Protein AF-0000000072276702 (afdb_homodimer)

Foldseek 3Di:
DWFWWQAAADALVSTFIDDDDDDDADQQKWKFQFFKAWDDLQQRCQSNVNHPDHDHPGFGAGFKTWGFTCDGHNNHDPDDGGFTKMFTHPGDRLGRMDMDGPLGIGTADPPDDRHLSNLCQPLLLQLLCCCCPVQVPAAAFEEEFEPCQEANNVSNLLNNVLRNYAYEYEDADPVSQVSSVVNHHPHYDHVVPDQPLVVQCVVVVNQAGQEYHDQADDPVVVSNLNRHHACHEYEHAHHLPPDHDDDDVVSCVVRVYYYHDDDSVVCCVVPVPSSSVSSVVVSVCVVVVSGDADAFEEEESRCSSVVSVCVSVVNGGHIYMYGYD/DWFWWQAAADALVSTAIDDDDDDDADQQKWKFQFFKAWDDLQQRCQSNVNHPDHDHPGFGAGFKTWGFTCDGHNNHDPDDGGFTKMFTHPGDRLGRMDMDGPLGIGTADPPDDRHLSNLPQPLLLQLLCCCCVVQVPAAAFEEEFEPCQEANNVSNLLNNVLRNYAYEYEDADPVSQVSSVVNHHPHYDHVVPDQPLVVQCVVVVNQAGQEYHDQADDPVVVSNLNRHHACHEYEHAHHLVPDHDDDDVVSCVVRVYYYHDDDSVVCCVVPVPSSSVSSVVVSVCVVVVSGDADAFEEEESRCSSVVSVCVSVVNGGHIYMYGYD

Structure (mmCIF, N/CA/C/O backbone):
data_AF-0000000072276702-model_v1
#
loop_
_entity.id
_entity.type
_entity.pdbx_description
1 polymer 'Zinc-containing alcohol dehydrogenase superfamily'
#
loop_
_atom_site.group_PDB
_atom_site.id
_atom_site.type_symbol
_atom_site.label_atom_id
_atom_site.label_alt_id
_atom_site.label_comp_id
_atom_site.label_asym_id
_atom_site.label_entity_id
_atom_site.label_seq_id
_atom_site.pdbx_PDB_ins_code
_atom_site.Cartn_x
_atom_site.Cartn_y
_atom_site.Cartn_z
_atom_site.occupancy
_atom_site.B_iso_or_equiv
_atom_site.auth_seq_id
_atom_site.auth_comp_id
_atom_site.auth_asym_id
_atom_site.auth_atom_id
_atom_site.pdbx_PDB_model_num
ATOM 1 N N . MET A 1 1 ? 17.766 -36.312 -20.656 1 94.81 1 MET A N 1
ATOM 2 C CA . MET A 1 1 ? 16.516 -35.781 -20.109 1 94.81 1 MET A CA 1
ATOM 3 C C . MET A 1 1 ? 15.656 -35.188 -21.219 1 94.81 1 MET A C 1
ATOM 5 O O . MET A 1 1 ? 16.172 -34.531 -22.141 1 94.81 1 MET A O 1
ATOM 9 N N . ARG A 1 2 ? 14.391 -35.531 -21.219 1 97.38 2 ARG A N 1
ATOM 10 C CA . ARG A 1 2 ? 13.438 -34.969 -22.156 1 97.38 2 ARG A CA 1
ATOM 11 C C . ARG A 1 2 ? 12.891 -33.625 -21.625 1 97.38 2 ARG A C 1
ATOM 13 O O . ARG A 1 2 ? 12.523 -33.531 -20.453 1 97.38 2 ARG A O 1
ATOM 20 N N . ALA A 1 3 ? 12.844 -32.594 -22.547 1 98.44 3 ALA A N 1
ATOM 21 C CA . ALA A 1 3 ? 12.398 -31.297 -22.094 1 98.44 3 ALA A CA 1
ATOM 22 C C . ALA A 1 3 ? 11.789 -30.484 -23.234 1 98.44 3 ALA A C 1
ATOM 24 O O . ALA A 1 3 ? 11.945 -30.844 -24.406 1 98.44 3 ALA A O 1
ATOM 25 N N . MET A 1 4 ? 10.977 -29.531 -22.906 1 98.62 4 MET A N 1
ATOM 26 C CA . MET A 1 4 ? 10.531 -28.5 -23.828 1 98.62 4 MET A CA 1
ATOM 27 C C . MET A 1 4 ? 11.516 -27.328 -23.844 1 98.62 4 MET A C 1
ATOM 29 O O . MET A 1 4 ? 11.711 -26.672 -22.828 1 98.62 4 MET A O 1
ATOM 33 N N . VAL A 1 5 ? 12.055 -27.047 -25.016 1 98.5 5 VAL A N 1
ATOM 34 C CA . VAL A 1 5 ? 13.133 -26.078 -25.109 1 98.5 5 VAL A CA 1
ATOM 35 C C . VAL A 1 5 ? 12.656 -24.844 -25.891 1 98.5 5 VAL A C 1
ATOM 37 O O . VAL A 1 5 ? 11.961 -24.984 -26.891 1 98.5 5 VAL A O 1
ATOM 40 N N . CYS A 1 6 ? 12.891 -23.703 -25.344 1 98.19 6 CYS A N 1
ATOM 41 C CA . CYS A 1 6 ? 12.68 -22.422 -26.016 1 98.19 6 CYS A CA 1
ATOM 42 C C . CYS A 1 6 ? 13.969 -21.938 -26.672 1 98.19 6 CYS A C 1
ATOM 44 O O . CYS A 1 6 ? 14.883 -21.469 -26 1 98.19 6 CYS A O 1
ATOM 46 N N . ASP A 1 7 ? 14.047 -21.938 -27.969 1 96.94 7 ASP A N 1
ATOM 47 C CA . ASP A 1 7 ? 15.266 -21.609 -28.688 1 96.94 7 ASP A CA 1
ATOM 48 C C . ASP A 1 7 ? 15.32 -20.109 -29.016 1 96.94 7 ASP A C 1
ATOM 50 O O . ASP A 1 7 ? 16.391 -19.562 -29.266 1 96.94 7 ASP A O 1
ATOM 54 N N . ALA A 1 8 ? 14.203 -19.531 -29.078 1 97.25 8 ALA A N 1
ATOM 55 C CA . ALA A 1 8 ? 14.055 -18.094 -29.297 1 97.25 8 ALA A CA 1
ATOM 56 C C . ALA A 1 8 ? 12.758 -17.578 -28.688 1 97.25 8 ALA A C 1
ATOM 58 O O . ALA A 1 8 ? 11.758 -18.297 -28.641 1 97.25 8 ALA A O 1
ATOM 59 N N . PHE A 1 9 ? 12.875 -16.375 -28.281 1 97.88 9 PHE A N 1
ATOM 60 C CA . PHE A 1 9 ? 11.672 -15.789 -27.703 1 97.88 9 PHE A CA 1
ATOM 61 C C . PHE A 1 9 ? 10.539 -15.758 -28.719 1 97.88 9 PHE A C 1
ATOM 63 O O . PHE A 1 9 ? 10.773 -15.508 -29.906 1 97.88 9 PHE A O 1
ATOM 70 N N . GLY A 1 10 ? 9.344 -15.969 -28.281 1 97.06 10 GLY A N 1
ATOM 71 C CA . GLY A 1 10 ? 8.188 -15.945 -29.172 1 97.06 10 GLY A CA 1
ATOM 72 C C . GLY A 1 10 ? 6.941 -16.531 -28.531 1 97.06 10 GLY A C 1
ATOM 73 O O . GLY A 1 10 ? 6.902 -16.766 -27.328 1 97.06 10 GLY A O 1
ATOM 74 N N . PRO A 1 11 ? 5.887 -16.672 -29.344 1 96.81 11 PRO A N 1
ATOM 75 C CA . PRO A 1 11 ? 4.672 -17.344 -28.875 1 96.81 11 PRO A CA 1
ATOM 76 C C . PRO A 1 11 ? 4.895 -18.812 -28.547 1 96.81 11 PRO A C 1
ATOM 78 O O . PRO A 1 11 ? 5.984 -19.344 -28.781 1 96.81 11 PRO A O 1
ATOM 81 N N . PRO A 1 12 ? 3.979 -19.469 -27.938 1 96.62 12 PRO A N 1
ATOM 82 C CA . PRO A 1 12 ? 4.168 -20.828 -27.406 1 96.62 12 PRO A CA 1
ATOM 83 C C . PRO A 1 12 ? 4.695 -21.797 -28.469 1 96.62 12 PRO A C 1
ATOM 85 O O . PRO A 1 12 ? 5.395 -22.766 -28.125 1 96.62 12 PRO A O 1
ATOM 88 N N . ASP A 1 13 ? 4.453 -21.562 -29.672 1 94.75 13 ASP A N 1
ATOM 89 C CA . ASP A 1 13 ? 4.828 -22.5 -30.719 1 94.75 13 ASP A CA 1
ATOM 90 C C . ASP A 1 13 ? 6.344 -22.562 -30.891 1 94.75 13 ASP A C 1
ATOM 92 O O . ASP A 1 13 ? 6.863 -23.438 -31.578 1 94.75 13 ASP A O 1
ATOM 96 N N . VAL A 1 14 ? 7.082 -21.719 -30.234 1 95.94 14 VAL A N 1
ATOM 97 C CA . VAL A 1 14 ? 8.539 -21.734 -30.297 1 95.94 14 VAL A CA 1
ATOM 98 C C . VAL A 1 14 ? 9.086 -22.922 -29.516 1 95.94 14 VAL A C 1
ATOM 100 O O . VAL A 1 14 ? 10.258 -23.281 -29.656 1 95.94 14 VAL A O 1
ATOM 103 N N . LEU A 1 15 ? 8.258 -23.516 -28.641 1 97.94 15 LEU A N 1
ATOM 104 C CA . LEU A 1 15 ? 8.703 -24.625 -27.812 1 97.94 15 LEU A CA 1
ATOM 105 C C . LEU A 1 15 ? 8.844 -25.906 -28.641 1 97.94 15 LEU A C 1
ATOM 107 O O . LEU A 1 15 ? 7.961 -26.219 -29.438 1 97.94 15 LEU A O 1
ATOM 111 N N . ARG A 1 16 ? 9.898 -26.562 -28.391 1 96.88 16 ARG A N 1
ATOM 112 C CA . ARG A 1 16 ? 10.117 -27.844 -29.062 1 96.88 16 ARG A CA 1
ATOM 113 C C . ARG A 1 16 ? 10.609 -28.906 -28.094 1 96.88 16 ARG A C 1
ATOM 115 O O . ARG A 1 16 ? 11.391 -28.609 -27.172 1 96.88 16 ARG A O 1
ATOM 122 N N . VAL A 1 17 ? 10.328 -30.141 -28.359 1 96.88 17 VAL A N 1
ATOM 123 C CA . VAL A 1 17 ? 10.82 -31.266 -27.562 1 96.88 17 VAL A CA 1
ATOM 124 C C . VAL A 1 17 ? 12.289 -31.531 -27.906 1 96.88 17 VAL A C 1
ATOM 126 O O . VAL A 1 17 ? 12.672 -31.484 -29.078 1 96.88 17 VAL A O 1
ATOM 129 N N . ALA A 1 18 ? 13.039 -31.766 -26.922 1 97.19 18 ALA A N 1
ATOM 130 C CA . ALA A 1 18 ? 14.438 -32.156 -27.141 1 97.19 18 ALA A CA 1
ATOM 131 C C . ALA A 1 18 ? 14.922 -33.094 -26.047 1 97.19 18 ALA A C 1
ATOM 133 O O . ALA A 1 18 ? 14.367 -33.125 -24.953 1 97.19 18 ALA A O 1
ATOM 134 N N . ASP A 1 19 ? 15.844 -33.906 -26.438 1 97 19 ASP A N 1
ATOM 135 C CA . ASP A 1 19 ? 16.594 -34.719 -25.484 1 97 19 ASP A CA 1
ATOM 136 C C . ASP A 1 19 ? 17.906 -34.031 -25.109 1 97 19 ASP A C 1
ATOM 138 O O . ASP A 1 19 ? 18.734 -33.75 -25.984 1 97 19 ASP A O 1
ATOM 142 N N . LEU A 1 20 ? 18.016 -33.688 -23.844 1 96.94 20 LEU A N 1
ATOM 143 C CA . LEU A 1 20 ? 19.172 -32.969 -23.344 1 96.94 20 LEU A CA 1
ATOM 144 C C . LEU A 1 20 ? 19.906 -33.75 -22.281 1 96.94 20 LEU A C 1
ATOM 146 O O . LEU A 1 20 ? 19.344 -34.688 -21.703 1 96.94 20 LEU A O 1
ATOM 150 N N . PRO A 1 21 ? 21.219 -33.438 -22.094 1 95.75 21 PRO A N 1
ATOM 151 C CA . PRO A 1 21 ? 21.891 -34.031 -20.938 1 95.75 21 PRO A CA 1
ATOM 152 C C . PRO A 1 21 ? 21.203 -33.656 -19.609 1 95.75 21 PRO A C 1
ATOM 154 O O . PRO A 1 21 ? 20.609 -32.594 -19.484 1 95.75 21 PRO A O 1
ATOM 157 N N . ASP A 1 22 ? 21.297 -34.562 -18.672 1 94.88 22 ASP A N 1
ATOM 158 C CA . ASP A 1 22 ? 20.797 -34.25 -17.328 1 94.88 22 ASP A CA 1
ATOM 159 C C . ASP A 1 22 ? 21.5 -33.031 -16.734 1 94.88 22 ASP A C 1
ATOM 161 O O . ASP A 1 22 ? 22.719 -32.875 -16.891 1 94.88 22 ASP A O 1
ATOM 165 N N . PRO A 1 23 ? 20.812 -32.156 -16.078 1 94.81 23 PRO A N 1
ATOM 166 C CA . PRO A 1 23 ? 21.469 -31.047 -15.414 1 94.81 23 PRO A CA 1
ATOM 167 C C . PRO A 1 23 ? 22.422 -31.484 -14.305 1 94.81 23 PRO A C 1
ATOM 169 O O . PRO A 1 23 ? 22.141 -32.438 -13.594 1 94.81 23 PRO A O 1
ATOM 172 N N . PRO A 1 24 ? 23.516 -30.719 -14.188 1 96.25 24 PRO A N 1
ATOM 173 C CA . PRO A 1 24 ? 24.406 -31.047 -13.078 1 96.25 24 PRO A CA 1
ATOM 174 C C . PRO A 1 24 ? 23.75 -30.859 -11.711 1 96.25 24 PRO A C 1
ATOM 176 O O . PRO A 1 24 ? 22.875 -30.016 -11.562 1 96.25 24 PRO A O 1
ATOM 179 N N . LEU A 1 25 ? 24.188 -31.625 -10.805 1 98.12 25 LEU A N 1
ATOM 180 C CA . LEU A 1 25 ? 23.672 -31.578 -9.438 1 98.12 25 LEU A CA 1
ATOM 181 C C . LEU A 1 25 ? 24.641 -30.828 -8.523 1 98.12 25 LEU A C 1
ATOM 183 O O . LEU A 1 25 ? 25.672 -31.375 -8.125 1 98.12 25 LEU A O 1
ATOM 187 N N . PRO A 1 26 ? 24.359 -29.594 -8.156 1 98.12 26 PRO A N 1
ATOM 188 C CA . PRO A 1 26 ? 25.203 -28.875 -7.203 1 98.12 26 PRO A CA 1
ATOM 189 C C . PRO A 1 26 ? 25.125 -29.453 -5.793 1 98.12 26 PRO A C 1
ATOM 191 O O . PRO A 1 26 ? 24.234 -30.266 -5.496 1 98.12 26 PRO A O 1
ATOM 194 N N . PRO A 1 27 ? 26.062 -29.062 -4.883 1 98.25 27 PRO A N 1
ATOM 195 C CA . PRO A 1 27 ? 26.109 -29.625 -3.531 1 98.25 27 PRO A CA 1
ATOM 196 C C . PRO A 1 27 ? 24.797 -29.422 -2.762 1 98.25 27 PRO A C 1
ATOM 198 O O . PRO A 1 27 ? 24.438 -30.25 -1.923 1 98.25 27 PRO A O 1
ATOM 201 N N . ASP A 1 28 ? 24.109 -28.359 -3.053 1 98 28 ASP A N 1
ATOM 202 C CA . ASP A 1 28 ? 22.859 -28.094 -2.344 1 98 28 ASP A CA 1
ATOM 203 C C . ASP A 1 28 ? 21.656 -28.438 -3.207 1 98 28 ASP A C 1
ATOM 205 O O . ASP A 1 28 ? 20.531 -28.031 -2.906 1 98 28 ASP A O 1
ATOM 209 N N . GLY A 1 29 ? 21.875 -29.203 -4.227 1 98.44 29 GLY A N 1
ATOM 210 C CA . GLY A 1 29 ? 20.844 -29.5 -5.211 1 98.44 29 GLY A CA 1
ATOM 211 C C . GLY A 1 29 ? 20.078 -30.766 -4.906 1 98.44 29 GLY A C 1
ATOM 212 O O . GLY A 1 29 ? 20.578 -31.672 -4.238 1 98.44 29 GLY A O 1
ATOM 213 N N . VAL A 1 30 ? 18.859 -30.844 -5.395 1 98.81 30 VAL A N 1
ATOM 214 C CA . VAL A 1 30 ? 17.984 -32 -5.348 1 98.81 30 VAL A CA 1
ATOM 215 C C . VAL A 1 30 ? 17.5 -32.344 -6.758 1 98.81 30 VAL A C 1
ATOM 217 O O . VAL A 1 30 ? 16.859 -31.516 -7.418 1 98.81 30 VAL A O 1
ATOM 220 N N . ARG A 1 31 ? 17.797 -33.5 -7.242 1 98.81 31 ARG A N 1
ATOM 221 C CA . ARG A 1 31 ? 17.297 -33.969 -8.523 1 98.81 31 ARG A CA 1
ATOM 222 C C . ARG A 1 31 ? 15.93 -34.656 -8.367 1 98.81 31 ARG A C 1
ATOM 224 O O . 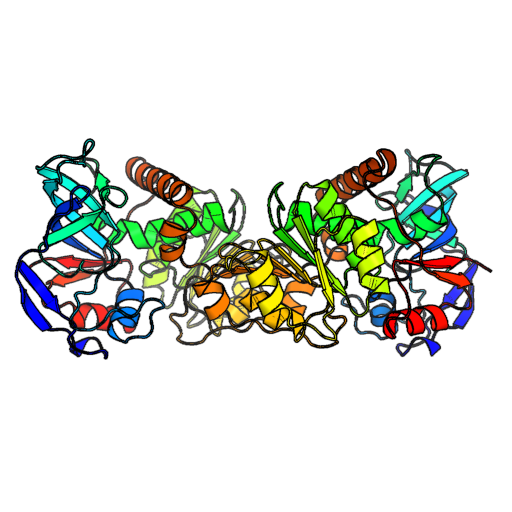ARG A 1 31 ? 15.773 -35.531 -7.539 1 98.81 31 ARG A O 1
ATOM 231 N N . ILE A 1 32 ? 15.016 -34.219 -9.094 1 98.81 32 ILE A N 1
ATOM 232 C CA . ILE A 1 32 ? 13.641 -34.656 -8.953 1 98.81 32 ILE A CA 1
ATOM 233 C C . ILE A 1 32 ? 13.156 -35.25 -10.281 1 98.81 32 ILE A C 1
ATOM 235 O O . ILE A 1 32 ? 13.312 -34.656 -11.336 1 98.81 32 ILE A O 1
ATOM 239 N N . ARG A 1 33 ? 12.672 -36.469 -10.25 1 98.69 33 ARG A N 1
ATOM 240 C CA . ARG A 1 33 ? 11.867 -36.969 -11.359 1 98.69 33 ARG A CA 1
ATOM 241 C C . ARG A 1 33 ? 10.508 -36.312 -11.406 1 98.69 33 ARG A C 1
ATOM 243 O O . ARG A 1 33 ? 9.688 -36.5 -10.508 1 98.69 33 ARG A O 1
ATOM 250 N N . VAL A 1 34 ? 10.273 -35.562 -12.43 1 98.81 34 VAL A N 1
ATOM 251 C CA . VAL A 1 34 ? 9.055 -34.75 -12.516 1 98.81 34 VAL A CA 1
ATOM 252 C C . VAL A 1 34 ? 7.863 -35.656 -12.82 1 98.81 34 VAL A C 1
ATOM 254 O O . VAL A 1 34 ? 7.902 -36.438 -13.766 1 98.81 34 VAL A O 1
ATOM 257 N N . ARG A 1 35 ? 6.875 -35.562 -11.969 1 98.38 35 ARG A N 1
ATOM 258 C CA . ARG A 1 35 ? 5.613 -36.25 -12.211 1 98.38 35 ARG A CA 1
ATOM 259 C C . ARG A 1 35 ? 4.562 -35.281 -12.773 1 98.38 35 ARG A C 1
ATOM 261 O O . ARG A 1 35 ? 3.688 -35.688 -13.531 1 98.38 35 ARG A O 1
ATOM 268 N N . ALA A 1 36 ? 4.633 -34.094 -12.406 1 98.75 36 ALA A N 1
ATOM 269 C CA . ALA A 1 36 ? 3.758 -33.031 -12.891 1 98.75 36 ALA A CA 1
ATOM 270 C C . ALA A 1 36 ? 4.434 -31.672 -12.781 1 98.75 36 ALA A C 1
ATOM 272 O O . ALA A 1 36 ? 5.172 -31.406 -11.828 1 98.75 36 ALA A O 1
ATOM 273 N N . ALA A 1 37 ? 4.25 -30.812 -13.773 1 98.81 37 ALA A N 1
ATOM 274 C CA . ALA A 1 37 ? 4.723 -29.422 -13.773 1 98.81 37 ALA A CA 1
ATOM 275 C C . ALA A 1 37 ? 3.562 -28.453 -13.938 1 98.81 37 ALA A C 1
ATOM 277 O O . ALA A 1 37 ? 2.748 -28.594 -14.852 1 98.81 37 ALA A O 1
ATOM 278 N N . GLY A 1 38 ? 3.471 -27.516 -13.047 1 98.56 38 GLY A N 1
ATOM 279 C CA . GLY A 1 38 ? 2.406 -26.531 -13.156 1 98.56 38 GLY A CA 1
ATOM 280 C C . GLY A 1 38 ? 2.613 -25.547 -14.289 1 98.56 38 GLY A C 1
ATOM 281 O O . GLY A 1 38 ? 3.752 -25.234 -14.641 1 98.56 38 GLY A O 1
ATOM 282 N N . ILE A 1 39 ? 1.544 -25.109 -14.875 1 98.12 39 ILE A N 1
ATOM 283 C CA . ILE A 1 39 ? 1.563 -24.094 -15.93 1 98.12 39 ILE A CA 1
ATOM 284 C C . ILE A 1 39 ? 1.051 -22.766 -15.375 1 98.12 39 ILE A C 1
ATOM 286 O O . ILE A 1 39 ? 0.025 -22.719 -14.688 1 98.12 39 ILE A O 1
ATOM 290 N N . ASN A 1 40 ? 1.741 -21.734 -15.578 1 97.44 40 ASN A N 1
ATOM 291 C CA . ASN A 1 40 ? 1.374 -20.391 -15.125 1 97.44 40 ASN A CA 1
ATOM 292 C C . ASN A 1 40 ? 1.319 -19.406 -16.297 1 97.44 40 ASN A C 1
ATOM 294 O O . ASN A 1 40 ? 2.004 -19.594 -17.297 1 97.44 40 ASN A O 1
ATOM 298 N N . PHE A 1 41 ? 0.526 -18.391 -16.109 1 96 41 PHE A N 1
ATOM 299 C CA . PHE A 1 41 ? 0.521 -17.297 -17.078 1 96 41 PHE A CA 1
ATOM 300 C C . PHE A 1 41 ? 1.929 -16.75 -17.281 1 96 41 PHE A C 1
ATOM 302 O O . PHE A 1 41 ? 2.318 -16.438 -18.406 1 96 41 PHE A O 1
ATOM 309 N N . ALA A 1 42 ? 2.723 -16.703 -16.297 1 96.12 42 ALA A N 1
ATOM 310 C CA . ALA A 1 42 ? 4.09 -16.188 -16.297 1 96.12 42 ALA A CA 1
ATOM 311 C C . ALA A 1 42 ? 4.977 -17.016 -17.234 1 96.12 42 ALA A C 1
ATOM 313 O O . ALA A 1 42 ? 5.922 -16.484 -17.828 1 96.12 42 ALA A O 1
ATOM 314 N N . ASP A 1 43 ? 4.672 -18.266 -17.438 1 97.88 43 ASP A N 1
ATOM 315 C CA . ASP A 1 43 ? 5.438 -19.094 -18.359 1 97.88 43 ASP A CA 1
ATOM 316 C C . ASP A 1 43 ? 5.367 -18.547 -19.781 1 97.88 43 ASP A C 1
ATOM 318 O O . ASP A 1 43 ? 6.371 -18.531 -20.5 1 97.88 43 ASP A O 1
ATOM 322 N N . GLY A 1 44 ? 4.152 -18.172 -20.141 1 97.06 44 GLY A N 1
ATOM 323 C CA . GLY A 1 44 ? 3.988 -17.578 -21.453 1 97.06 44 GLY A CA 1
ATOM 324 C C . GLY A 1 44 ? 4.777 -16.297 -21.641 1 97.06 44 GLY A C 1
ATOM 325 O O . GLY A 1 44 ? 5.402 -16.094 -22.688 1 97.06 44 GLY A O 1
ATOM 326 N N . LEU A 1 45 ? 4.75 -15.445 -20.609 1 96.25 45 LEU A N 1
ATOM 327 C CA . LEU A 1 45 ? 5.527 -14.211 -20.656 1 96.25 45 LEU A CA 1
ATOM 328 C C . LEU A 1 45 ? 7.02 -14.516 -20.719 1 96.25 45 LEU A C 1
ATOM 330 O O . LEU A 1 45 ? 7.77 -13.828 -21.406 1 96.25 45 LEU A O 1
ATOM 334 N N . PHE A 1 46 ? 7.383 -15.555 -20.031 1 97.25 46 PHE A N 1
ATOM 335 C CA . PHE A 1 46 ? 8.773 -15.977 -19.938 1 97.25 46 PHE A CA 1
ATOM 336 C C . PHE A 1 46 ? 9.312 -16.359 -21.297 1 97.25 46 PHE A C 1
ATOM 338 O O . PHE A 1 46 ? 10.359 -15.875 -21.734 1 97.25 46 PHE A O 1
ATOM 345 N N . ILE A 1 47 ? 8.602 -17.109 -22.078 1 97.81 47 ILE A N 1
ATOM 346 C CA . ILE A 1 47 ? 9.086 -17.594 -23.375 1 97.81 47 ILE A CA 1
ATOM 347 C C . ILE A 1 47 ? 8.945 -16.484 -24.422 1 97.81 47 ILE A C 1
ATOM 349 O O . ILE A 1 47 ? 9.586 -16.531 -25.469 1 97.81 47 ILE A O 1
ATOM 353 N N . ALA A 1 48 ? 8.086 -15.5 -24.109 1 97.25 48 ALA A N 1
ATOM 354 C CA . ALA A 1 48 ? 7.902 -14.383 -25.031 1 97.25 48 ALA A CA 1
ATOM 355 C C . ALA A 1 48 ? 8.945 -13.297 -24.781 1 97.25 48 ALA A C 1
ATOM 357 O O . ALA A 1 48 ? 9 -12.305 -25.516 1 97.25 48 ALA A O 1
ATOM 358 N N . GLY A 1 49 ? 9.742 -13.414 -23.719 1 96.75 49 GLY A N 1
ATOM 359 C CA . GLY A 1 49 ? 10.703 -12.383 -23.359 1 96.75 49 GLY A CA 1
ATOM 360 C C . GLY A 1 49 ? 10.07 -11.172 -22.703 1 96.75 49 GLY A C 1
ATOM 361 O O . GLY A 1 49 ? 10.602 -10.062 -22.797 1 96.75 49 GLY A O 1
ATOM 362 N N . GLN A 1 50 ? 8.938 -11.375 -22.109 1 94.44 50 GLN A N 1
ATOM 363 C CA . GLN A 1 50 ? 8.172 -10.281 -21.531 1 94.44 50 GLN A CA 1
ATOM 364 C C . GLN A 1 50 ? 8.047 -10.445 -20.016 1 94.44 50 GLN A C 1
ATOM 366 O O . GLN A 1 50 ? 7.121 -9.906 -19.406 1 94.44 50 GLN A O 1
ATOM 371 N N . TYR A 1 51 ? 8.938 -11.227 -19.453 1 93.31 51 TYR A N 1
ATOM 372 C CA . TYR A 1 51 ? 9.023 -11.438 -18.016 1 93.31 51 TYR A CA 1
ATOM 373 C C . TYR A 1 51 ? 10.172 -10.633 -17.406 1 93.31 51 TYR A C 1
ATOM 375 O O . TYR A 1 51 ? 11.039 -10.141 -18.141 1 93.31 51 TYR A O 1
ATOM 383 N N . GLN A 1 52 ? 10.211 -10.359 -16.156 1 89.31 52 GLN A N 1
ATOM 384 C CA . GLN A 1 52 ? 11.203 -9.508 -15.508 1 89.31 52 GLN A CA 1
ATOM 385 C C . GLN A 1 52 ? 12.602 -10.117 -15.609 1 89.31 52 GLN A C 1
ATOM 387 O O . GLN A 1 52 ? 13.594 -9.398 -15.648 1 89.31 52 GLN A O 1
ATOM 392 N N . ILE A 1 53 ? 12.609 -11.43 -15.578 1 88.69 53 ILE A N 1
ATOM 393 C CA . ILE A 1 53 ? 13.859 -12.148 -15.812 1 88.69 53 ILE A CA 1
ATOM 394 C C . ILE A 1 53 ? 13.875 -12.719 -17.234 1 88.69 53 ILE A C 1
ATOM 396 O O . ILE A 1 53 ? 12.914 -13.375 -17.641 1 88.69 53 ILE A O 1
ATOM 400 N N . ARG A 1 54 ? 15 -12.508 -18.109 1 90.81 54 ARG A N 1
ATOM 401 C CA . ARG A 1 54 ? 15.125 -12.961 -19.484 1 90.81 54 ARG A CA 1
ATOM 402 C C . ARG A 1 54 ? 16.375 -13.812 -19.672 1 90.81 54 ARG A C 1
ATOM 404 O O . ARG A 1 54 ? 17.438 -13.297 -20 1 90.81 54 ARG A O 1
ATOM 411 N N . PRO A 1 55 ? 16.047 -15.102 -19.5 1 93.5 55 PRO A N 1
ATOM 412 C CA . PRO A 1 55 ? 17.219 -15.953 -19.75 1 93.5 55 PRO A CA 1
ATOM 413 C C . PRO A 1 55 ? 17.656 -15.945 -21.219 1 93.5 55 PRO A C 1
ATOM 415 O O . PRO A 1 55 ? 16.859 -15.594 -22.094 1 93.5 55 PRO A O 1
ATOM 418 N N . ARG A 1 56 ? 18.969 -16.359 -21.516 1 93.38 56 ARG A N 1
ATOM 419 C CA . ARG A 1 56 ? 19.453 -16.516 -22.891 1 93.38 56 ARG A CA 1
ATOM 420 C C . ARG A 1 56 ? 18.969 -17.828 -23.484 1 93.38 56 ARG A C 1
ATOM 422 O O . ARG A 1 56 ? 19.266 -18.906 -22.938 1 93.38 56 ARG A O 1
ATOM 429 N N . PRO A 1 57 ? 18.359 -17.797 -24.578 1 96.38 57 PRO A N 1
ATOM 430 C CA . PRO A 1 57 ? 18.016 -19.047 -25.234 1 96.38 57 PRO A CA 1
ATOM 431 C C . PRO A 1 57 ? 19.25 -19.828 -25.703 1 96.38 57 PRO A C 1
ATOM 433 O O . PRO A 1 57 ? 20.266 -19.234 -26.031 1 96.38 57 PRO A O 1
ATOM 436 N N . PRO A 1 58 ? 19.172 -21.047 -25.797 1 97.12 58 PRO A N 1
ATOM 437 C CA . PRO A 1 58 ? 18.031 -21.891 -25.469 1 97.12 58 PRO A CA 1
ATOM 438 C C . PRO A 1 58 ? 17.844 -22.094 -23.953 1 97.12 58 PRO A C 1
ATOM 440 O O . PRO A 1 58 ? 18.828 -22.125 -23.219 1 97.12 58 PRO A O 1
ATOM 443 N N . PHE A 1 59 ? 16.641 -22.188 -23.516 1 97.62 59 PHE A N 1
ATOM 444 C CA . PHE A 1 59 ? 16.344 -22.484 -22.125 1 97.62 59 PHE A CA 1
ATOM 445 C C . PHE A 1 59 ? 15.07 -23.328 -22 1 97.62 59 PHE A C 1
ATOM 447 O O . PHE A 1 59 ? 14.367 -23.531 -23 1 97.62 59 PHE A O 1
ATOM 454 N N . ILE A 1 60 ? 14.828 -23.906 -20.797 1 98.25 60 ILE A N 1
ATOM 455 C CA . ILE A 1 60 ? 13.625 -24.672 -20.5 1 98.25 60 ILE A CA 1
ATOM 456 C C . ILE A 1 60 ? 12.734 -23.875 -19.547 1 98.25 60 ILE A C 1
ATOM 458 O O . ILE A 1 60 ? 13.156 -23.5 -18.453 1 98.25 60 ILE A O 1
ATOM 462 N N . PRO A 1 61 ? 11.438 -23.547 -19.969 1 98.38 61 PRO A N 1
ATOM 463 C CA . PRO A 1 61 ? 10.539 -22.844 -19.062 1 98.38 61 PRO A CA 1
ATOM 464 C C . PRO A 1 61 ? 9.961 -23.734 -17.984 1 98.38 61 PRO A C 1
ATOM 466 O O . PRO A 1 61 ? 10.297 -24.922 -17.922 1 98.38 61 PRO A O 1
ATOM 469 N N . GLY A 1 62 ? 9.133 -23.125 -17.172 1 98.5 62 GLY A N 1
ATOM 470 C CA . GLY A 1 62 ? 8.484 -23.844 -16.094 1 98.5 62 GLY A CA 1
ATOM 471 C C . GLY A 1 62 ? 9.008 -23.453 -14.719 1 98.5 62 GLY A C 1
ATOM 472 O O . GLY A 1 62 ? 10.211 -23.547 -14.453 1 98.5 62 GLY A O 1
ATOM 473 N N . PHE A 1 63 ? 8.086 -23.172 -13.789 1 98.44 63 PHE A N 1
ATOM 474 C CA . PHE A 1 63 ? 8.5 -22.547 -12.539 1 98.44 63 PHE A CA 1
ATOM 475 C C . PHE A 1 63 ? 8.219 -23.469 -11.359 1 98.44 63 PHE A C 1
ATOM 477 O O . PHE A 1 63 ? 8.578 -23.156 -10.219 1 98.44 63 PHE A O 1
ATOM 484 N N . GLU A 1 64 ? 7.578 -24.594 -11.594 1 98.69 64 GLU A N 1
ATOM 485 C CA . GLU A 1 64 ? 7.219 -25.453 -10.469 1 98.69 64 GLU A CA 1
ATOM 486 C C . GLU A 1 64 ? 7 -26.891 -10.93 1 98.69 64 GLU A C 1
ATOM 488 O O . GLU A 1 64 ? 6.605 -27.141 -12.078 1 98.69 64 GLU A O 1
ATOM 493 N N . VAL A 1 65 ? 7.258 -27.828 -9.992 1 98.81 65 VAL A N 1
ATOM 494 C CA . VAL A 1 65 ? 7.086 -29.25 -10.289 1 98.81 65 VAL A CA 1
ATOM 495 C C . VAL A 1 65 ? 6.754 -30.016 -9.016 1 98.81 65 VAL A C 1
ATOM 497 O O . VAL A 1 65 ? 6.887 -29.484 -7.91 1 98.81 65 VAL A O 1
ATOM 500 N N . ALA A 1 66 ? 6.262 -31.188 -9.195 1 98.62 66 ALA A N 1
ATOM 501 C CA . ALA A 1 66 ? 6.188 -32.219 -8.148 1 98.62 66 ALA A CA 1
ATOM 502 C C . ALA A 1 66 ? 6.664 -33.562 -8.664 1 98.62 66 ALA A C 1
ATOM 504 O O . ALA A 1 66 ? 6.535 -33.875 -9.852 1 98.62 66 ALA A O 1
ATOM 505 N N . GLY A 1 67 ? 7.195 -34.281 -7.816 1 98.25 67 GLY A N 1
ATOM 506 C CA . GLY A 1 67 ? 7.68 -35.594 -8.203 1 98.25 67 GLY A CA 1
ATOM 507 C C . GLY A 1 67 ? 8.43 -36.312 -7.09 1 98.25 67 GLY A C 1
ATOM 508 O O . GLY A 1 67 ? 8.094 -36.156 -5.914 1 98.25 67 GLY A O 1
ATOM 509 N N . ASP A 1 68 ? 9.391 -37.125 -7.598 1 97.81 68 ASP A N 1
ATOM 510 C CA . ASP A 1 68 ? 10.164 -37.938 -6.672 1 97.81 68 ASP A CA 1
ATOM 511 C C . ASP A 1 68 ? 11.648 -37.562 -6.707 1 97.81 68 ASP A C 1
ATOM 513 O O . ASP A 1 68 ? 12.219 -37.375 -7.781 1 97.81 68 ASP A O 1
ATOM 517 N N . ILE A 1 69 ? 12.188 -37.531 -5.488 1 98.56 69 ILE A N 1
ATOM 518 C CA . ILE A 1 69 ? 13.617 -37.25 -5.441 1 98.56 69 ILE A CA 1
ATOM 519 C C . ILE A 1 69 ? 14.398 -38.438 -6.008 1 98.56 69 ILE A C 1
ATOM 521 O O . ILE A 1 69 ? 14.188 -39.562 -5.59 1 98.56 69 ILE A O 1
ATOM 525 N N . LEU A 1 70 ? 15.234 -38.188 -6.969 1 98.5 70 LEU A N 1
ATOM 526 C CA . LEU A 1 70 ? 16.141 -39.188 -7.523 1 98.5 70 LEU A CA 1
ATOM 527 C C . LEU A 1 70 ? 17.453 -39.188 -6.77 1 98.5 70 LEU A C 1
ATOM 529 O O . LEU A 1 70 ? 18 -40.281 -6.48 1 98.5 70 LEU A O 1
ATOM 533 N N . GLU A 1 71 ? 18 -38 -6.535 1 98.12 71 GLU A N 1
ATOM 534 C CA . GLU A 1 71 ? 19.312 -37.781 -5.949 1 98.12 71 GLU A CA 1
ATOM 535 C C . GLU A 1 71 ? 19.391 -36.469 -5.207 1 98.12 71 GLU A C 1
ATOM 537 O O . GLU A 1 71 ? 18.656 -35.5 -5.543 1 98.12 71 GLU A O 1
ATOM 542 N N . VAL A 1 72 ? 20.25 -36.438 -4.121 1 98.56 72 VAL A N 1
ATOM 543 C CA . VAL A 1 72 ? 20.484 -35.188 -3.404 1 98.56 72 VAL A CA 1
ATOM 544 C C . VAL A 1 72 ? 21.984 -34.906 -3.338 1 98.56 72 VAL A C 1
ATOM 546 O O . VAL A 1 72 ? 22.797 -35.844 -3.291 1 98.56 72 VAL A O 1
ATOM 549 N N . GLY A 1 73 ? 22.297 -33.594 -3.408 1 98.19 73 GLY A N 1
ATOM 550 C CA . GLY A 1 73 ? 23.688 -33.188 -3.219 1 98.19 73 GLY A CA 1
ATOM 551 C C . GLY A 1 73 ? 24.188 -33.438 -1.806 1 98.19 73 GLY A C 1
ATOM 552 O O . GLY A 1 73 ? 23.391 -33.625 -0.885 1 98.19 73 GLY A O 1
ATOM 553 N N . PRO A 1 74 ? 25.516 -33.406 -1.625 1 97.69 74 PRO A N 1
ATOM 554 C CA . PRO A 1 74 ? 26.125 -33.781 -0.343 1 97.69 74 PRO A CA 1
ATOM 555 C C . PRO A 1 74 ? 25.781 -32.812 0.773 1 97.69 74 PRO A C 1
ATOM 557 O O . PRO A 1 74 ? 25.906 -33.125 1.954 1 97.69 74 PRO A O 1
ATOM 560 N N . GLU A 1 75 ? 25.312 -31.609 0.43 1 98.06 75 GLU A N 1
ATOM 561 C CA . GLU A 1 75 ? 25.016 -30.609 1.451 1 98.06 75 GLU A CA 1
ATOM 562 C C . GLU A 1 75 ? 23.547 -30.641 1.847 1 98.06 75 GLU A C 1
ATOM 564 O O . GLU A 1 75 ? 23.125 -29.906 2.744 1 98.06 75 GLU A O 1
ATOM 569 N N . VAL A 1 76 ? 22.797 -31.453 1.164 1 97.88 76 VAL A N 1
ATOM 570 C CA . VAL A 1 76 ? 21.375 -31.594 1.473 1 97.88 76 VAL A CA 1
ATOM 571 C C . VAL A 1 76 ? 21.188 -32.625 2.576 1 97.88 76 VAL A C 1
ATOM 573 O O . VAL A 1 76 ? 21.484 -33.812 2.379 1 97.88 76 VAL A O 1
ATOM 576 N N . LEU A 1 77 ? 20.641 -32.219 3.76 1 94.81 77 LEU A N 1
ATOM 577 C CA . LEU A 1 77 ? 20.625 -33.094 4.918 1 94.81 77 LEU A CA 1
ATOM 578 C C . LEU A 1 77 ? 19.188 -33.5 5.266 1 94.81 77 LEU A C 1
ATOM 580 O O . LEU A 1 77 ? 18.969 -34.531 5.926 1 94.81 77 LEU A O 1
ATOM 584 N N . ASP A 1 78 ? 18.156 -32.812 4.84 1 94.25 78 ASP A N 1
ATOM 585 C CA . ASP A 1 78 ? 16.797 -33 5.348 1 94.25 78 ASP A CA 1
ATOM 586 C C . ASP A 1 78 ? 15.906 -33.625 4.293 1 94.25 78 ASP A C 1
ATOM 588 O O . ASP A 1 78 ? 14.688 -33.719 4.477 1 94.25 78 ASP A O 1
ATOM 592 N N . LEU A 1 79 ? 16.453 -34.031 3.105 1 97.31 79 LEU A N 1
ATOM 593 C CA . LEU A 1 79 ? 15.742 -34.719 2.014 1 97.31 79 LEU A CA 1
ATOM 594 C C . LEU A 1 79 ? 16.469 -35.969 1.578 1 97.31 79 LEU A C 1
ATOM 596 O O . LEU A 1 79 ? 17.703 -36.062 1.706 1 97.31 79 LEU A O 1
ATOM 600 N N . ARG A 1 80 ? 15.734 -36.938 1.007 1 96.94 80 ARG A N 1
ATOM 601 C CA . ARG A 1 80 ? 16.344 -38.219 0.603 1 96.94 80 ARG A CA 1
ATOM 602 C C . ARG A 1 80 ? 15.695 -38.75 -0.665 1 96.94 80 ARG A C 1
ATOM 604 O O . ARG A 1 80 ? 14.516 -38.5 -0.92 1 96.94 80 ARG A O 1
ATOM 611 N N . PRO A 1 81 ? 16.422 -39.594 -1.372 1 97.94 81 PRO A N 1
ATOM 612 C CA . PRO A 1 81 ? 15.844 -40.25 -2.559 1 97.94 81 PRO A CA 1
ATOM 613 C C . PRO A 1 81 ? 14.578 -41.031 -2.25 1 97.94 81 PRO A C 1
ATOM 615 O O . PRO A 1 81 ? 14.484 -41.688 -1.205 1 97.94 81 PRO A O 1
ATOM 618 N N . GLY A 1 82 ? 13.656 -40.906 -3.121 1 96.5 82 GLY A N 1
ATOM 619 C CA . GLY A 1 82 ? 12.406 -41.625 -2.953 1 96.5 82 GLY A CA 1
ATOM 620 C C . GLY A 1 82 ? 11.297 -40.781 -2.357 1 96.5 82 GLY A C 1
ATOM 621 O O . GLY A 1 82 ? 10.117 -41.125 -2.482 1 96.5 82 GLY A O 1
ATOM 622 N N . GLN A 1 83 ? 11.617 -39.688 -1.764 1 96.44 83 GLN A N 1
ATOM 623 C CA . GLN A 1 83 ? 10.625 -38.781 -1.158 1 96.44 83 GLN A CA 1
ATOM 624 C C . GLN A 1 83 ? 9.812 -38.062 -2.227 1 96.44 83 GLN A C 1
ATOM 626 O O . GLN A 1 83 ? 10.352 -37.656 -3.252 1 96.44 83 GLN A O 1
ATOM 631 N N . ARG A 1 84 ? 8.508 -37.938 -1.987 1 96.88 84 ARG A N 1
ATOM 632 C CA . ARG A 1 84 ? 7.641 -37.125 -2.811 1 96.88 84 ARG A CA 1
ATOM 633 C C . ARG A 1 84 ? 7.754 -35.656 -2.408 1 96.88 84 ARG A C 1
ATOM 635 O O . ARG A 1 84 ? 7.688 -35.312 -1.222 1 96.88 84 ARG A O 1
ATOM 642 N N . VAL A 1 85 ? 7.969 -34.781 -3.434 1 97.75 85 VAL A N 1
ATOM 643 C CA . VAL A 1 85 ? 8.219 -33.406 -3.119 1 97.75 85 VAL A CA 1
ATOM 644 C C . VAL A 1 85 ? 7.559 -32.5 -4.168 1 97.75 85 VAL A C 1
ATOM 646 O O . VAL A 1 85 ? 7.16 -32.969 -5.234 1 97.75 85 VAL A O 1
ATOM 649 N N . MET A 1 86 ? 7.332 -31.328 -3.848 1 97.94 86 MET A N 1
ATOM 650 C CA . MET A 1 86 ? 7.121 -30.234 -4.797 1 97.94 86 MET A CA 1
ATOM 651 C C . MET A 1 86 ? 8.25 -29.203 -4.711 1 97.94 86 MET A C 1
ATOM 653 O O . MET A 1 86 ? 8.922 -29.109 -3.686 1 97.94 86 MET A O 1
ATOM 657 N N . ALA A 1 87 ? 8.484 -28.5 -5.781 1 98.19 87 ALA A N 1
ATOM 658 C CA . ALA A 1 87 ? 9.602 -27.547 -5.828 1 98.19 87 ALA A CA 1
ATOM 659 C C . ALA A 1 87 ? 9.234 -26.312 -6.625 1 98.19 87 ALA A C 1
ATOM 661 O O . ALA A 1 87 ? 8.484 -26.391 -7.602 1 98.19 87 ALA A O 1
ATOM 662 N N . ILE A 1 88 ? 9.727 -25.219 -6.164 1 98.12 88 ILE A N 1
ATOM 663 C CA . ILE A 1 88 ? 9.695 -23.953 -6.895 1 98.12 88 ILE A CA 1
ATOM 664 C C . ILE A 1 88 ? 11 -23.781 -7.68 1 98.12 88 ILE A C 1
ATOM 666 O O . ILE A 1 88 ? 12.078 -24.062 -7.16 1 98.12 88 ILE A O 1
ATOM 670 N N . LEU A 1 89 ? 10.875 -23.359 -8.914 1 97.31 89 LEU A N 1
ATOM 671 C CA . LEU A 1 89 ? 12.023 -23.219 -9.805 1 97.31 89 LEU A CA 1
ATOM 672 C C . LEU A 1 89 ? 12.094 -21.812 -10.391 1 97.31 89 LEU A C 1
ATOM 674 O O . LEU A 1 89 ? 11.078 -21.109 -10.453 1 97.31 89 LEU A O 1
ATOM 678 N N . ASP A 1 90 ? 13.297 -21.422 -10.758 1 96.06 90 ASP A N 1
ATOM 679 C CA . ASP A 1 90 ? 13.43 -20.219 -11.562 1 96.06 90 ASP A CA 1
ATOM 680 C C . ASP A 1 90 ? 13.156 -20.516 -13.039 1 96.06 90 ASP A C 1
ATOM 682 O O . ASP A 1 90 ? 12.773 -19.609 -13.789 1 96.06 90 ASP A O 1
ATOM 686 N N . GLN A 1 91 ? 13.375 -21.672 -13.484 1 97.25 91 GLN A N 1
ATOM 687 C CA . GLN A 1 91 ? 13.117 -22.203 -14.812 1 97.25 91 GLN A CA 1
ATOM 688 C C . GLN A 1 91 ? 13.391 -23.703 -14.875 1 97.25 91 GLN A C 1
ATOM 690 O O . GLN A 1 91 ? 13.859 -24.297 -13.891 1 97.25 91 GLN A O 1
ATOM 695 N N . GLY A 1 92 ? 12.992 -24.375 -15.93 1 98 92 GLY A N 1
ATOM 696 C CA . GLY A 1 92 ? 13.414 -25.75 -16.188 1 98 92 GLY A CA 1
ATOM 697 C C . GLY A 1 92 ? 12.344 -26.766 -15.891 1 98 92 GLY A C 1
ATOM 698 O O . GLY A 1 92 ? 12.531 -27.969 -16.125 1 98 92 GLY A O 1
ATOM 699 N N . GLY A 1 93 ? 11.211 -26.359 -15.453 1 98.62 93 GLY A N 1
ATOM 700 C CA . GLY A 1 93 ? 10.18 -27.266 -14.977 1 98.62 93 GLY A CA 1
ATOM 701 C C . GLY A 1 93 ? 9.555 -28.094 -16.094 1 98.62 93 GLY A C 1
ATOM 702 O O . GLY A 1 93 ? 8.961 -29.141 -15.828 1 98.62 93 GLY A O 1
ATOM 703 N N . TYR A 1 94 ? 9.594 -27.609 -17.328 1 98.75 94 TYR A N 1
ATOM 704 C CA . TYR A 1 94 ? 9.031 -28.344 -18.453 1 98.75 94 TYR A CA 1
ATOM 705 C C . TYR A 1 94 ? 9.992 -29.422 -18.938 1 98.75 94 TYR A C 1
ATOM 707 O O . TYR A 1 94 ? 10.43 -29.391 -20.094 1 98.75 94 TYR A O 1
ATOM 715 N N . ALA A 1 95 ? 10.289 -30.375 -18.078 1 98.69 95 ALA A N 1
ATOM 716 C CA . ALA A 1 95 ? 11.203 -31.484 -18.312 1 98.69 95 ALA A CA 1
ATOM 717 C C . ALA A 1 95 ? 10.812 -32.719 -17.484 1 98.69 95 ALA A C 1
ATOM 719 O O . ALA A 1 95 ? 10 -32.594 -16.562 1 98.69 95 ALA A O 1
ATOM 720 N N . ASP A 1 96 ? 11.344 -33.812 -17.828 1 98.38 96 ASP A N 1
ATOM 721 C CA . ASP A 1 96 ? 11.008 -35.031 -17.078 1 98.38 96 ASP A CA 1
ATOM 722 C C . ASP A 1 96 ? 11.891 -35.156 -15.836 1 98.38 96 ASP A C 1
ATOM 724 O O . ASP A 1 96 ? 11.617 -36 -14.969 1 98.38 96 ASP A O 1
ATOM 728 N N . GLN A 1 97 ? 12.898 -34.344 -15.773 1 97.94 97 GLN A N 1
ATOM 729 C CA . GLN A 1 97 ? 13.758 -34.25 -14.602 1 97.94 97 GLN A CA 1
ATOM 730 C C . GLN A 1 97 ? 14.227 -32.812 -14.383 1 97.94 97 GLN A C 1
ATOM 732 O O . GLN A 1 97 ? 14.445 -32.062 -15.336 1 97.94 97 GLN A O 1
ATOM 737 N N . VAL A 1 98 ? 14.43 -32.438 -13.062 1 98.62 98 VAL A N 1
ATOM 738 C CA . VAL A 1 98 ? 14.922 -31.078 -12.742 1 98.62 98 VAL A CA 1
ATOM 739 C C . VAL A 1 98 ? 15.875 -31.156 -11.555 1 98.62 98 VAL A C 1
ATOM 741 O O . VAL A 1 98 ? 15.922 -32.156 -10.844 1 98.62 98 VAL A O 1
ATOM 744 N N . VAL A 1 99 ? 16.672 -30.141 -11.445 1 98.62 99 VAL A N 1
ATOM 745 C CA . VAL A 1 99 ? 17.453 -29.906 -10.234 1 98.62 99 VAL A CA 1
ATOM 746 C C . VAL A 1 99 ? 17.016 -28.594 -9.578 1 98.62 99 VAL A C 1
ATOM 748 O O . VAL A 1 99 ? 16.938 -27.562 -10.242 1 98.62 99 VAL A O 1
ATOM 751 N N . ALA A 1 100 ? 16.656 -28.656 -8.344 1 98.12 100 ALA A N 1
ATOM 752 C CA . ALA A 1 100 ? 16.25 -27.484 -7.566 1 98.12 100 ALA A CA 1
ATOM 753 C C . ALA A 1 100 ? 17.125 -27.328 -6.324 1 98.12 100 ALA A C 1
ATOM 755 O O . ALA A 1 100 ? 17.578 -28.312 -5.746 1 98.12 100 ALA A O 1
ATOM 756 N N . PRO A 1 101 ? 17.438 -26.047 -5.934 1 96.5 101 PRO A N 1
ATOM 757 C CA . PRO A 1 101 ? 18.047 -25.906 -4.613 1 96.5 101 PRO A CA 1
ATOM 758 C C . PRO A 1 101 ? 17.188 -26.469 -3.492 1 96.5 101 PRO A C 1
ATOM 760 O O . PRO A 1 101 ? 15.953 -26.312 -3.52 1 96.5 101 PRO A O 1
ATOM 763 N N . ALA A 1 102 ? 17.812 -27.062 -2.514 1 96.81 102 ALA A N 1
ATOM 764 C CA . ALA A 1 102 ? 17.094 -27.719 -1.416 1 96.81 102 ALA A CA 1
ATOM 765 C C . ALA A 1 102 ? 16.141 -26.734 -0.726 1 96.81 102 ALA A C 1
ATOM 767 O O . ALA A 1 102 ? 15.062 -27.125 -0.289 1 96.81 102 ALA A O 1
ATOM 768 N N . ARG A 1 103 ? 16.422 -25.453 -0.677 1 92.94 103 ARG A N 1
ATOM 769 C CA . ARG A 1 103 ? 15.633 -24.438 0.028 1 92.94 103 ARG A CA 1
ATOM 770 C C . ARG A 1 103 ? 14.281 -24.234 -0.647 1 92.94 103 ARG A C 1
ATOM 772 O O . ARG A 1 103 ? 13.344 -23.734 -0.025 1 92.94 103 ARG A O 1
ATOM 779 N N . ASP A 1 104 ? 14.18 -24.641 -1.9 1 95.25 104 ASP A N 1
ATOM 780 C CA . ASP A 1 104 ? 12.953 -24.422 -2.658 1 95.25 104 ASP A CA 1
ATOM 781 C C . ASP A 1 104 ? 12.18 -25.734 -2.846 1 95.25 104 ASP A C 1
ATOM 783 O O . ASP A 1 104 ? 11.297 -25.812 -3.697 1 95.25 104 ASP A O 1
ATOM 787 N N . VAL A 1 105 ? 12.578 -26.75 -2.113 1 96.56 105 VAL A N 1
ATOM 788 C CA . VAL A 1 105 ? 11.938 -28.062 -2.197 1 96.56 105 VAL A CA 1
ATOM 789 C C . VAL A 1 105 ? 11.133 -28.328 -0.928 1 96.56 105 VAL A C 1
ATOM 791 O O . VAL A 1 105 ? 11.625 -28.125 0.183 1 96.56 105 VAL A O 1
ATOM 794 N N . HIS A 1 106 ? 9.898 -28.766 -1.131 1 94.69 106 HIS A N 1
ATOM 795 C CA . HIS A 1 106 ? 8.984 -29.047 -0.024 1 94.69 106 HIS A CA 1
ATOM 796 C C . HIS A 1 106 ? 8.508 -30.5 -0.054 1 94.69 106 HIS A C 1
ATOM 798 O O . HIS A 1 106 ? 7.961 -30.953 -1.06 1 94.69 106 HIS A O 1
ATOM 804 N N . ALA A 1 107 ? 8.711 -31.141 1.06 1 93.62 107 ALA A N 1
ATOM 805 C CA . ALA A 1 107 ? 8.25 -32.531 1.17 1 93.62 107 ALA A CA 1
ATOM 806 C C . ALA A 1 107 ? 6.727 -32.594 1.177 1 93.62 107 ALA A C 1
ATOM 808 O O . ALA A 1 107 ? 6.062 -31.734 1.755 1 93.62 107 ALA A O 1
ATOM 809 N N . LEU A 1 108 ? 6.219 -33.594 0.538 1 92.12 108 LEU A N 1
ATOM 810 C CA . LEU A 1 108 ? 4.777 -33.812 0.506 1 92.12 108 LEU A CA 1
ATOM 811 C C . LEU A 1 108 ? 4.367 -34.844 1.529 1 92.12 108 LEU A C 1
ATOM 813 O O . LEU A 1 108 ? 5.102 -35.812 1.769 1 92.12 108 LEU A O 1
ATOM 817 N N . THR A 1 109 ? 3.23 -34.562 2.061 1 81.12 109 THR A N 1
ATOM 818 C CA . THR A 1 109 ? 2.629 -35.625 2.861 1 81.12 109 THR A CA 1
ATOM 819 C C . THR A 1 109 ? 2.078 -36.719 1.969 1 81.12 109 THR A C 1
ATOM 821 O O . THR A 1 109 ? 1.948 -36.562 0.756 1 81.12 109 THR A O 1
ATOM 824 N N . ASP A 1 110 ? 1.694 -37.875 2.459 1 77.69 110 ASP A N 1
ATOM 825 C CA . ASP A 1 110 ? 1.201 -39 1.694 1 77.69 110 ASP A CA 1
ATOM 826 C C . ASP A 1 110 ? -0.166 -38.719 1.084 1 77.69 110 ASP A C 1
ATOM 828 O O . ASP A 1 110 ? -0.586 -39.375 0.135 1 77.69 110 ASP A O 1
ATOM 832 N N . ARG A 1 111 ? -0.712 -37.594 1.514 1 81.19 111 ARG A N 1
ATOM 833 C CA . ARG A 1 111 ? -2.092 -37.375 1.107 1 81.19 111 ARG A CA 1
ATOM 834 C C . ARG A 1 111 ? -2.148 -36.469 -0.137 1 81.19 111 ARG A C 1
ATOM 836 O O . ARG A 1 111 ? -3.137 -36.5 -0.872 1 81.19 111 ARG A O 1
ATOM 843 N N . MET A 1 112 ? -1.146 -35.812 -0.415 1 84.69 112 MET A N 1
ATOM 844 C CA . MET A 1 112 ? -1.271 -34.875 -1.532 1 84.69 112 MET A CA 1
ATOM 845 C C . MET A 1 112 ? -0.96 -35.562 -2.855 1 84.69 112 MET A C 1
ATOM 847 O O . MET A 1 112 ? 0.066 -36.25 -2.984 1 84.69 112 MET A O 1
ATOM 851 N N . ASP A 1 113 ? -1.935 -35.469 -3.721 1 91.38 113 ASP A N 1
ATOM 852 C CA . ASP A 1 113 ? -1.715 -36.031 -5.059 1 91.38 113 ASP A CA 1
ATOM 853 C C . ASP A 1 113 ? -0.651 -35.219 -5.809 1 91.38 113 ASP A C 1
ATOM 855 O O . ASP A 1 113 ? -0.591 -34 -5.691 1 91.38 113 ASP A O 1
ATOM 859 N N . LEU A 1 114 ? 0.194 -35.906 -6.574 1 93.5 114 LEU A N 1
ATOM 860 C CA . LEU A 1 114 ? 1.321 -35.281 -7.262 1 93.5 114 LEU A CA 1
ATOM 861 C C . LEU A 1 114 ? 0.837 -34.344 -8.352 1 93.5 114 LEU A C 1
ATOM 863 O O . LEU A 1 114 ? 1.499 -33.344 -8.656 1 93.5 114 LEU A O 1
ATOM 867 N N . LEU A 1 115 ? -0.308 -34.625 -8.938 1 94.88 115 LEU A N 1
ATOM 868 C CA . LEU A 1 115 ? -0.847 -33.75 -9.961 1 94.88 115 LEU A CA 1
ATOM 869 C C . LEU A 1 115 ? -1.194 -32.375 -9.367 1 94.88 115 LEU A C 1
ATOM 871 O O . LEU A 1 115 ? -0.8 -31.344 -9.906 1 94.88 115 LEU A O 1
ATOM 875 N N . ALA A 1 116 ? -1.868 -32.438 -8.242 1 95.06 116 ALA A N 1
ATOM 876 C CA . ALA A 1 116 ? -2.217 -31.219 -7.535 1 95.06 116 ALA A CA 1
ATOM 877 C C . ALA A 1 116 ? -0.969 -30.5 -7.027 1 95.06 116 ALA A C 1
ATOM 879 O O . ALA A 1 116 ? -0.853 -29.281 -7.145 1 95.06 116 ALA A O 1
ATOM 880 N N . ALA A 1 117 ? -0.021 -31.281 -6.578 1 97 117 ALA A N 1
ATOM 881 C CA . ALA A 1 117 ? 1.204 -30.719 -6.012 1 97 117 ALA A CA 1
ATOM 882 C C . ALA A 1 117 ? 2.025 -30 -7.078 1 97 117 ALA A C 1
ATOM 884 O O . ALA A 1 117 ? 2.713 -29.016 -6.785 1 97 117 ALA A O 1
ATOM 885 N N . GLY A 1 118 ? 1.957 -30.5 -8.336 1 97.69 118 GLY A N 1
ATOM 886 C CA . GLY A 1 118 ? 2.725 -29.922 -9.43 1 97.69 118 GLY A CA 1
ATOM 887 C C . GLY A 1 118 ? 2.34 -28.5 -9.742 1 97.69 118 GLY A C 1
ATOM 888 O O . GLY A 1 118 ? 3.154 -27.734 -10.266 1 97.69 118 GLY A O 1
ATOM 889 N N . GLY A 1 119 ? 1.102 -28.156 -9.422 1 97.5 119 GLY A N 1
ATOM 890 C CA . GLY A 1 119 ? 0.611 -26.797 -9.672 1 97.5 119 GLY A CA 1
ATOM 891 C C . GLY A 1 119 ? 0.284 -26.047 -8.398 1 97.5 119 GLY A C 1
ATOM 892 O O . GLY A 1 119 ? -0.503 -25.094 -8.422 1 97.5 119 GLY A O 1
ATOM 893 N N . PHE A 1 120 ? 0.882 -26.406 -7.27 1 97.44 120 PHE A N 1
ATOM 894 C CA . PHE A 1 120 ? 0.481 -25.906 -5.961 1 97.44 120 PHE A CA 1
ATOM 895 C C . PHE A 1 120 ? 1.334 -24.703 -5.559 1 97.44 120 PHE A C 1
ATOM 897 O O . PHE A 1 120 ? 0.804 -23.656 -5.215 1 97.44 120 PHE A O 1
ATOM 904 N N . PRO A 1 121 ? 2.689 -24.734 -5.656 1 97.06 121 PRO A N 1
ATOM 905 C CA . PRO A 1 121 ? 3.535 -23.75 -4.965 1 97.06 121 PRO A CA 1
ATOM 906 C C . PRO A 1 121 ? 3.295 -22.328 -5.438 1 97.06 121 PRO A C 1
ATOM 908 O O . PRO A 1 121 ? 3.113 -21.422 -4.617 1 97.06 121 PRO A O 1
ATOM 911 N N . ILE A 1 122 ? 3.283 -22.125 -6.727 1 97.88 122 ILE A N 1
ATOM 912 C CA . ILE A 1 122 ? 3.25 -20.75 -7.234 1 97.88 122 ILE A CA 1
ATOM 913 C C . ILE A 1 122 ? 1.892 -20.125 -6.934 1 97.88 122 ILE A C 1
ATOM 915 O O . ILE A 1 122 ? 1.816 -19.047 -6.344 1 97.88 122 ILE A O 1
ATOM 919 N N . ALA A 1 123 ? 0.806 -20.781 -7.305 1 98.31 123 ALA A N 1
ATOM 920 C CA . ALA A 1 123 ? -0.529 -20.203 -7.168 1 98.31 123 ALA A CA 1
ATOM 921 C C . ALA A 1 123 ? -0.9 -20.016 -5.703 1 98.31 123 ALA A C 1
ATOM 923 O O . ALA A 1 123 ? -1.288 -18.922 -5.289 1 98.31 123 ALA A O 1
ATOM 924 N N . TYR A 1 124 ? -0.705 -21.047 -4.855 1 98.38 124 TYR A N 1
ATOM 925 C CA . TYR A 1 124 ? -1.047 -20.953 -3.443 1 98.38 124 TYR A CA 1
ATOM 926 C C . TYR A 1 124 ? -0.063 -20.047 -2.707 1 98.38 124 TYR A C 1
ATOM 928 O O . TYR A 1 124 ? -0.447 -19.312 -1.794 1 98.38 124 TYR A O 1
ATOM 936 N N . GLY A 1 125 ? 1.22 -20.141 -3.094 1 98.19 125 GLY A N 1
ATOM 937 C CA . GLY A 1 125 ? 2.176 -19.203 -2.521 1 98.19 125 GLY A CA 1
ATOM 938 C C . GLY A 1 125 ? 1.818 -17.75 -2.777 1 98.19 125 GLY A C 1
ATOM 939 O O . GLY A 1 125 ? 1.849 -16.922 -1.859 1 98.19 125 GLY A O 1
ATOM 940 N N . THR A 1 126 ? 1.443 -17.453 -4.012 1 98.62 126 THR A N 1
ATOM 941 C CA . THR A 1 126 ? 1.036 -16.109 -4.402 1 98.62 126 THR A CA 1
ATOM 942 C C . THR A 1 126 ? -0.17 -15.656 -3.586 1 98.62 126 THR A C 1
ATOM 944 O O . THR A 1 126 ? -0.148 -14.578 -2.984 1 98.62 126 THR A O 1
ATOM 947 N N . SER A 1 127 ? -1.178 -16.469 -3.525 1 98.94 127 SER A N 1
ATOM 948 C CA . SER A 1 127 ? -2.426 -16.078 -2.885 1 98.94 127 SER A CA 1
ATOM 949 C C . SER A 1 127 ? -2.268 -15.992 -1.37 1 98.94 127 SER A C 1
ATOM 951 O O . SER A 1 127 ? -2.715 -15.023 -0.748 1 98.94 127 SER A O 1
ATOM 953 N N . HIS A 1 128 ? -1.627 -17.016 -0.782 1 98.88 128 HIS A N 1
ATOM 954 C CA . HIS A 1 128 ? -1.472 -17.016 0.669 1 98.88 128 HIS A CA 1
ATOM 955 C C . HIS A 1 128 ? -0.619 -15.844 1.132 1 98.88 128 HIS A C 1
ATOM 957 O O . HIS A 1 128 ? -1.032 -15.078 2.004 1 98.88 128 HIS A O 1
ATOM 963 N N . PHE A 1 129 ? 0.578 -15.695 0.544 1 98.81 129 PHE A N 1
ATOM 964 C CA . PHE A 1 129 ? 1.485 -14.625 0.942 1 98.81 129 PHE A CA 1
ATOM 965 C C . PHE A 1 129 ? 0.879 -13.266 0.64 1 98.81 129 PHE A C 1
ATOM 967 O O . PHE A 1 129 ? 0.959 -12.344 1.461 1 98.81 129 PHE A O 1
ATOM 974 N N . GLY A 1 130 ? 0.278 -13.109 -0.523 1 98.88 130 GLY A N 1
ATOM 975 C CA . GLY A 1 130 ? -0.349 -11.852 -0.9 1 98.88 130 GLY A CA 1
ATOM 976 C C . GLY A 1 130 ? -1.436 -11.414 0.064 1 98.88 130 GLY A C 1
ATOM 977 O O . GLY A 1 130 ? -1.483 -10.25 0.468 1 98.88 130 GLY A O 1
ATOM 978 N N . LEU A 1 131 ? -2.297 -12.359 0.458 1 98.94 131 LEU A N 1
ATOM 979 C CA . LEU A 1 131 ? -3.453 -12.008 1.275 1 98.94 131 LEU A CA 1
ATOM 980 C C . LEU A 1 131 ? -3.057 -11.859 2.742 1 98.94 131 LEU A C 1
ATOM 982 O O . LEU A 1 131 ? -3.555 -10.977 3.438 1 98.94 131 LEU A O 1
ATOM 986 N N . THR A 1 132 ? -2.115 -12.719 3.25 1 98.75 132 THR A N 1
ATOM 987 C CA . THR A 1 132 ? -1.802 -12.719 4.676 1 98.75 132 THR A CA 1
ATOM 988 C C . THR A 1 132 ? -0.716 -11.695 4.992 1 98.75 132 THR A C 1
ATOM 990 O O . THR A 1 132 ? -0.854 -10.906 5.93 1 98.75 132 THR A O 1
ATOM 993 N N . ASP A 1 133 ? 0.338 -11.727 4.211 1 98.5 133 ASP A N 1
ATOM 994 C CA . ASP A 1 133 ? 1.511 -10.906 4.52 1 98.5 133 ASP A CA 1
ATOM 995 C C . ASP A 1 133 ? 1.364 -9.5 3.953 1 98.5 133 ASP A C 1
ATOM 997 O O . ASP A 1 133 ? 1.562 -8.516 4.668 1 98.5 133 ASP A O 1
ATOM 1001 N N . ARG A 1 134 ? 0.93 -9.367 2.684 1 98.56 134 ARG A N 1
ATOM 1002 C CA . ARG A 1 134 ? 0.926 -8.07 2.016 1 98.56 134 ARG A CA 1
ATOM 1003 C C . ARG A 1 134 ? -0.348 -7.297 2.33 1 98.56 134 ARG A C 1
ATOM 1005 O O . ARG A 1 134 ? -0.288 -6.16 2.805 1 98.56 134 ARG A O 1
ATOM 1012 N N . CYS A 1 135 ? -1.477 -7.973 2.152 1 98.81 135 CYS A N 1
ATOM 1013 C CA . CYS A 1 135 ? -2.748 -7.297 2.387 1 98.81 135 CYS A CA 1
ATOM 1014 C C . CYS A 1 135 ? -3.115 -7.324 3.865 1 98.81 135 CYS A C 1
ATOM 1016 O O . CYS A 1 135 ? -3.94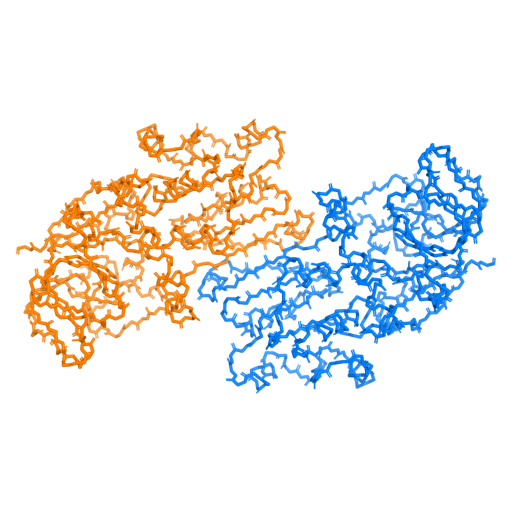7 -6.535 4.316 1 98.81 135 CYS A O 1
ATOM 1018 N N . ARG A 1 136 ? -2.568 -8.297 4.617 1 98.44 136 ARG A N 1
ATOM 1019 C CA . ARG A 1 136 ? -2.916 -8.492 6.02 1 98.44 136 ARG A CA 1
ATOM 1020 C C . ARG A 1 136 ? -4.422 -8.672 6.191 1 98.44 136 ARG A C 1
ATOM 1022 O O . ARG A 1 136 ? -5.039 -8 7.023 1 98.44 136 ARG A O 1
ATOM 1029 N N . LEU A 1 137 ? -4.988 -9.484 5.355 1 98.81 137 LEU A N 1
ATOM 1030 C CA . LEU A 1 137 ? -6.422 -9.766 5.387 1 98.81 137 LEU A CA 1
ATOM 1031 C C . LEU A 1 137 ? -6.844 -10.273 6.762 1 98.81 137 LEU A C 1
ATOM 1033 O O . LEU A 1 137 ? -6.172 -11.125 7.344 1 98.81 137 LEU A O 1
ATOM 1037 N N . ARG A 1 138 ? -7.941 -9.727 7.328 1 98.19 138 ARG A N 1
ATOM 1038 C CA . ARG A 1 138 ? -8.461 -10.094 8.641 1 98.19 138 ARG A CA 1
ATOM 1039 C C . ARG A 1 138 ? -9.82 -10.781 8.523 1 98.19 138 ARG A C 1
ATOM 1041 O O . ARG A 1 138 ? -10.562 -10.531 7.574 1 98.19 138 ARG A O 1
ATOM 1048 N N . PRO A 1 139 ? -10.008 -11.742 9.508 1 98.62 139 PRO A N 1
ATOM 1049 C CA . PRO A 1 139 ? -11.367 -12.297 9.531 1 98.62 139 PRO A CA 1
ATOM 1050 C C . PRO A 1 139 ? -12.445 -11.219 9.539 1 98.62 139 PRO A C 1
ATOM 1052 O O . PRO A 1 139 ? -12.289 -10.195 10.211 1 98.62 139 PRO A O 1
ATOM 1055 N N . GLY A 1 140 ? -13.477 -11.406 8.727 1 98.44 140 GLY A N 1
ATOM 1056 C CA . GLY A 1 140 ? -14.586 -10.469 8.703 1 98.44 140 GLY A CA 1
ATOM 1057 C C . GLY A 1 140 ? -14.484 -9.445 7.586 1 98.44 140 GLY A C 1
ATOM 1058 O O . GLY A 1 140 ? -15.477 -8.812 7.223 1 98.44 140 GLY A O 1
ATOM 1059 N N . GLU A 1 141 ? -13.344 -9.227 6.984 1 98.81 141 GLU A N 1
ATOM 1060 C CA . GLU A 1 141 ? -13.188 -8.312 5.852 1 98.81 141 GLU A CA 1
ATOM 1061 C C . GLU A 1 141 ? -13.797 -8.906 4.582 1 98.81 141 GLU A C 1
ATOM 1063 O O . GLU A 1 141 ? -14 -10.117 4.496 1 98.81 141 GLU A O 1
ATOM 1068 N N . ILE A 1 142 ? -14.125 -8.062 3.676 1 98.94 142 ILE A N 1
ATOM 1069 C CA . ILE A 1 142 ? -14.68 -8.453 2.389 1 98.94 142 ILE A CA 1
ATOM 1070 C C . ILE A 1 142 ? -13.609 -8.344 1.304 1 98.94 142 ILE A C 1
ATOM 1072 O O . ILE A 1 142 ? -12.977 -7.297 1.161 1 98.94 142 ILE A O 1
ATOM 1076 N N . VAL A 1 143 ? -13.422 -9.422 0.572 1 98.94 143 VAL A N 1
ATOM 1077 C CA . VAL A 1 143 ? -12.398 -9.461 -0.471 1 98.94 143 VAL A CA 1
ATOM 1078 C C . VAL A 1 143 ? -13.062 -9.664 -1.832 1 98.94 143 VAL A C 1
ATOM 1080 O O . VAL A 1 143 ? -13.945 -10.508 -1.978 1 98.94 143 VAL A O 1
ATOM 1083 N N . LEU A 1 144 ? -12.719 -8.805 -2.803 1 99 144 LEU A N 1
ATOM 1084 C CA . LEU A 1 144 ? -13.086 -8.961 -4.207 1 99 144 LEU A CA 1
ATOM 1085 C C . LEU A 1 144 ? -11.969 -9.633 -4.992 1 99 144 LEU A C 1
ATOM 1087 O O . LEU A 1 144 ? -10.852 -9.125 -5.043 1 99 144 LEU A O 1
ATOM 1091 N N . ILE A 1 145 ? -12.258 -10.773 -5.562 1 98.94 145 ILE A N 1
ATOM 1092 C CA . ILE A 1 145 ? -11.242 -11.539 -6.277 1 98.94 145 ILE A CA 1
ATOM 1093 C C . ILE A 1 145 ? -11.602 -11.609 -7.758 1 98.94 145 ILE A C 1
ATOM 1095 O O . ILE A 1 145 ? -12.609 -12.211 -8.133 1 98.94 145 ILE A O 1
ATOM 1099 N N . HIS A 1 146 ? -10.758 -11.008 -8.57 1 98.81 146 HIS A N 1
ATOM 1100 C CA . HIS A 1 146 ? -10.945 -11.062 -10.016 1 98.81 146 HIS A CA 1
ATOM 1101 C C . HIS A 1 146 ? -10.328 -12.32 -10.609 1 98.81 146 HIS A C 1
ATOM 1103 O O . HIS A 1 146 ? -9.344 -12.844 -10.07 1 98.81 146 HIS A O 1
ATOM 1109 N N . GLY A 1 147 ? -10.906 -12.773 -11.766 1 98.06 147 GLY A N 1
ATOM 1110 C CA . GLY A 1 147 ? -10.422 -14.016 -12.344 1 98.06 147 GLY A CA 1
ATOM 1111 C C . GLY A 1 147 ? -10.539 -15.195 -11.398 1 98.06 147 GLY A C 1
ATOM 1112 O O . GLY A 1 147 ? -9.633 -16.031 -11.32 1 98.06 147 GLY A O 1
ATOM 1113 N N . ALA A 1 148 ? -11.641 -15.328 -10.742 1 98.56 148 ALA A N 1
ATOM 1114 C CA . ALA A 1 148 ? -11.766 -16.172 -9.562 1 98.56 148 ALA A CA 1
ATOM 1115 C C . ALA A 1 148 ? -11.766 -17.656 -9.945 1 98.56 148 ALA A C 1
ATOM 1117 O O . ALA A 1 148 ? -11.594 -18.516 -9.086 1 98.56 148 ALA A O 1
ATOM 1118 N N . ALA A 1 149 ? -11.961 -17.938 -11.195 1 97.81 149 ALA A N 1
ATOM 1119 C CA . ALA A 1 149 ? -12 -19.328 -11.609 1 97.81 149 ALA A CA 1
ATOM 1120 C C . ALA A 1 149 ? -10.664 -19.766 -12.211 1 97.81 149 ALA A C 1
ATOM 1122 O O . ALA A 1 149 ? -10.484 -20.938 -12.57 1 97.81 149 ALA A O 1
ATOM 1123 N N . GLY A 1 150 ? -9.734 -18.828 -12.297 1 96.62 150 GLY A N 1
ATOM 1124 C CA . GLY A 1 150 ? -8.438 -19.141 -12.883 1 96.62 150 GLY A CA 1
ATOM 1125 C C . GLY A 1 150 ? -7.5 -19.828 -11.922 1 96.62 150 GLY A C 1
ATOM 1126 O O . GLY A 1 150 ? -7.891 -20.172 -10.797 1 96.62 150 GLY A O 1
ATOM 1127 N N . GLY A 1 151 ? -6.289 -20.109 -12.406 1 95.44 151 GLY A N 1
ATOM 1128 C CA . GLY A 1 151 ? -5.301 -20.859 -11.648 1 95.44 151 GLY A CA 1
ATOM 1129 C C . GLY A 1 151 ? -4.906 -20.188 -10.352 1 95.44 151 GLY A C 1
ATOM 1130 O O . GLY A 1 151 ? -4.781 -20.844 -9.32 1 95.44 151 GLY A O 1
ATOM 1131 N N . VAL A 1 152 ? -4.738 -18.891 -10.391 1 97.31 152 VAL A N 1
ATOM 1132 C CA . VAL A 1 152 ? -4.34 -18.188 -9.172 1 97.31 152 VAL A CA 1
ATOM 1133 C C . VAL A 1 152 ? -5.578 -17.641 -8.469 1 97.31 152 VAL A C 1
ATOM 1135 O O . VAL A 1 152 ? -5.652 -17.656 -7.234 1 97.31 152 VAL A O 1
ATOM 1138 N N . GLY A 1 153 ? -6.613 -17.234 -9.203 1 98.38 153 GLY A N 1
ATOM 1139 C CA . GLY A 1 153 ? -7.832 -16.672 -8.633 1 98.38 153 GLY A CA 1
ATOM 1140 C C . GLY A 1 153 ? -8.555 -17.641 -7.719 1 98.38 153 GLY A C 1
ATOM 1141 O O . GLY A 1 153 ? -9.008 -17.266 -6.637 1 98.38 153 GLY A O 1
ATOM 1142 N N . LEU A 1 154 ? -8.656 -18.844 -8.172 1 98.56 154 LEU A N 1
ATOM 1143 C CA . LEU A 1 154 ? -9.367 -19.844 -7.387 1 98.56 154 LEU A CA 1
ATOM 1144 C C . LEU A 1 154 ? -8.656 -20.109 -6.066 1 98.56 154 LEU A C 1
ATOM 1146 O O . LEU A 1 154 ? -9.297 -20.312 -5.035 1 98.56 154 LEU A O 1
ATOM 1150 N N . THR A 1 155 ? -7.32 -20.094 -6.07 1 98.75 155 THR A N 1
ATOM 1151 C CA . THR A 1 155 ? -6.559 -20.281 -4.84 1 98.75 155 THR A CA 1
ATOM 1152 C C . THR A 1 155 ? -6.75 -19.094 -3.908 1 98.75 155 THR A C 1
ATOM 1154 O O . THR A 1 155 ? -6.758 -19.234 -2.686 1 98.75 155 THR A O 1
ATOM 1157 N N . ALA A 1 156 ? -6.926 -17.906 -4.469 1 98.94 156 ALA A N 1
ATOM 1158 C CA . ALA A 1 156 ? -7.211 -16.719 -3.662 1 98.94 156 ALA A CA 1
ATOM 1159 C C . ALA A 1 156 ? -8.562 -16.844 -2.963 1 98.94 156 ALA A C 1
ATOM 1161 O O . ALA A 1 156 ? -8.711 -16.438 -1.807 1 98.94 156 ALA A O 1
ATOM 1162 N N . VAL A 1 157 ? -9.539 -17.422 -3.682 1 98.94 157 VAL A N 1
ATOM 1163 C CA . VAL A 1 157 ? -10.844 -17.672 -3.084 1 98.94 157 VAL A CA 1
ATOM 1164 C C . VAL A 1 157 ? -10.688 -18.578 -1.86 1 98.94 157 VAL A C 1
ATOM 1166 O O . VAL A 1 157 ? -11.172 -18.234 -0.773 1 98.94 157 VAL A O 1
ATOM 1169 N N . GLU A 1 158 ? -9.969 -19.625 -2.016 1 98.88 158 GLU A N 1
ATOM 1170 C CA . GLU A 1 158 ? -9.812 -20.578 -0.93 1 98.88 158 GLU A CA 1
ATOM 1171 C C . GLU A 1 158 ? -9.039 -19.969 0.236 1 98.88 158 GLU A C 1
ATOM 1173 O O . GLU A 1 158 ? -9.422 -20.141 1.396 1 98.88 158 GLU A O 1
ATOM 1178 N N . CYS A 1 159 ? -7.938 -19.297 -0.081 1 98.88 159 CYS A N 1
ATOM 1179 C CA . CYS A 1 159 ? -7.125 -18.688 0.973 1 98.88 159 CYS A CA 1
ATOM 1180 C C . CYS A 1 159 ? -7.922 -17.641 1.747 1 98.88 159 CYS A C 1
ATOM 1182 O O . CYS A 1 159 ? -7.871 -17.609 2.977 1 98.88 159 CYS A O 1
ATOM 1184 N N . ALA A 1 160 ? -8.656 -16.797 1.003 1 98.94 160 ALA A N 1
ATOM 1185 C CA . ALA A 1 160 ? -9.453 -15.758 1.661 1 98.94 160 ALA A CA 1
ATOM 1186 C C . ALA A 1 160 ? -10.5 -16.375 2.578 1 98.94 160 ALA A C 1
ATOM 1188 O O . ALA A 1 160 ? -10.711 -15.906 3.699 1 98.94 160 ALA A O 1
ATOM 1189 N N . LYS A 1 161 ? -11.117 -17.438 2.082 1 98.81 161 LYS A N 1
ATOM 1190 C CA . LYS A 1 161 ? -12.125 -18.125 2.891 1 98.81 161 LYS A CA 1
ATOM 1191 C C . LYS A 1 161 ? -11.508 -18.734 4.141 1 98.81 161 LYS A C 1
ATOM 1193 O O . LYS A 1 161 ? -12.055 -18.625 5.234 1 98.81 161 LYS A O 1
ATOM 1198 N N . ALA A 1 162 ? -10.391 -19.359 3.988 1 98.75 162 ALA A N 1
ATOM 1199 C CA . ALA A 1 162 ? -9.688 -19.969 5.109 1 98.75 162 ALA A CA 1
ATOM 1200 C C . ALA A 1 162 ? -9.305 -18.938 6.156 1 98.75 162 ALA A C 1
ATOM 1202 O O . ALA A 1 162 ? -9.211 -19.234 7.348 1 98.75 162 ALA A O 1
ATOM 1203 N N . LEU A 1 163 ? -9.141 -17.703 5.758 1 98.69 163 LEU A N 1
ATOM 1204 C CA . LEU A 1 163 ? -8.742 -16.609 6.648 1 98.69 163 LEU A CA 1
ATOM 1205 C C . LEU A 1 163 ? -9.953 -15.977 7.309 1 98.69 163 LEU A C 1
ATOM 1207 O O . LEU A 1 163 ? -9.82 -15.07 8.141 1 98.69 163 LEU A O 1
ATOM 1211 N N . GLY A 1 164 ? -11.164 -16.406 6.902 1 98.81 164 GLY A N 1
ATOM 1212 C CA . GLY A 1 164 ? -12.383 -15.953 7.559 1 98.81 164 GLY A CA 1
ATOM 1213 C C . GLY A 1 164 ? -13.008 -14.742 6.891 1 98.81 164 GLY A C 1
ATOM 1214 O O . GLY A 1 164 ? -13.82 -14.047 7.496 1 98.81 164 GLY A O 1
ATOM 1215 N N . ALA A 1 165 ? -12.688 -14.484 5.629 1 98.88 165 ALA A N 1
ATOM 1216 C CA . ALA A 1 165 ? -13.211 -13.32 4.914 1 98.88 165 ALA A CA 1
ATOM 1217 C C . ALA A 1 165 ? -14.516 -13.656 4.199 1 98.88 165 ALA A C 1
ATOM 1219 O O . ALA A 1 165 ? -14.828 -14.836 3.986 1 98.88 165 ALA A O 1
ATOM 1220 N N . THR A 1 166 ? -15.289 -12.648 3.898 1 98.94 166 THR A N 1
ATOM 1221 C CA . THR A 1 166 ? -16.359 -12.742 2.908 1 98.94 166 THR A CA 1
ATOM 1222 C C . THR A 1 166 ? -15.805 -12.547 1.498 1 98.94 166 THR A C 1
ATOM 1224 O O . THR A 1 166 ? -15.133 -11.547 1.226 1 98.94 166 THR A O 1
ATOM 1227 N N . VAL A 1 167 ? -16.125 -13.484 0.629 1 98.94 167 VAL A N 1
ATOM 1228 C CA . VAL A 1 167 ? -15.469 -13.484 -0.674 1 98.94 167 VAL A CA 1
ATOM 1229 C C . VAL A 1 167 ? -16.484 -13.156 -1.764 1 98.94 167 VAL A C 1
ATOM 1231 O O . VAL A 1 167 ? -17.5 -13.836 -1.901 1 98.94 167 VAL A O 1
ATOM 1234 N N . ILE A 1 168 ? -16.234 -12.133 -2.504 1 99 168 ILE A N 1
ATOM 1235 C CA . ILE A 1 168 ? -16.906 -11.82 -3.754 1 99 168 ILE A CA 1
ATOM 1236 C C . ILE A 1 168 ? -16.031 -12.203 -4.938 1 99 168 ILE A C 1
ATOM 1238 O O . ILE A 1 168 ? -14.953 -11.641 -5.129 1 99 168 ILE A O 1
ATOM 1242 N N . ALA A 1 169 ? -16.5 -13.156 -5.746 1 98.94 169 ALA A N 1
ATOM 1243 C CA . ALA A 1 169 ? -15.742 -13.656 -6.887 1 98.94 169 ALA A CA 1
ATOM 1244 C C . ALA A 1 169 ? -16.266 -13.078 -8.195 1 98.94 169 ALA A C 1
ATOM 1246 O O . ALA A 1 169 ? -17.484 -13 -8.406 1 98.94 169 ALA A O 1
ATOM 1247 N N . THR A 1 170 ? -15.359 -12.602 -9.023 1 98.81 170 THR A N 1
ATOM 1248 C CA . THR A 1 170 ? -15.766 -12.258 -10.383 1 98.81 170 THR A CA 1
ATOM 1249 C C . THR A 1 170 ? -15.211 -13.273 -11.383 1 98.81 170 THR A C 1
ATOM 1251 O O . THR A 1 170 ? -14.094 -13.758 -11.234 1 98.81 170 THR A O 1
ATOM 1254 N N . ALA A 1 171 ? -15.984 -13.648 -12.312 1 98.12 171 ALA A N 1
ATOM 1255 C CA . ALA A 1 171 ? -15.617 -14.539 -13.414 1 98.12 171 ALA A CA 1
ATOM 1256 C C . ALA A 1 171 ? -16.578 -14.383 -14.594 1 98.12 171 ALA A C 1
ATOM 1258 O O . ALA A 1 171 ? -17.625 -13.75 -14.469 1 98.12 171 ALA A O 1
ATOM 1259 N N . GLY A 1 172 ? -16.109 -14.859 -15.719 1 96.56 172 GLY A N 1
ATOM 1260 C CA . GLY A 1 172 ? -16.984 -14.82 -16.891 1 96.56 172 GLY A CA 1
ATOM 1261 C C . GLY A 1 172 ? -17.734 -16.109 -17.125 1 96.56 172 GLY A C 1
ATOM 1262 O O . GLY A 1 172 ? -17.219 -17.047 -17.734 1 96.56 172 GLY A O 1
ATOM 1263 N N . GLY A 1 173 ? -18.969 -16.141 -16.766 1 96.62 173 GLY A N 1
ATOM 1264 C CA . GLY A 1 173 ? -19.781 -17.312 -17.031 1 96.62 173 GLY A CA 1
ATOM 1265 C C . GLY A 1 173 ? -20.25 -18.031 -15.766 1 96.62 173 GLY A C 1
ATOM 1266 O O . GLY A 1 173 ? -19.516 -18.078 -14.773 1 96.62 173 GLY A O 1
ATOM 1267 N N . ALA A 1 174 ? -21.391 -18.641 -15.844 1 96.75 174 ALA A N 1
ATOM 1268 C CA . ALA A 1 174 ? -22.047 -19.281 -14.695 1 96.75 174 ALA A CA 1
ATOM 1269 C C . ALA A 1 174 ? -21.219 -20.469 -14.211 1 96.75 174 ALA A C 1
ATOM 1271 O O . ALA A 1 174 ? -21.125 -20.719 -13.008 1 96.75 174 ALA A O 1
ATOM 1272 N N . ASP A 1 175 ? -20.672 -21.188 -15.141 1 96.88 175 ASP A N 1
ATOM 1273 C CA . ASP A 1 175 ? -19.891 -22.359 -14.781 1 96.88 175 ASP A CA 1
ATOM 1274 C C . ASP A 1 175 ? -18.656 -21.984 -13.969 1 96.88 175 ASP A C 1
ATOM 1276 O O . ASP A 1 175 ? -18.312 -22.656 -12.992 1 96.88 175 ASP A O 1
ATOM 1280 N N . ARG A 1 176 ? -18.062 -20.906 -14.336 1 97.88 176 ARG A N 1
ATOM 1281 C CA . ARG A 1 176 ? -16.875 -20.422 -13.625 1 97.88 176 ARG A CA 1
ATOM 1282 C C . ARG A 1 176 ? -17.25 -19.891 -12.25 1 97.88 176 ARG A C 1
ATOM 1284 O O . ARG A 1 176 ? -16.531 -20.125 -11.273 1 97.88 176 ARG A O 1
ATOM 1291 N N . LEU A 1 177 ? -18.328 -19.219 -12.156 1 98.56 177 LEU A N 1
ATOM 1292 C CA . LEU A 1 177 ? -18.781 -18.719 -10.859 1 98.56 177 LEU A CA 1
ATOM 1293 C C . LEU A 1 177 ? -19.172 -19.859 -9.938 1 98.56 177 LEU A C 1
ATOM 1295 O O . LEU A 1 177 ? -18.984 -19.781 -8.727 1 98.56 177 LEU A O 1
ATOM 1299 N N . GLU A 1 178 ? -19.734 -20.891 -10.539 1 98.5 178 GLU A N 1
ATOM 1300 C CA . GLU A 1 178 ? -20.094 -22.062 -9.75 1 98.5 178 GLU A CA 1
ATOM 1301 C C . GLU A 1 178 ? -18.875 -22.719 -9.133 1 98.5 178 GLU A C 1
ATOM 1303 O O . GLU A 1 178 ? -18.891 -23.125 -7.973 1 98.5 178 GLU A O 1
ATOM 1308 N N . ILE A 1 179 ? -17.812 -22.812 -9.906 1 98.06 179 ILE A N 1
ATOM 1309 C CA . ILE A 1 179 ? -16.594 -23.406 -9.375 1 98.06 179 ILE A CA 1
ATOM 1310 C C . ILE A 1 179 ? -16.047 -22.531 -8.242 1 98.06 179 ILE A C 1
ATOM 1312 O O . ILE A 1 179 ? -15.594 -23.062 -7.219 1 98.06 179 ILE A O 1
ATOM 1316 N N . ALA A 1 180 ? -16.078 -21.219 -8.383 1 98.69 180 ALA A N 1
ATOM 1317 C CA . ALA A 1 180 ? -15.648 -20.328 -7.316 1 98.69 180 ALA A CA 1
ATOM 1318 C C . ALA A 1 180 ? -16.484 -20.516 -6.055 1 98.69 180 ALA A C 1
ATOM 1320 O O . ALA A 1 180 ? -15.953 -20.547 -4.945 1 98.69 180 ALA A O 1
ATOM 1321 N N . ARG A 1 181 ? -17.797 -20.672 -6.238 1 98.75 181 ARG A N 1
ATOM 1322 C CA . ARG A 1 181 ? -18.703 -20.906 -5.117 1 98.75 181 ARG A CA 1
ATOM 1323 C C . ARG A 1 181 ? -18.344 -22.203 -4.395 1 98.75 181 ARG A C 1
ATOM 1325 O O . ARG A 1 181 ? -18.281 -22.234 -3.164 1 98.75 181 ARG A O 1
ATOM 1332 N N . GLN A 1 182 ? -18.047 -23.234 -5.145 1 98.38 182 GLN A N 1
ATOM 1333 C CA . GLN A 1 182 ? -17.703 -24.531 -4.582 1 98.38 182 GLN A CA 1
ATOM 1334 C C . GLN A 1 182 ? -16.406 -24.453 -3.771 1 98.38 182 GLN A C 1
ATOM 1336 O O . GLN A 1 182 ? -16.188 -25.266 -2.871 1 98.38 182 GLN A O 1
ATOM 1341 N N . HIS A 1 183 ? -15.672 -23.469 -4.082 1 98.38 183 HIS A N 1
ATOM 1342 C CA . HIS A 1 183 ? -14.383 -23.328 -3.404 1 98.38 183 HIS A CA 1
ATOM 1343 C C . HIS A 1 183 ? -14.453 -22.281 -2.303 1 98.38 183 HIS A C 1
ATOM 1345 O O . HIS A 1 183 ? -13.43 -21.938 -1.7 1 98.38 183 HIS A O 1
ATOM 1351 N N . GLY A 1 184 ? -15.609 -21.656 -2.086 1 98.62 184 GLY A N 1
ATOM 1352 C CA . GLY A 1 184 ? -15.758 -20.875 -0.871 1 98.62 184 GLY A CA 1
ATOM 1353 C C . GLY A 1 184 ? -16.25 -19.453 -1.127 1 98.62 184 GLY A C 1
ATOM 1354 O O . GLY A 1 184 ? -16.516 -18.703 -0.186 1 98.62 184 GLY A O 1
ATOM 1355 N N . ALA A 1 185 ? -16.453 -19.062 -2.391 1 98.88 185 ALA A N 1
ATOM 1356 C CA . ALA A 1 185 ? -16.969 -17.719 -2.664 1 98.88 185 ALA A CA 1
ATOM 1357 C C . ALA A 1 185 ? -18.375 -17.547 -2.102 1 98.88 185 ALA A C 1
ATOM 1359 O O . ALA A 1 185 ? -19.234 -18.422 -2.256 1 98.88 185 ALA A O 1
ATOM 1360 N N . ASP A 1 186 ? -18.594 -16.453 -1.458 1 98.94 186 ASP A N 1
ATOM 1361 C CA . ASP A 1 186 ? -19.906 -16.172 -0.889 1 98.94 186 ASP A CA 1
ATOM 1362 C C . ASP A 1 186 ? -20.844 -15.547 -1.931 1 98.94 186 ASP A C 1
ATOM 1364 O O . ASP A 1 186 ? -22.047 -15.781 -1.915 1 98.94 186 ASP A O 1
ATOM 1368 N N . TYR A 1 187 ? -20.266 -14.742 -2.791 1 98.94 187 TYR A N 1
ATOM 1369 C CA . TYR A 1 187 ? -21.016 -14.062 -3.85 1 98.94 187 TYR A CA 1
ATOM 1370 C C . TYR A 1 187 ? -20.25 -14.141 -5.172 1 98.94 187 TYR A C 1
ATOM 1372 O O . TYR A 1 187 ? -19.031 -14.297 -5.191 1 98.94 187 TYR A O 1
ATOM 1380 N N . GLY A 1 188 ? -21.047 -14.133 -6.273 1 98.81 188 GLY A N 1
ATOM 1381 C CA . GLY A 1 188 ? -20.469 -14.125 -7.609 1 98.81 188 GLY A CA 1
ATOM 1382 C C . GLY A 1 188 ? -20.953 -12.969 -8.461 1 98.81 188 GLY A C 1
ATOM 1383 O O . GLY A 1 188 ? -22.125 -12.57 -8.375 1 98.81 188 GLY A O 1
ATOM 1384 N N . ILE A 1 189 ? -20.047 -12.391 -9.219 1 98.88 189 ILE A N 1
ATOM 1385 C CA . ILE A 1 189 ? -20.359 -11.375 -10.219 1 98.88 189 ILE A CA 1
ATOM 1386 C C . ILE A 1 189 ? -19.875 -11.836 -11.594 1 98.88 189 ILE A C 1
ATOM 1388 O O . ILE A 1 189 ? -18.688 -12.094 -11.781 1 98.88 189 ILE A O 1
ATOM 1392 N N . ASP A 1 190 ? -20.766 -11.992 -12.531 1 98.62 190 ASP A N 1
ATOM 1393 C CA . ASP A 1 190 ? -20.391 -12.297 -13.914 1 98.62 190 ASP A CA 1
ATOM 1394 C C . ASP A 1 190 ? -19.984 -11.039 -14.664 1 98.62 190 ASP A C 1
ATOM 1396 O O . ASP A 1 190 ? -20.844 -10.273 -15.117 1 98.62 190 ASP A O 1
ATOM 1400 N N . HIS A 1 191 ? -18.672 -10.82 -14.859 1 95.94 191 HIS A N 1
ATOM 1401 C CA . HIS A 1 191 ? -18.188 -9.555 -15.391 1 95.94 191 HIS A CA 1
ATOM 1402 C C . HIS A 1 191 ? -18.562 -9.398 -16.859 1 95.94 191 HIS A C 1
ATOM 1404 O O . HIS A 1 191 ? -18.359 -8.328 -17.438 1 95.94 191 HIS A O 1
ATOM 1410 N N . ARG A 1 192 ? -19.141 -10.438 -17.469 1 95.19 192 ARG A N 1
ATOM 1411 C CA . ARG A 1 192 ? -19.594 -10.344 -18.859 1 95.19 192 ARG A CA 1
ATOM 1412 C C . ARG A 1 192 ? -20.938 -9.609 -18.938 1 95.19 192 ARG A C 1
ATOM 1414 O O . ARG A 1 192 ? -21.234 -8.969 -19.953 1 95.19 192 ARG A O 1
ATOM 1421 N N . ASN A 1 193 ? -21.672 -9.75 -17.859 1 95.12 193 ASN A N 1
ATOM 1422 C CA . ASN A 1 193 ? -23.047 -9.242 -17.969 1 95.12 193 ASN A CA 1
ATOM 1423 C C . ASN A 1 193 ? -23.375 -8.289 -16.828 1 95.12 193 ASN A C 1
ATOM 1425 O O . ASN A 1 193 ? -24.453 -7.68 -16.812 1 95.12 193 ASN A O 1
ATOM 1429 N N . GLU A 1 194 ? -22.5 -8.211 -15.844 1 97.81 194 GLU A N 1
ATOM 1430 C CA . GLU A 1 194 ? -22.766 -7.375 -14.672 1 97.81 194 GLU A CA 1
ATOM 1431 C C . GLU A 1 194 ? -21.688 -6.301 -14.508 1 97.81 194 GLU A C 1
ATOM 1433 O O . GLU A 1 194 ? -20.547 -6.492 -14.914 1 97.81 194 GLU A O 1
ATOM 1438 N N . ASN A 1 195 ? -22.156 -5.168 -13.953 1 98.25 195 ASN A N 1
ATOM 1439 C CA . ASN A 1 195 ? -21.234 -4.105 -13.578 1 98.25 195 ASN A CA 1
ATOM 1440 C C . ASN A 1 195 ? -20.594 -4.367 -12.219 1 98.25 195 ASN A C 1
ATOM 1442 O O . ASN A 1 195 ? -21.281 -4.375 -11.195 1 98.25 195 ASN A O 1
ATOM 1446 N N . ILE A 1 196 ? -19.375 -4.508 -12.188 1 98.62 196 ILE A N 1
ATOM 1447 C CA . ILE A 1 196 ? -18.656 -4.93 -10.992 1 98.62 196 ILE A CA 1
ATOM 1448 C C . ILE A 1 196 ? -18.859 -3.904 -9.883 1 98.62 196 ILE A C 1
ATOM 1450 O O . ILE A 1 196 ? -19.219 -4.258 -8.758 1 98.62 196 ILE A O 1
ATOM 1454 N N . LYS A 1 197 ? -18.625 -2.625 -10.18 1 98.56 197 LYS A N 1
ATOM 1455 C CA . LYS A 1 197 ? -18.75 -1.561 -9.188 1 98.56 197 LYS A CA 1
ATOM 1456 C C . LYS A 1 197 ? -20.156 -1.543 -8.578 1 98.56 197 LYS A C 1
ATOM 1458 O O . LYS A 1 197 ? -20.312 -1.519 -7.359 1 98.56 197 LYS A O 1
ATOM 1463 N N . ALA A 1 198 ? -21.156 -1.578 -9.398 1 98.69 198 ALA A N 1
ATOM 1464 C CA . ALA A 1 198 ? -22.531 -1.523 -8.945 1 98.69 198 ALA A CA 1
ATOM 1465 C C . ALA A 1 198 ? -22.875 -2.73 -8.078 1 98.69 198 ALA A C 1
ATOM 1467 O O . ALA A 1 198 ? -23.516 -2.59 -7.027 1 98.69 198 ALA A O 1
ATOM 1468 N N . ARG A 1 199 ? -22.422 -3.934 -8.508 1 98.81 199 ARG A N 1
ATOM 1469 C CA . ARG A 1 199 ? -22.719 -5.16 -7.766 1 98.81 199 ARG A CA 1
ATOM 1470 C C . ARG A 1 199 ? -22 -5.168 -6.418 1 98.81 199 ARG A C 1
ATOM 1472 O O . ARG A 1 199 ? -22.578 -5.586 -5.41 1 98.81 199 ARG A O 1
ATOM 1479 N N . VAL A 1 200 ? -20.766 -4.707 -6.375 1 98.88 200 VAL A N 1
ATOM 1480 C CA . VAL A 1 200 ? -20.031 -4.637 -5.121 1 98.88 200 VAL A CA 1
ATOM 1481 C C . VAL A 1 200 ? -20.734 -3.68 -4.16 1 98.88 200 VAL A C 1
ATOM 1483 O O . VAL A 1 200 ? -20.891 -3.984 -2.975 1 98.88 200 VAL A O 1
ATOM 1486 N N . ARG A 1 201 ? -21.156 -2.5 -4.629 1 98.5 201 ARG A N 1
ATOM 1487 C CA . ARG A 1 201 ? -21.859 -1.533 -3.791 1 98.5 201 ARG A CA 1
ATOM 1488 C C . ARG A 1 201 ? -23.141 -2.133 -3.221 1 98.5 201 ARG A C 1
ATOM 1490 O O . ARG A 1 201 ? -23.453 -1.925 -2.049 1 98.5 201 ARG A O 1
ATOM 1497 N N . GLU A 1 202 ? -23.812 -2.867 -4.094 1 98.75 202 GLU A N 1
ATOM 1498 C CA . GLU A 1 202 ? -25.031 -3.539 -3.645 1 98.75 202 GLU A CA 1
ATOM 1499 C C . GLU A 1 202 ? -24.719 -4.551 -2.543 1 98.75 202 GLU A C 1
ATOM 1501 O O . GLU A 1 202 ? -25.375 -4.543 -1.493 1 98.75 202 GLU A O 1
ATOM 1506 N N . LEU A 1 203 ? -23.688 -5.34 -2.729 1 98.75 203 LEU A N 1
ATOM 1507 C CA . LEU A 1 203 ? -23.375 -6.445 -1.832 1 98.75 203 LEU A CA 1
ATOM 1508 C C . LEU A 1 203 ? -22.781 -5.93 -0.521 1 98.75 203 LEU A C 1
ATOM 1510 O O . LEU A 1 203 ? -22.812 -6.629 0.494 1 98.75 203 LEU A O 1
ATOM 1514 N N . THR A 1 204 ? -22.281 -4.688 -0.511 1 98.62 204 THR A N 1
ATOM 1515 C CA . THR A 1 204 ? -21.578 -4.176 0.662 1 98.62 204 THR A CA 1
ATOM 1516 C C . THR A 1 204 ? -22.359 -3.037 1.305 1 98.62 204 THR A C 1
ATOM 1518 O O . THR A 1 204 ? -21.844 -2.346 2.188 1 98.62 204 THR A O 1
ATOM 1521 N N . GLY A 1 205 ? -23.531 -2.75 0.824 1 97.88 205 GLY A N 1
ATOM 1522 C CA . GLY A 1 205 ? -24.312 -1.642 1.345 1 97.88 205 GLY A CA 1
ATOM 1523 C C . GLY A 1 205 ? -23.688 -0.287 1.069 1 97.88 205 GLY A C 1
ATOM 1524 O O . GLY A 1 205 ? -23.781 0.62 1.899 1 97.88 205 GLY A O 1
ATOM 1525 N N . GLY A 1 206 ? -22.922 -0.247 0.02 1 97.81 206 GLY A N 1
ATOM 1526 C CA . GLY A 1 206 ? -22.344 1.014 -0.414 1 97.81 206 GLY A CA 1
ATOM 1527 C C . GLY A 1 206 ? -20.953 1.258 0.151 1 97.81 206 GLY A C 1
ATOM 1528 O O . GLY A 1 206 ? -20.25 2.164 -0.294 1 97.81 206 GLY A O 1
ATOM 1529 N N . ARG A 1 207 ? -20.438 0.476 1.062 1 97.12 207 ARG A N 1
ATOM 1530 C CA . ARG A 1 207 ? -19.188 0.713 1.768 1 97.12 207 ARG A CA 1
ATOM 1531 C C . ARG A 1 207 ? -17.984 0.425 0.869 1 97.12 207 ARG A C 1
ATOM 1533 O O . ARG A 1 207 ? -16.969 1.118 0.939 1 97.12 207 ARG A O 1
ATOM 1540 N N . GLY A 1 208 ? -18.109 -0.697 0.007 1 98.69 208 GLY A N 1
ATOM 1541 C CA . GLY A 1 208 ? -16.984 -1.203 -0.774 1 98.69 208 GLY A CA 1
ATOM 1542 C C . GLY A 1 208 ? -16.266 -2.359 -0.107 1 98.69 208 GLY A C 1
ATOM 1543 O O . GLY A 1 208 ? -16.625 -2.768 0.999 1 98.69 208 GLY A O 1
ATOM 1544 N N . VAL A 1 209 ? -15.297 -2.865 -0.803 1 98.94 209 VAL A N 1
ATOM 1545 C CA . VAL A 1 209 ? -14.57 -4.031 -0.31 1 98.94 209 VAL A CA 1
ATOM 1546 C C . VAL A 1 209 ? -13.289 -3.584 0.391 1 98.94 209 VAL A C 1
ATOM 1548 O O . VAL A 1 209 ? -12.758 -2.508 0.103 1 98.94 209 VAL A O 1
ATOM 1551 N N . ASP A 1 210 ? -12.766 -4.441 1.276 1 98.88 210 ASP A N 1
ATOM 1552 C CA . ASP A 1 210 ? -11.555 -4.125 2.037 1 98.88 210 ASP A CA 1
ATOM 1553 C C . ASP A 1 210 ? -10.297 -4.457 1.237 1 98.88 210 ASP A C 1
ATOM 1555 O O . ASP A 1 210 ? -9.281 -3.771 1.357 1 98.88 210 ASP A O 1
ATOM 1559 N N . VAL A 1 211 ? -10.391 -5.508 0.491 1 98.94 211 VAL A N 1
ATOM 1560 C CA . VAL A 1 211 ? -9.242 -5.98 -0.279 1 98.94 211 VAL A CA 1
ATOM 1561 C C . VAL A 1 211 ? -9.688 -6.367 -1.688 1 98.94 211 VAL A C 1
ATOM 1563 O O . VAL A 1 211 ? -10.75 -6.969 -1.866 1 98.94 211 VAL A O 1
ATOM 1566 N N . VAL A 1 212 ? -8.93 -5.961 -2.68 1 99 212 VAL A N 1
ATOM 1567 C CA . VAL A 1 212 ? -9.086 -6.449 -4.047 1 99 212 VAL A CA 1
ATOM 1568 C C . VAL A 1 212 ? -7.871 -7.293 -4.434 1 99 212 VAL A C 1
ATOM 1570 O O . VAL A 1 212 ? -6.727 -6.887 -4.211 1 99 212 VAL A O 1
ATOM 1573 N N . TYR A 1 213 ? -8.117 -8.5 -4.879 1 98.94 213 TYR A N 1
ATOM 1574 C CA . TYR A 1 213 ? -7.125 -9.383 -5.488 1 98.94 213 TYR A CA 1
ATOM 1575 C C . TYR A 1 213 ? -7.227 -9.344 -7.008 1 98.94 213 TYR A C 1
ATOM 1577 O O . TYR A 1 213 ? -8.195 -9.852 -7.582 1 98.94 213 TYR A O 1
ATOM 1585 N N . ASP A 1 214 ? -6.168 -8.758 -7.684 1 98.94 214 ASP A N 1
ATOM 1586 C CA . ASP A 1 214 ? -6.371 -8.43 -9.094 1 98.94 214 ASP A CA 1
ATOM 1587 C C . ASP A 1 214 ? -5.25 -8.992 -9.961 1 98.94 214 ASP A C 1
ATOM 1589 O O . ASP A 1 214 ? -4.203 -8.359 -10.117 1 98.94 214 ASP A O 1
ATOM 1593 N N . PRO A 1 215 ? -5.438 -10.102 -10.594 1 98.38 215 PRO A N 1
ATOM 1594 C CA . PRO A 1 215 ? -4.504 -10.633 -11.586 1 98.38 215 PRO A CA 1
ATOM 1595 C C . PRO A 1 215 ? -4.855 -10.203 -13.016 1 98.38 215 PRO A C 1
ATOM 1597 O O . PRO A 1 215 ? -4.27 -10.703 -13.977 1 98.38 215 PRO A O 1
ATOM 1600 N N . VAL A 1 216 ? -5.809 -9.266 -13.164 1 97.81 216 VAL A N 1
ATOM 1601 C CA . VAL A 1 216 ? -6.402 -9.023 -14.477 1 97.81 216 VAL A CA 1
ATOM 1602 C C . VAL A 1 216 ? -5.988 -7.645 -14.984 1 97.81 216 VAL A C 1
ATOM 1604 O O . VAL A 1 216 ? -5.523 -7.508 -16.125 1 97.81 216 VAL A O 1
ATOM 1607 N N . GLY A 1 217 ? -6.141 -6.59 -14.18 1 97.94 217 GLY A N 1
ATOM 1608 C CA . GLY A 1 217 ? -5.84 -5.223 -14.578 1 97.94 217 GLY A CA 1
ATOM 1609 C C . GLY A 1 217 ? -6.914 -4.605 -15.453 1 97.94 217 GLY A C 1
ATOM 1610 O O . GLY A 1 217 ? -8.078 -5.012 -15.398 1 97.94 217 GLY A O 1
ATOM 1611 N N . GLY A 1 218 ? -6.57 -3.539 -16.094 1 97.5 218 GLY A N 1
ATOM 1612 C CA . GLY A 1 218 ? -7.461 -2.883 -17.031 1 97.5 218 GLY A CA 1
ATOM 1613 C C . GLY A 1 218 ? -8.742 -2.379 -16.391 1 97.5 218 GLY A C 1
ATOM 1614 O O . GLY A 1 218 ? -8.711 -1.75 -15.336 1 97.5 218 GLY A O 1
ATOM 1615 N N . ASP A 1 219 ? -9.859 -2.715 -17.031 1 96.62 219 ASP A N 1
ATOM 1616 C CA . ASP A 1 219 ? -11.156 -2.174 -16.641 1 96.62 219 ASP A CA 1
ATOM 1617 C C . ASP A 1 219 ? -11.562 -2.648 -15.242 1 96.62 219 ASP A C 1
ATOM 1619 O O . ASP A 1 219 ? -12.195 -1.908 -14.492 1 96.62 219 ASP A O 1
ATOM 1623 N N . VAL A 1 220 ? -11.211 -3.803 -14.93 1 97.19 220 VAL A N 1
ATOM 1624 C CA . VAL A 1 220 ? -11.648 -4.305 -13.633 1 97.19 220 VAL A CA 1
ATOM 1625 C C . VAL A 1 220 ? -10.891 -3.584 -12.516 1 97.19 220 VAL A C 1
ATOM 1627 O O . VAL A 1 220 ? -11.43 -3.359 -11.43 1 97.19 220 VAL A O 1
ATOM 1630 N N . PHE A 1 221 ? -9.625 -3.23 -12.805 1 98.44 221 PHE A N 1
ATOM 1631 C CA . PHE A 1 221 ? -8.883 -2.416 -11.844 1 98.44 221 PHE A CA 1
ATOM 1632 C C . PHE A 1 221 ? -9.578 -1.074 -11.625 1 98.44 221 PHE A C 1
ATOM 1634 O O . PHE A 1 221 ? -9.75 -0.636 -10.492 1 98.44 221 PHE A O 1
ATOM 1641 N N . ASP A 1 222 ? -9.953 -0.459 -12.711 1 97.81 222 ASP A N 1
ATOM 1642 C CA . ASP A 1 222 ? -10.617 0.838 -12.633 1 97.81 222 ASP A CA 1
ATOM 1643 C C . ASP A 1 222 ? -11.914 0.742 -11.828 1 97.81 222 ASP A C 1
ATOM 1645 O O . ASP A 1 222 ? -12.195 1.604 -10.992 1 97.81 222 ASP A O 1
ATOM 1649 N N . ALA A 1 223 ? -12.672 -0.312 -12.102 1 98.38 223 ALA A N 1
ATOM 1650 C CA . ALA A 1 223 ? -13.891 -0.546 -11.328 1 98.38 223 ALA A CA 1
ATOM 1651 C C . ALA A 1 223 ? -13.562 -0.771 -9.859 1 98.38 223 ALA A C 1
ATOM 1653 O O . ALA A 1 223 ? -14.273 -0.278 -8.977 1 98.38 223 ALA A O 1
ATOM 1654 N N . SER A 1 224 ? -12.5 -1.501 -9.594 1 98.69 224 SER A N 1
ATOM 1655 C CA . SER A 1 224 ? -12.078 -1.797 -8.227 1 98.69 224 SER A CA 1
ATOM 1656 C C . SER A 1 224 ? -11.719 -0.522 -7.469 1 98.69 224 SER A C 1
ATOM 1658 O O . SER A 1 224 ? -12.078 -0.364 -6.301 1 98.69 224 SER A O 1
ATOM 1660 N N . LEU A 1 225 ? -11.023 0.327 -8.156 1 98.19 225 LEU A N 1
ATOM 1661 C CA . LEU A 1 225 ? -10.641 1.596 -7.551 1 98.19 225 LEU A CA 1
ATOM 1662 C C . LEU A 1 225 ? -11.867 2.352 -7.055 1 98.19 225 LEU A C 1
ATOM 1664 O O . LEU A 1 225 ? -11.797 3.072 -6.055 1 98.19 225 LEU A O 1
ATOM 1668 N N . ARG A 1 226 ? -12.984 2.125 -7.645 1 97.81 226 ARG A N 1
ATOM 1669 C CA . ARG A 1 226 ? -14.203 2.887 -7.355 1 97.81 226 ARG A CA 1
ATOM 1670 C C . ARG A 1 226 ? -15.07 2.162 -6.336 1 97.81 226 ARG A C 1
ATOM 1672 O O . ARG A 1 226 ? -16.031 2.738 -5.805 1 97.81 226 ARG A O 1
ATOM 1679 N N . CYS A 1 227 ? -14.766 0.933 -6.051 1 98.62 227 CYS A N 1
ATOM 1680 C CA . CYS A 1 227 ? -15.617 0.202 -5.117 1 98.62 227 CYS A CA 1
ATOM 1681 C C . CYS A 1 227 ? -14.789 -0.412 -3.994 1 98.62 227 CYS A C 1
ATOM 1683 O O . CYS A 1 227 ? -15.227 -1.374 -3.355 1 98.62 227 CYS A O 1
ATOM 1685 N N . THR A 1 228 ? -13.594 0.019 -3.855 1 98.88 228 THR A N 1
ATOM 1686 C CA . THR A 1 228 ? -12.805 -0.301 -2.674 1 98.88 228 THR A CA 1
ATOM 1687 C C . THR A 1 228 ? -13.148 0.632 -1.519 1 98.88 228 THR A C 1
ATOM 1689 O O . THR A 1 228 ? -13.312 1.838 -1.714 1 98.88 228 THR A O 1
ATOM 1692 N N . ALA A 1 229 ? -13.32 0.069 -0.332 1 98.56 229 ALA A N 1
ATOM 1693 C CA . ALA A 1 229 ? -13.648 0.847 0.86 1 98.56 229 ALA A CA 1
ATOM 1694 C C . ALA A 1 229 ? -12.469 1.712 1.293 1 98.56 229 ALA A C 1
ATOM 1696 O O . ALA A 1 229 ? -11.32 1.396 0.993 1 98.56 229 ALA A O 1
ATOM 1697 N N . PRO A 1 230 ? -12.75 2.836 1.969 1 97.38 230 PRO A N 1
ATOM 1698 C CA . PRO A 1 230 ? -11.633 3.566 2.564 1 97.38 230 PRO A CA 1
ATOM 1699 C C . PRO A 1 230 ? -10.742 2.68 3.432 1 97.38 230 PRO A C 1
ATOM 1701 O O . PRO A 1 230 ? -11.242 1.797 4.137 1 97.38 230 PRO A O 1
ATOM 1704 N N . ASP A 1 231 ? -9.438 2.949 3.354 1 97.75 231 ASP A N 1
ATOM 1705 C CA . ASP A 1 231 ? -8.43 2.17 4.062 1 97.75 231 ASP A CA 1
ATOM 1706 C C . ASP A 1 231 ? -8.258 0.79 3.428 1 97.75 231 ASP A C 1
ATOM 1708 O O . ASP A 1 231 ? -7.641 -0.1 4.023 1 97.75 231 ASP A O 1
ATOM 1712 N N . GLY A 1 232 ? -8.914 0.597 2.242 1 98.62 232 GLY A N 1
ATOM 1713 C CA . GLY A 1 232 ? -8.805 -0.663 1.524 1 98.62 232 GLY A CA 1
ATOM 1714 C C . GLY A 1 232 ? -7.484 -0.811 0.783 1 98.62 232 GLY A C 1
ATOM 1715 O O . GLY A 1 232 ? -6.727 0.152 0.656 1 98.62 232 GLY A O 1
ATOM 1716 N N . ARG A 1 233 ? -7.207 -2.006 0.285 1 98.81 233 ARG A N 1
ATOM 1717 C CA . ARG A 1 233 ? -5.98 -2.342 -0.428 1 98.81 233 ARG A CA 1
ATOM 1718 C C . ARG A 1 233 ? -6.285 -3.08 -1.727 1 98.81 233 ARG A C 1
ATOM 1720 O O . ARG A 1 233 ? -7.184 -3.926 -1.771 1 98.81 233 ARG A O 1
ATOM 1727 N N . ILE A 1 234 ? -5.613 -2.729 -2.711 1 98.94 234 ILE A N 1
ATOM 1728 C CA . ILE A 1 234 ? -5.68 -3.434 -3.984 1 98.94 234 ILE A CA 1
ATOM 1729 C C . ILE A 1 234 ? -4.348 -4.133 -4.254 1 98.94 234 ILE A C 1
ATOM 1731 O O . ILE A 1 234 ? -3.312 -3.48 -4.398 1 98.94 234 ILE A O 1
ATOM 1735 N N . LEU A 1 235 ? -4.371 -5.422 -4.262 1 98.94 235 LEU A N 1
ATOM 1736 C CA . LEU A 1 235 ? -3.205 -6.242 -4.562 1 98.94 235 LEU A CA 1
ATOM 1737 C C . LEU A 1 235 ? -3.1 -6.516 -6.059 1 98.94 235 LEU A C 1
ATOM 1739 O O . LEU A 1 235 ? -3.916 -7.25 -6.617 1 98.94 235 LEU A O 1
ATOM 1743 N N . VAL A 1 236 ? -2.098 -5.957 -6.684 1 98.94 236 VAL A N 1
ATOM 1744 C CA . VAL A 1 236 ? -1.855 -6.145 -8.109 1 98.94 236 VAL A CA 1
ATOM 1745 C C . VAL A 1 236 ? -0.944 -7.348 -8.328 1 98.94 236 VAL A C 1
ATOM 1747 O O . VAL A 1 236 ? 0.259 -7.281 -8.07 1 98.94 236 VAL A O 1
ATOM 1750 N N . VAL A 1 237 ? -1.499 -8.375 -8.906 1 98.31 237 VAL A N 1
ATOM 1751 C CA . VAL A 1 237 ? -0.82 -9.664 -9.031 1 98.31 237 VAL A CA 1
ATOM 1752 C C . VAL A 1 237 ? -0.392 -9.883 -10.477 1 98.31 237 VAL A C 1
ATOM 1754 O O . VAL A 1 237 ? 0.581 -10.594 -10.742 1 98.31 237 VAL A O 1
ATOM 1757 N N . GLY A 1 238 ? -1.169 -9.32 -11.383 1 97.5 238 GLY A N 1
ATOM 1758 C CA . GLY A 1 238 ? -0.912 -9.492 -12.797 1 97.5 238 GLY A CA 1
ATOM 1759 C C . GLY A 1 238 ? -1.82 -8.656 -13.68 1 97.5 238 GLY A C 1
ATOM 1760 O O . GLY A 1 238 ? -2.604 -7.848 -13.18 1 97.5 238 GLY A O 1
ATOM 1761 N N . PHE A 1 239 ? -1.709 -8.891 -14.977 1 97.25 239 PHE A N 1
ATOM 1762 C CA . PHE A 1 239 ? -2.428 -8.117 -15.977 1 97.25 239 PHE A CA 1
ATOM 1763 C C . PHE A 1 239 ? -2.953 -9.016 -17.094 1 97.25 239 PHE A C 1
ATOM 1765 O O . PHE A 1 239 ? -2.701 -8.758 -18.266 1 97.25 239 PHE A O 1
ATOM 1772 N N . ALA A 1 240 ? -3.738 -9.945 -16.734 1 95.12 240 ALA A N 1
ATOM 1773 C CA . ALA A 1 240 ? -4.234 -10.945 -17.672 1 95.12 240 ALA A CA 1
ATOM 1774 C C . ALA A 1 240 ? -5.039 -10.289 -18.797 1 95.12 240 ALA A C 1
ATOM 1776 O O . ALA A 1 240 ? -5.172 -10.844 -19.891 1 95.12 240 ALA A O 1
ATOM 1777 N N . SER A 1 241 ? -5.543 -9.062 -18.547 1 94.62 241 SER A N 1
ATOM 1778 C CA . SER A 1 241 ? -6.297 -8.344 -19.562 1 94.62 241 SER A CA 1
ATOM 1779 C C . SER A 1 241 ? -5.371 -7.785 -20.641 1 94.62 241 SER A C 1
ATOM 1781 O O . SER A 1 241 ? -5.828 -7.402 -21.719 1 94.62 241 SER A O 1
ATOM 1783 N N . GLY A 1 242 ? -4.109 -7.668 -20.25 1 94.44 242 GLY A N 1
ATOM 1784 C CA . GLY A 1 242 ? -3.154 -7.043 -21.156 1 94.44 242 GLY A CA 1
ATOM 1785 C C . GLY A 1 242 ? -3.016 -5.551 -20.938 1 94.44 242 GLY A C 1
ATOM 1786 O O . GLY A 1 242 ? -2.123 -4.914 -21.5 1 94.44 242 GLY A O 1
ATOM 1787 N N . ALA A 1 243 ? -3.861 -5.008 -20.125 1 97.12 243 ALA A N 1
ATOM 1788 C CA . ALA A 1 243 ? -3.822 -3.568 -19.875 1 97.12 243 ALA A CA 1
ATOM 1789 C C . ALA A 1 243 ? -3.258 -3.264 -18.484 1 97.12 243 ALA A C 1
ATOM 1791 O O . ALA A 1 243 ? -3.717 -3.818 -17.484 1 97.12 243 ALA A O 1
ATOM 1792 N N . ILE A 1 244 ? -2.27 -2.396 -18.438 1 97.94 244 ILE A N 1
ATOM 1793 C CA . ILE A 1 244 ? -1.59 -2.014 -17.219 1 97.94 244 ILE A CA 1
ATOM 1794 C C . ILE A 1 244 ? -2.277 -0.795 -16.594 1 97.94 244 ILE A C 1
ATOM 1796 O O . ILE A 1 244 ? -2.314 0.276 -17.203 1 97.94 244 ILE A O 1
ATOM 1800 N N . PRO A 1 245 ? -2.771 -0.935 -15.43 1 98.19 245 PRO A N 1
ATOM 1801 C CA . PRO A 1 245 ? -3.408 0.215 -14.781 1 98.19 245 PRO A CA 1
ATOM 1802 C C . PRO A 1 245 ? -2.406 1.3 -14.391 1 98.19 245 PRO A C 1
ATOM 1804 O O . PRO A 1 245 ? -1.24 1.001 -14.117 1 98.19 245 PRO A O 1
ATOM 1807 N N . TH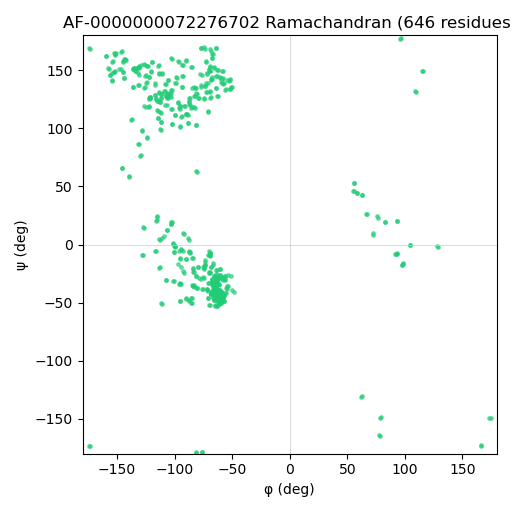R A 1 246 ? -2.854 2.555 -14.391 1 98.12 246 THR A N 1
ATOM 1808 C CA . THR A 1 246 ? -2.121 3.715 -13.898 1 98.12 246 THR A CA 1
ATOM 1809 C C . THR A 1 246 ? -2.988 4.535 -12.945 1 98.12 246 THR A C 1
ATOM 1811 O O . THR A 1 246 ? -3.49 5.598 -13.32 1 98.12 246 THR A O 1
ATOM 1814 N N . PRO A 1 247 ? -3.166 4.047 -11.695 1 97.94 247 PRO A N 1
ATOM 1815 C CA . PRO A 1 247 ? -4.055 4.766 -10.773 1 97.94 247 PRO A CA 1
ATOM 1816 C C . PRO A 1 247 ? -3.559 6.172 -10.453 1 97.94 247 PRO A C 1
ATOM 1818 O O . PRO A 1 247 ? -2.398 6.352 -10.078 1 97.94 247 PRO A O 1
ATOM 1821 N N . PRO A 1 248 ? -4.438 7.137 -10.625 1 98.06 248 PRO A N 1
ATOM 1822 C CA . PRO A 1 248 ? -4.023 8.484 -10.234 1 98.06 248 PRO A CA 1
ATOM 1823 C C . PRO A 1 248 ? -3.871 8.641 -8.719 1 98.06 248 PRO A C 1
ATOM 1825 O O . PRO A 1 248 ? -4.789 8.305 -7.965 1 98.06 248 PRO A O 1
ATOM 1828 N N . ALA A 1 249 ? -2.773 9.203 -8.281 1 98.38 249 ALA A N 1
ATOM 1829 C CA . ALA A 1 249 ? -2.43 9.25 -6.867 1 98.38 249 ALA A CA 1
ATOM 1830 C C . ALA A 1 249 ? -3.439 10.094 -6.086 1 98.38 249 ALA A C 1
ATOM 1832 O O . ALA A 1 249 ? -3.637 9.883 -4.887 1 98.38 249 ALA A O 1
ATOM 1833 N N . ASN A 1 250 ? -4.078 11.07 -6.695 1 97.56 250 ASN A N 1
ATOM 1834 C CA . ASN A 1 250 ? -5.059 11.883 -5.984 1 97.56 250 ASN A CA 1
ATOM 1835 C C . ASN A 1 250 ? -6.281 11.062 -5.582 1 97.56 250 ASN A C 1
ATOM 1837 O O . ASN A 1 250 ? -6.867 11.297 -4.523 1 97.56 250 ASN A O 1
ATOM 1841 N N . LEU A 1 251 ? -6.656 10.117 -6.418 1 97.75 251 LEU A N 1
ATOM 1842 C CA . LEU A 1 251 ? -7.762 9.242 -6.055 1 97.75 251 LEU A CA 1
ATOM 1843 C C . LEU A 1 251 ? -7.371 8.328 -4.898 1 97.75 251 LEU A C 1
ATOM 1845 O O . LEU A 1 251 ? -8.164 8.109 -3.98 1 97.75 251 LEU A O 1
ATOM 1849 N N . LEU A 1 252 ? -6.133 7.785 -4.961 1 98.69 252 LEU A N 1
ATOM 1850 C CA . LEU A 1 252 ? -5.656 6.969 -3.85 1 98.69 252 LEU A CA 1
ATOM 1851 C C . LEU A 1 252 ? -5.672 7.762 -2.549 1 98.69 252 LEU A C 1
ATOM 1853 O O . LEU A 1 252 ? -6.105 7.254 -1.512 1 98.69 252 LEU A O 1
ATOM 1857 N N . LEU A 1 253 ? -5.215 9.016 -2.625 1 98.38 253 LEU A N 1
ATOM 1858 C CA . LEU A 1 253 ? -5.109 9.867 -1.445 1 98.38 253 LEU A CA 1
ATOM 1859 C C . LEU A 1 253 ? -6.488 10.156 -0.861 1 98.38 253 LEU A C 1
ATOM 1861 O O . LEU A 1 253 ? -6.73 9.906 0.323 1 98.38 253 LEU A O 1
ATOM 1865 N N . VAL A 1 254 ? -7.438 10.641 -1.683 1 96.69 254 VAL A N 1
ATOM 1866 C CA . VAL A 1 254 ? -8.727 11.109 -1.188 1 96.69 254 VAL A CA 1
ATOM 1867 C C . VAL A 1 254 ? -9.516 9.945 -0.6 1 96.69 254 VAL A C 1
ATOM 1869 O O . VAL A 1 254 ? -10.25 10.117 0.375 1 96.69 254 VAL A O 1
ATOM 1872 N N . LYS A 1 255 ? -9.258 8.703 -1.085 1 96.75 255 LYS A N 1
ATOM 1873 C CA . LYS A 1 255 ? -10.023 7.539 -0.651 1 96.75 255 LYS A CA 1
ATOM 1874 C C . LYS A 1 255 ? -9.258 6.734 0.394 1 96.75 255 LYS A C 1
ATOM 1876 O O . LYS A 1 255 ? -9.789 5.77 0.952 1 96.75 255 LYS A O 1
ATOM 1881 N N . ASN A 1 256 ? -8.023 7.117 0.625 1 98.38 256 ASN A N 1
ATOM 1882 C CA . ASN A 1 256 ? -7.164 6.344 1.509 1 98.38 256 ASN A CA 1
ATOM 1883 C C . ASN A 1 256 ? -7.062 4.887 1.059 1 98.38 256 ASN A C 1
ATOM 1885 O O . ASN A 1 256 ? -7.246 3.971 1.861 1 98.38 256 ASN A O 1
ATOM 1889 N N . ILE A 1 257 ? -6.695 4.75 -0.221 1 98.75 257 ILE A N 1
ATOM 1890 C CA . ILE A 1 257 ? -6.531 3.418 -0.793 1 98.75 257 ILE A CA 1
ATOM 1891 C C . ILE A 1 257 ? -5.047 3.109 -0.967 1 98.75 257 ILE A C 1
ATOM 1893 O O . ILE A 1 257 ? -4.266 3.984 -1.347 1 98.75 257 ILE A O 1
ATOM 1897 N N . THR A 1 258 ? -4.66 1.898 -0.706 1 98.94 258 THR A N 1
ATOM 1898 C CA . THR A 1 258 ? -3.307 1.389 -0.898 1 98.94 258 THR A CA 1
ATOM 1899 C C . THR A 1 258 ? -3.248 0.447 -2.098 1 98.94 258 THR A C 1
ATOM 1901 O O . THR A 1 258 ? -4.086 -0.448 -2.23 1 98.94 258 THR A O 1
ATOM 1904 N N . VAL A 1 259 ? -2.336 0.696 -2.99 1 98.94 259 VAL A N 1
ATOM 1905 C CA . VAL A 1 259 ? -2.07 -0.214 -4.102 1 98.94 259 VAL A CA 1
ATOM 1906 C C . VAL A 1 259 ? -0.757 -0.954 -3.857 1 98.94 259 VAL A C 1
ATOM 1908 O O . VAL A 1 259 ? 0.286 -0.329 -3.646 1 98.94 259 VAL A O 1
ATOM 1911 N N . ILE A 1 260 ? -0.818 -2.275 -3.914 1 98.94 260 ILE A N 1
ATOM 1912 C CA . ILE A 1 260 ? 0.32 -3.139 -3.619 1 98.94 260 ILE A CA 1
ATOM 1913 C C . ILE A 1 260 ? 0.747 -3.879 -4.883 1 98.94 260 ILE A C 1
ATOM 1915 O O . ILE A 1 260 ? 0.007 -4.723 -5.395 1 98.94 260 ILE A O 1
ATOM 1919 N N . GLY A 1 261 ? 1.923 -3.498 -5.434 1 98.81 261 GLY A N 1
ATOM 1920 C CA . GLY A 1 261 ? 2.521 -4.352 -6.449 1 98.81 261 GLY A CA 1
ATOM 1921 C C . GLY A 1 261 ? 3.102 -5.633 -5.883 1 98.81 261 GLY A C 1
ATOM 1922 O O . GLY A 1 261 ? 3.859 -5.602 -4.91 1 98.81 261 GLY A O 1
ATOM 1923 N N . PHE A 1 262 ? 2.766 -6.727 -6.492 1 98.62 262 PHE A N 1
ATOM 1924 C CA . PHE A 1 262 ? 3.1 -7.98 -5.828 1 98.62 262 PHE A CA 1
ATOM 1925 C C . PHE A 1 262 ? 3.652 -8.992 -6.82 1 98.62 262 PHE A C 1
ATOM 1927 O O . PHE A 1 262 ? 2.918 -9.5 -7.668 1 98.62 262 PHE A O 1
ATOM 1934 N N . ASN A 1 263 ? 4.883 -9.242 -6.746 1 97.69 263 ASN A N 1
ATOM 1935 C CA . ASN A 1 263 ? 5.605 -10.312 -7.422 1 97.69 263 ASN A CA 1
ATOM 1936 C C . ASN A 1 263 ? 6.125 -11.352 -6.434 1 97.69 263 ASN A C 1
ATOM 1938 O O . ASN A 1 263 ? 7.188 -11.164 -5.832 1 97.69 263 ASN A O 1
ATOM 1942 N N . TRP A 1 264 ? 5.445 -12.453 -6.293 1 97.38 264 TRP A N 1
ATOM 1943 C CA . TRP A 1 264 ? 5.754 -13.477 -5.305 1 97.38 264 TRP A CA 1
ATOM 1944 C C . TRP A 1 264 ? 7.148 -14.047 -5.527 1 97.38 264 TRP A C 1
ATOM 1946 O O . TRP A 1 264 ? 7.895 -14.281 -4.574 1 97.38 264 TRP A O 1
ATOM 1956 N N . GLY A 1 265 ? 7.488 -14.32 -6.801 1 95.19 265 GLY A N 1
ATOM 1957 C CA . GLY A 1 265 ? 8.805 -14.844 -7.109 1 95.19 265 GLY A CA 1
ATOM 1958 C C . GLY A 1 265 ? 9.938 -13.977 -6.582 1 95.19 265 GLY A C 1
ATOM 1959 O O . GLY A 1 265 ? 10.938 -14.484 -6.086 1 95.19 265 GLY A O 1
ATOM 1960 N N . GLY A 1 266 ? 9.734 -12.656 -6.652 1 94.88 266 GLY A N 1
ATOM 1961 C CA . GLY A 1 266 ? 10.734 -11.734 -6.137 1 94.88 266 GLY A CA 1
ATOM 1962 C C . GLY A 1 266 ? 10.914 -11.836 -4.633 1 94.88 266 GLY A C 1
ATOM 1963 O O . GLY A 1 266 ? 12.023 -11.633 -4.125 1 94.88 266 GLY A O 1
ATOM 1964 N N . TYR A 1 267 ? 9.906 -12.164 -3.873 1 96.12 267 TYR A N 1
ATOM 1965 C CA . TYR A 1 267 ? 9.969 -12.234 -2.418 1 96.12 267 TYR A CA 1
ATOM 1966 C C . TYR A 1 267 ? 10.828 -13.414 -1.969 1 96.12 267 TYR A C 1
ATOM 1968 O O . TYR A 1 267 ? 11.359 -13.414 -0.855 1 96.12 267 TYR A O 1
ATOM 1976 N N . ARG A 1 268 ? 10.961 -14.422 -2.85 1 92.62 268 ARG A N 1
ATOM 1977 C CA . ARG A 1 268 ? 11.812 -15.547 -2.498 1 92.62 268 ARG A CA 1
ATOM 1978 C C . ARG A 1 268 ? 13.242 -15.094 -2.242 1 92.62 268 ARG A C 1
ATOM 1980 O O . ARG A 1 268 ? 13.961 -15.711 -1.447 1 92.62 268 ARG A O 1
ATOM 1987 N N . GLN A 1 269 ? 13.602 -13.992 -2.898 1 91.25 269 GLN A N 1
ATOM 1988 C CA . GLN A 1 269 ? 14.945 -13.453 -2.729 1 91.25 269 GLN A CA 1
ATOM 1989 C C . GLN A 1 269 ? 14.969 -12.359 -1.661 1 91.25 269 GLN A C 1
ATOM 1991 O O . GLN A 1 269 ? 15.922 -12.266 -0.882 1 91.25 269 GLN A O 1
ATOM 1996 N N . ILE A 1 270 ? 13.922 -11.586 -1.527 1 92.75 270 ILE A N 1
ATOM 1997 C CA . ILE A 1 270 ? 13.852 -10.406 -0.676 1 92.75 270 ILE A CA 1
ATOM 1998 C C . ILE A 1 270 ? 13.555 -10.82 0.763 1 92.75 270 ILE A C 1
ATOM 2000 O O . ILE A 1 270 ? 14.008 -10.18 1.71 1 92.75 270 ILE A O 1
ATOM 2004 N N . ALA A 1 271 ? 12.703 -11.867 0.865 1 94.88 271 ALA A N 1
ATOM 2005 C CA . ALA A 1 271 ? 12.203 -12.281 2.172 1 94.88 271 ALA A CA 1
ATOM 2006 C C . ALA A 1 271 ? 12.008 -13.797 2.229 1 94.88 271 ALA A C 1
ATOM 2008 O O . ALA A 1 271 ? 10.898 -14.273 2.467 1 94.88 271 ALA A O 1
ATOM 2009 N N . GLU A 1 272 ? 13.109 -14.492 2.141 1 94.25 272 GLU A N 1
ATOM 2010 C CA . GLU A 1 272 ? 13.109 -15.945 2.014 1 94.25 272 GLU A CA 1
ATOM 2011 C C . GLU A 1 272 ? 12.367 -16.609 3.178 1 94.25 272 GLU A C 1
ATOM 2013 O O . GLU A 1 272 ? 11.516 -17.469 2.971 1 94.25 272 GLU A O 1
ATOM 2018 N N . GLN A 1 273 ? 12.625 -16.141 4.383 1 96.25 273 GLN A N 1
ATOM 2019 C CA . GLN A 1 273 ? 12.031 -16.75 5.566 1 96.25 273 GLN A CA 1
ATOM 2020 C C . GLN A 1 273 ? 10.523 -16.531 5.602 1 96.25 273 GLN A C 1
ATOM 2022 O O . GLN A 1 273 ? 9.766 -17.453 5.926 1 96.25 273 GLN A O 1
ATOM 2027 N N . ARG A 1 274 ? 10.094 -15.312 5.25 1 97.12 274 ARG A N 1
ATOM 2028 C CA . ARG A 1 274 ? 8.664 -15.023 5.215 1 97.12 274 ARG A CA 1
ATOM 2029 C C . ARG A 1 274 ? 7.949 -15.906 4.195 1 97.12 274 ARG A C 1
ATOM 2031 O O . ARG A 1 274 ? 6.859 -16.422 4.465 1 97.12 274 ARG A O 1
ATOM 2038 N N . VAL A 1 275 ? 8.602 -16.125 3.068 1 96.44 275 VAL A N 1
ATOM 2039 C CA . VAL A 1 275 ? 8.023 -16.953 2.012 1 96.44 275 VAL A CA 1
ATOM 2040 C C . VAL A 1 275 ? 7.953 -18.406 2.473 1 96.44 275 VAL A C 1
ATOM 2042 O O . VAL A 1 275 ? 6.941 -19.078 2.27 1 96.44 275 VAL A O 1
ATOM 2045 N N . ARG A 1 276 ? 8.969 -18.875 3.096 1 94.81 276 ARG A N 1
ATOM 2046 C CA . ARG A 1 276 ? 9.016 -20.25 3.584 1 94.81 276 ARG A CA 1
ATOM 2047 C C . ARG A 1 276 ? 7.914 -20.5 4.613 1 94.81 276 ARG A C 1
ATOM 2049 O O . ARG A 1 276 ? 7.219 -21.516 4.555 1 94.81 276 ARG A O 1
ATOM 2056 N N . GLU A 1 277 ? 7.777 -19.547 5.543 1 97.19 277 GLU A N 1
ATOM 2057 C CA . GLU A 1 277 ? 6.746 -19.672 6.57 1 97.19 277 GLU A CA 1
ATOM 2058 C C . GLU A 1 277 ? 5.352 -19.672 5.953 1 97.19 277 GLU A C 1
ATOM 2060 O O . GLU A 1 277 ? 4.48 -20.438 6.371 1 97.19 277 GLU A O 1
ATOM 2065 N N . SER A 1 278 ? 5.211 -18.859 5.004 1 97.56 278 SER A N 1
ATOM 2066 C CA . SER A 1 278 ? 3.932 -18.812 4.305 1 97.56 278 SER A CA 1
ATOM 2067 C C . SER A 1 278 ? 3.633 -20.125 3.592 1 97.56 278 SER A C 1
ATOM 2069 O O . SER A 1 278 ? 2.512 -20.641 3.662 1 97.56 278 SER A O 1
ATOM 2071 N N . MET A 1 279 ? 4.625 -20.688 2.896 1 95.5 279 MET A N 1
ATOM 2072 C CA . MET A 1 279 ? 4.457 -21.953 2.191 1 95.5 279 MET A CA 1
ATOM 2073 C C . MET A 1 279 ? 4.133 -23.078 3.164 1 95.5 279 MET A C 1
ATOM 2075 O O . MET A 1 279 ? 3.26 -23.906 2.895 1 95.5 279 MET A O 1
ATOM 2079 N N . GLU A 1 280 ? 4.801 -23.078 4.262 1 94.94 280 GLU A N 1
ATOM 2080 C CA . GLU A 1 280 ? 4.52 -24.094 5.277 1 94.94 280 GLU A CA 1
ATOM 2081 C C . GLU A 1 280 ? 3.082 -23.969 5.785 1 94.94 280 GLU A C 1
ATOM 2083 O O . GLU A 1 280 ? 2.402 -24.984 5.969 1 94.94 280 GLU A O 1
ATOM 2088 N N . ASP A 1 281 ? 2.68 -22.781 5.969 1 97.38 281 ASP A N 1
ATOM 2089 C CA . ASP A 1 281 ? 1.324 -22.547 6.457 1 97.38 281 ASP A CA 1
ATOM 2090 C C . ASP A 1 281 ? 0.284 -23.047 5.461 1 97.38 281 ASP A C 1
ATOM 2092 O O . ASP A 1 281 ? -0.636 -23.781 5.836 1 97.38 281 ASP A O 1
ATOM 2096 N N . VAL A 1 282 ? 0.463 -22.734 4.188 1 96 282 VAL A N 1
ATOM 2097 C CA . VAL A 1 282 ? -0.576 -23.094 3.227 1 96 282 VAL A CA 1
ATOM 2098 C C . VAL A 1 282 ? -0.524 -24.594 2.941 1 96 282 VAL A C 1
ATOM 2100 O O . VAL A 1 282 ? -1.553 -25.219 2.666 1 96 282 VAL A O 1
ATOM 2103 N N . VAL A 1 283 ? 0.597 -25.203 3.053 1 93.06 283 VAL A N 1
ATOM 2104 C CA . VAL A 1 283 ? 0.681 -26.656 2.951 1 93.06 283 VAL A CA 1
ATOM 2105 C C . VAL A 1 283 ? -0.081 -27.297 4.105 1 93.06 283 VAL A C 1
ATOM 2107 O O . VAL A 1 283 ? -0.792 -28.281 3.912 1 93.06 283 VAL A O 1
ATOM 2110 N N . SER A 1 284 ? 0.087 -26.734 5.281 1 94.38 284 SER A N 1
ATOM 2111 C CA . SER A 1 284 ? -0.661 -27.234 6.43 1 94.38 284 SER A CA 1
ATOM 2112 C C . SER A 1 284 ? -2.164 -27.078 6.219 1 94.38 284 SER A C 1
ATOM 2114 O O . SER A 1 284 ? -2.945 -27.922 6.684 1 94.38 284 SER A O 1
ATOM 2116 N N . TRP A 1 285 ? -2.586 -26 5.527 1 95.88 285 TRP A N 1
ATOM 2117 C CA . TRP A 1 285 ? -3.996 -25.828 5.203 1 95.88 285 TRP A CA 1
ATOM 2118 C C . TRP A 1 285 ? -4.508 -26.969 4.344 1 95.88 285 TRP A C 1
ATOM 2120 O O . TRP A 1 285 ? -5.645 -27.422 4.504 1 95.88 285 TRP A O 1
ATOM 2130 N N . TRP A 1 286 ? -3.707 -27.359 3.393 1 92.62 286 TRP A N 1
ATOM 2131 C CA . TRP A 1 286 ? -4.078 -28.5 2.561 1 92.62 286 TRP A CA 1
ATOM 2132 C C . TRP A 1 286 ? -4.289 -29.75 3.408 1 92.62 286 TRP A C 1
ATOM 2134 O O . TRP A 1 286 ? -5.293 -30.453 3.254 1 92.62 286 TRP A O 1
ATOM 2144 N N . ASP A 1 287 ? -3.363 -29.969 4.332 1 90.5 287 ASP A N 1
ATOM 2145 C CA . ASP A 1 287 ? -3.434 -31.141 5.203 1 90.5 287 ASP A CA 1
ATOM 2146 C C . ASP A 1 287 ? -4.695 -31.109 6.062 1 90.5 287 ASP A C 1
ATOM 2148 O O . ASP A 1 287 ? -5.254 -32.156 6.391 1 90.5 287 ASP A O 1
ATOM 2152 N N . ARG A 1 288 ? -5.164 -29.984 6.371 1 93.62 288 ARG A N 1
ATOM 2153 C CA . ARG A 1 288 ? -6.312 -29.797 7.25 1 93.62 288 ARG A CA 1
ATOM 2154 C C . ARG A 1 288 ? -7.609 -29.703 6.449 1 93.62 288 ARG A C 1
ATOM 2156 O O . ARG A 1 288 ? -8.688 -29.578 7.023 1 93.62 288 ARG A O 1
ATOM 2163 N N . GLY A 1 289 ? -7.508 -29.688 5.16 1 93.69 289 GLY A N 1
ATOM 2164 C CA . GLY A 1 289 ? -8.68 -29.672 4.297 1 93.69 289 GLY A CA 1
ATOM 2165 C C . GLY A 1 289 ? -9.258 -28.281 4.109 1 93.69 289 GLY A C 1
ATOM 2166 O O . GLY A 1 289 ? -10.414 -28.141 3.688 1 93.69 289 GLY A O 1
ATOM 2167 N N . LEU A 1 290 ? -8.453 -27.266 4.387 1 96.25 290 LEU A N 1
ATOM 2168 C CA . LEU A 1 290 ? -8.914 -25.891 4.262 1 96.25 290 LEU A CA 1
ATOM 2169 C C . LEU A 1 290 ? -8.789 -25.406 2.822 1 96.25 290 LEU A C 1
ATOM 2171 O O . LEU A 1 290 ? -9.422 -24.422 2.441 1 96.25 290 LEU A O 1
ATOM 2175 N N . VAL A 1 291 ? -7.918 -26.078 2.035 1 96 291 VAL A N 1
ATOM 2176 C CA . VAL A 1 291 ? -7.816 -25.781 0.612 1 96 291 VAL A CA 1
ATOM 2177 C C . VAL A 1 291 ? -7.883 -27.062 -0.202 1 96 291 VAL A C 1
ATOM 2179 O O . VAL A 1 291 ? -7.41 -28.109 0.245 1 96 291 VAL A O 1
ATOM 2182 N N . THR A 1 292 ? -8.484 -26.953 -1.384 1 94.94 292 THR A N 1
ATOM 2183 C CA . THR A 1 292 ? -8.695 -28.094 -2.266 1 94.94 292 THR A CA 1
ATOM 2184 C C . THR A 1 292 ? -8.242 -27.766 -3.688 1 94.94 292 THR A C 1
ATOM 2186 O O . THR A 1 292 ? -9.062 -27.406 -4.531 1 94.94 292 THR A O 1
ATOM 2189 N N . PRO A 1 293 ? -6.984 -27.969 -3.945 1 95.25 293 PRO A N 1
ATOM 2190 C CA . PRO A 1 293 ? -6.453 -27.641 -5.27 1 95.25 293 PRO A CA 1
ATOM 2191 C C . PRO A 1 293 ? -7.262 -28.266 -6.402 1 95.25 293 PRO A C 1
ATOM 2193 O O . PRO A 1 293 ? -7.672 -29.438 -6.305 1 95.25 293 PRO A O 1
ATOM 2196 N N . HIS A 1 294 ? -7.566 -27.469 -7.398 1 95.44 294 HIS A N 1
ATOM 2197 C CA . HIS A 1 294 ? -8.352 -27.906 -8.547 1 95.44 294 HIS A CA 1
ATOM 2198 C C . HIS A 1 294 ? -7.504 -27.953 -9.812 1 95.44 294 HIS A C 1
ATOM 2200 O O . HIS A 1 294 ? -7.191 -26.906 -10.391 1 95.44 294 HIS A O 1
ATOM 2206 N N . VAL A 1 295 ? -7.164 -29.141 -10.227 1 96.75 295 VAL A N 1
ATOM 2207 C CA . VAL A 1 295 ? -6.484 -29.312 -11.508 1 96.75 295 VAL A CA 1
ATOM 2208 C C . VAL A 1 295 ? -7.516 -29.469 -12.625 1 96.75 295 VAL A C 1
ATOM 2210 O O . VAL A 1 295 ? -8.102 -30.547 -12.781 1 96.75 295 VAL A O 1
ATOM 2213 N N . GLY A 1 296 ? -7.684 -28.391 -13.406 1 95.81 296 GLY A N 1
ATOM 2214 C CA . GLY A 1 296 ? -8.766 -28.359 -14.383 1 95.81 296 GLY A CA 1
ATOM 2215 C C . GLY A 1 296 ? -8.359 -28.906 -15.734 1 95.81 296 GLY A C 1
ATOM 2216 O O . GLY A 1 296 ? -9.211 -29.156 -16.594 1 95.81 296 GLY A O 1
ATOM 2217 N N . ALA A 1 297 ? -7.043 -29.094 -15.93 1 97.56 297 ALA A N 1
ATOM 2218 C CA . ALA A 1 297 ? -6.578 -29.609 -17.219 1 97.56 297 ALA A CA 1
ATOM 2219 C C . ALA A 1 297 ? -5.223 -30.297 -17.062 1 97.56 297 ALA A C 1
ATOM 2221 O O . ALA A 1 297 ? -4.398 -29.891 -16.25 1 97.56 297 ALA A O 1
ATOM 2222 N N . ARG A 1 298 ? -5.016 -31.328 -17.828 1 97.88 298 ARG A N 1
ATOM 2223 C CA . ARG A 1 298 ? -3.758 -32.062 -17.922 1 97.88 298 ARG A CA 1
ATOM 2224 C C . ARG A 1 298 ? -3.283 -32.156 -19.375 1 97.88 298 ARG A C 1
ATOM 2226 O O . ARG A 1 298 ? -4.086 -32.375 -20.281 1 97.88 298 ARG A O 1
ATOM 2233 N N . PHE A 1 299 ? -2.072 -31.938 -19.562 1 98.44 299 PHE A N 1
ATOM 2234 C CA . PHE A 1 299 ? -1.436 -32.031 -20.859 1 98.44 299 PHE A CA 1
ATOM 2235 C C . PHE A 1 299 ? -0.157 -32.875 -20.781 1 98.44 299 PHE A C 1
ATOM 2237 O O . PHE A 1 299 ? 0.48 -32.938 -19.719 1 98.44 299 PHE A O 1
ATOM 2244 N N . ALA A 1 300 ? 0.177 -33.5 -21.922 1 98.5 300 ALA A N 1
ATOM 2245 C CA . ALA A 1 300 ? 1.505 -34.094 -22 1 98.5 300 ALA A CA 1
ATOM 2246 C C . ALA A 1 300 ? 2.588 -33.031 -22.078 1 98.5 300 ALA A C 1
ATOM 2248 O O . ALA A 1 300 ? 2.34 -31.922 -22.562 1 98.5 300 ALA A O 1
ATOM 2249 N N . LEU A 1 301 ? 3.742 -33.375 -21.578 1 98.38 301 LEU A N 1
ATOM 2250 C CA . LEU A 1 301 ? 4.875 -32.469 -21.656 1 98.38 301 LEU A CA 1
ATOM 2251 C C . LEU A 1 301 ? 5.055 -31.922 -23.078 1 98.38 301 LEU A C 1
ATOM 2253 O O . LEU A 1 301 ? 5.281 -30.734 -23.266 1 98.38 301 LEU A O 1
ATOM 2257 N N . SER A 1 302 ? 4.871 -32.781 -24.047 1 97.88 302 SER A N 1
ATOM 2258 C CA . SER A 1 302 ? 5.066 -32.406 -25.438 1 97.88 302 SER A CA 1
ATOM 2259 C C . SER A 1 302 ? 3.975 -31.453 -25.922 1 97.88 302 SER A C 1
ATOM 2261 O O . SER A 1 302 ? 4.09 -30.859 -27 1 97.88 302 SER A O 1
ATOM 2263 N N . GLN A 1 303 ? 2.93 -31.266 -25.094 1 98 303 GLN A N 1
ATOM 2264 C CA . GLN A 1 303 ? 1.813 -30.391 -25.438 1 98 303 GLN A CA 1
ATOM 2265 C C . GLN A 1 303 ? 1.916 -29.062 -24.719 1 98 303 GLN A C 1
ATOM 2267 O O . GLN A 1 303 ? 0.919 -28.344 -24.562 1 98 303 GLN A O 1
ATOM 2272 N N . ALA A 1 304 ? 3.1 -28.734 -24.25 1 98.5 304 ALA A N 1
ATOM 2273 C CA . ALA A 1 304 ? 3.283 -27.516 -23.484 1 98.5 304 ALA A CA 1
ATOM 2274 C C . ALA A 1 304 ? 2.805 -26.297 -24.25 1 98.5 304 ALA A C 1
ATOM 2276 O O . ALA A 1 304 ? 2.182 -25.391 -23.688 1 98.5 304 ALA A O 1
ATOM 2277 N N . ALA A 1 305 ? 3.092 -26.234 -25.531 1 97.94 305 ALA A N 1
ATOM 2278 C CA . ALA A 1 305 ? 2.66 -25.109 -26.359 1 97.94 305 ALA A CA 1
ATOM 2279 C C . ALA A 1 305 ? 1.139 -24.984 -26.375 1 97.94 305 ALA A C 1
ATOM 2281 O O . ALA A 1 305 ? 0.588 -23.891 -26.219 1 97.94 305 ALA A O 1
ATOM 2282 N N . GLU A 1 306 ? 0.518 -26.109 -26.562 1 97.69 306 GLU A N 1
ATOM 2283 C CA . GLU A 1 306 ? -0.941 -26.156 -26.562 1 97.69 306 GLU A CA 1
ATOM 2284 C C . GLU A 1 306 ? -1.506 -25.734 -25.219 1 97.69 306 GLU A C 1
ATOM 2286 O O . GLU A 1 306 ? -2.5 -25 -25.156 1 97.69 306 GLU A O 1
ATOM 2291 N N . ALA A 1 307 ? -0.894 -26.188 -24.188 1 98.06 307 ALA A N 1
ATOM 2292 C CA . ALA A 1 307 ? -1.339 -25.859 -22.828 1 98.06 307 ALA A CA 1
ATOM 2293 C C . ALA A 1 307 ? -1.243 -24.359 -22.578 1 98.06 307 ALA A C 1
ATOM 2295 O O . ALA A 1 307 ? -2.178 -23.75 -22.047 1 98.06 307 ALA A O 1
ATOM 2296 N N . LEU A 1 308 ? -0.134 -23.719 -22.953 1 98 308 LEU A N 1
ATOM 2297 C CA . LEU A 1 308 ? 0.072 -22.297 -22.766 1 98 308 LEU A CA 1
ATOM 2298 C C . LEU A 1 308 ? -0.916 -21.484 -23.594 1 98 308 LEU A C 1
ATOM 2300 O O . LEU A 1 308 ? -1.412 -20.453 -23.141 1 98 308 LEU A O 1
ATOM 2304 N N . ALA A 1 309 ? -1.222 -21.969 -24.766 1 96.94 309 ALA A N 1
ATOM 2305 C CA . ALA A 1 309 ? -2.217 -21.297 -25.609 1 96.94 309 ALA A CA 1
ATOM 2306 C C . ALA A 1 309 ? -3.604 -21.375 -24.984 1 96.94 309 ALA A C 1
ATOM 2308 O O . ALA A 1 309 ? -4.348 -20.391 -24.984 1 96.94 309 ALA A O 1
ATOM 2309 N N . ALA A 1 310 ? -3.922 -22.562 -24.469 1 96.69 310 ALA A N 1
ATOM 2310 C CA . ALA A 1 310 ? -5.215 -22.75 -23.812 1 96.69 310 ALA A CA 1
ATOM 2311 C C . ALA A 1 310 ? -5.363 -21.828 -22.609 1 96.69 310 ALA A C 1
ATOM 2313 O O . ALA A 1 310 ? -6.441 -21.281 -22.375 1 96.69 310 ALA A O 1
ATOM 2314 N N . LEU A 1 311 ? -4.293 -21.656 -21.859 1 95.19 311 LEU A N 1
ATOM 2315 C CA . LEU A 1 311 ? -4.293 -20.766 -20.719 1 95.19 311 LEU A CA 1
ATOM 2316 C C . LEU A 1 311 ? -4.52 -19.312 -21.156 1 95.19 311 LEU A C 1
ATOM 2318 O O . LEU A 1 311 ? -5.355 -18.609 -20.578 1 95.19 311 LEU A O 1
ATOM 2322 N N . ARG A 1 312 ? -3.844 -18.875 -22.141 1 92.56 312 ARG A N 1
ATOM 2323 C CA . ARG A 1 312 ? -3.938 -17.5 -22.656 1 92.56 312 ARG A CA 1
ATOM 2324 C C . ARG A 1 312 ? -5.34 -17.219 -23.172 1 92.56 312 ARG A C 1
ATOM 2326 O O . ARG A 1 312 ? -5.828 -16.094 -23.047 1 92.56 312 ARG A O 1
ATOM 2333 N N . GLU A 1 313 ? -5.926 -18.266 -23.688 1 92.75 313 GLU A N 1
ATOM 2334 C CA . GLU A 1 313 ? -7.258 -18.125 -24.266 1 92.75 313 GLU A CA 1
ATOM 2335 C C . GLU A 1 313 ? -8.344 -18.328 -23.219 1 92.75 313 GLU A C 1
ATOM 2337 O O . GLU A 1 313 ? -9.531 -18.344 -23.531 1 92.75 313 GLU A O 1
ATOM 2342 N N . ARG A 1 314 ? -8.031 -18.484 -22 1 90.69 314 ARG A N 1
ATOM 2343 C CA . ARG A 1 314 ? -8.945 -18.578 -20.859 1 90.69 314 ARG A CA 1
ATOM 2344 C C . ARG A 1 314 ? -9.852 -19.797 -20.984 1 90.69 314 ARG A C 1
ATOM 2346 O O . ARG A 1 314 ? -11.055 -19.703 -20.734 1 90.69 314 ARG A O 1
ATOM 2353 N N . LYS A 1 315 ? -9.195 -20.844 -21.391 1 93.31 315 LYS A N 1
ATOM 2354 C CA . LYS A 1 315 ? -9.969 -22.062 -21.594 1 93.31 315 LYS A CA 1
ATOM 2355 C C . LYS A 1 315 ? -9.82 -23.016 -20.406 1 93.31 315 LYS A C 1
ATOM 2357 O O . LYS A 1 315 ? -10.461 -24.062 -20.359 1 93.31 315 LYS A O 1
ATOM 2362 N N . ILE A 1 316 ? -9.086 -22.641 -19.516 1 95.5 316 ILE A N 1
ATOM 2363 C CA . ILE A 1 316 ? -8.781 -23.531 -18.406 1 95.5 316 ILE A CA 1
ATOM 2364 C C . ILE A 1 316 ? -9.43 -23.016 -17.141 1 95.5 316 ILE A C 1
ATOM 2366 O O . ILE A 1 316 ? -9.336 -21.828 -16.828 1 95.5 316 ILE A O 1
ATOM 2370 N N . ILE A 1 317 ? -10.156 -23.828 -16.406 1 96.38 317 ILE A N 1
ATOM 2371 C CA . ILE A 1 317 ? -10.672 -23.547 -15.078 1 96.38 317 ILE A CA 1
ATOM 2372 C C . ILE A 1 317 ? -9.742 -24.141 -14.023 1 96.38 317 ILE A C 1
ATOM 2374 O O . ILE A 1 317 ? -9.445 -25.344 -14.055 1 96.38 317 ILE A O 1
ATOM 2378 N N . GLY A 1 318 ? -9.242 -23.328 -13.164 1 96.94 318 GLY A N 1
ATOM 2379 C CA . GLY A 1 318 ? -8.273 -23.797 -12.188 1 96.94 318 GLY A CA 1
ATOM 2380 C C . GLY A 1 318 ? -6.871 -23.938 -12.758 1 96.94 318 GLY A C 1
ATOM 2381 O O . GLY A 1 318 ? -6.457 -23.141 -13.602 1 96.94 318 GLY A O 1
ATOM 2382 N N . LYS A 1 319 ? -6.145 -24.859 -12.258 1 97.69 319 LYS A N 1
ATOM 2383 C CA . LYS A 1 319 ? -4.738 -25.047 -12.609 1 97.69 319 LYS A CA 1
ATOM 2384 C C . LYS A 1 319 ? -4.586 -26.062 -13.727 1 97.69 319 LYS A C 1
ATOM 2386 O O . LYS A 1 319 ? -5.41 -26.969 -13.867 1 97.69 319 LYS A O 1
ATOM 2391 N N . ALA A 1 320 ? -3.605 -25.828 -14.578 1 98 320 ALA A N 1
ATOM 2392 C CA . ALA A 1 320 ? -3.197 -26.828 -15.562 1 98 320 ALA A CA 1
ATOM 2393 C C . ALA A 1 320 ? -1.813 -27.391 -15.242 1 98 320 ALA A C 1
ATOM 2395 O O . ALA A 1 320 ? -0.964 -26.672 -14.703 1 98 320 ALA A O 1
ATOM 2396 N N . VAL A 1 321 ? -1.608 -28.656 -15.578 1 98.56 321 VAL A N 1
ATOM 2397 C CA . VAL A 1 321 ? -0.315 -29.281 -15.328 1 98.56 321 VAL A CA 1
ATOM 2398 C C . VAL A 1 321 ? 0.143 -30.031 -16.578 1 98.56 321 VAL A C 1
ATOM 2400 O O . VAL A 1 321 ? -0.677 -30.422 -17.406 1 98.56 321 VAL A O 1
ATOM 2403 N N . LEU A 1 322 ? 1.407 -30.125 -16.688 1 98.75 322 LEU A N 1
ATOM 2404 C CA . LEU A 1 322 ? 2.049 -30.969 -17.688 1 98.75 322 LEU A CA 1
ATOM 2405 C C . LEU A 1 322 ? 2.494 -32.281 -17.062 1 98.75 322 LEU A C 1
ATOM 2407 O O . LEU A 1 322 ? 3.043 -32.312 -15.961 1 98.75 322 LEU A O 1
ATOM 2411 N N . ILE A 1 323 ? 2.283 -33.312 -17.797 1 98.25 323 ILE A N 1
ATOM 2412 C CA . ILE A 1 323 ? 2.725 -34.656 -17.391 1 98.25 323 ILE A CA 1
ATOM 2413 C C . ILE A 1 323 ? 3.785 -35.156 -18.359 1 98.25 323 ILE A C 1
ATOM 2415 O O . ILE A 1 323 ? 3.553 -35.219 -19.562 1 98.25 323 ILE A O 1
ATOM 2419 N N . PRO A 1 324 ? 4.938 -35.5 -17.797 1 96.44 324 PRO A N 1
ATOM 2420 C CA . PRO A 1 324 ? 5.953 -36.062 -18.703 1 96.44 324 PRO A CA 1
ATOM 2421 C C . PRO A 1 324 ? 5.441 -37.219 -19.516 1 96.44 324 PRO A C 1
ATOM 2423 O O . PRO A 1 324 ? 4.684 -38.062 -19.016 1 96.44 324 PRO A O 1
ATOM 2426 N N . ASP A 1 325 ? 5.914 -37.219 -20.844 1 88.75 325 ASP A N 1
ATOM 2427 C CA . ASP A 1 325 ? 5.492 -38.281 -21.781 1 88.75 325 ASP A CA 1
ATOM 2428 C C . ASP A 1 325 ? 6.066 -39.625 -21.375 1 88.75 325 ASP A C 1
ATOM 2430 O O . ASP A 1 325 ? 7.137 -39.688 -20.766 1 88.75 325 ASP A O 1
ATOM 2434 N N . MET B 1 1 ? -17.797 37.5 17.156 1 94.81 1 MET B N 1
ATOM 2435 C CA . MET B 1 1 ? -16.516 36.844 16.938 1 94.81 1 MET B CA 1
ATOM 2436 C C . MET B 1 1 ? -15.852 37.344 15.664 1 94.81 1 MET B C 1
ATOM 2438 O O . MET B 1 1 ? -16.531 37.594 14.664 1 94.81 1 MET B O 1
ATOM 2442 N N . ARG B 1 2 ? -14.57 37.688 15.766 1 97.31 2 ARG B N 1
ATOM 2443 C CA . ARG B 1 2 ? -13.805 38.094 14.594 1 97.31 2 ARG B CA 1
ATOM 2444 C C . ARG B 1 2 ? -13.273 36.875 13.836 1 97.31 2 ARG B C 1
ATOM 2446 O O . ARG B 1 2 ? -12.766 35.938 14.445 1 97.31 2 ARG B O 1
ATOM 2453 N N . ALA B 1 3 ? -13.414 36.938 12.469 1 98.44 3 ALA B N 1
ATOM 2454 C CA . ALA B 1 3 ? -13 35.781 11.688 1 98.44 3 ALA B CA 1
ATOM 2455 C C . ALA B 1 3 ? -12.609 36.188 10.266 1 98.44 3 ALA B C 1
ATOM 2457 O O . ALA B 1 3 ? -12.891 37.281 9.836 1 98.44 3 ALA B O 1
ATOM 2458 N N . MET B 1 4 ? -11.82 35.375 9.641 1 98.62 4 MET B N 1
ATOM 2459 C CA . MET B 1 4 ? -11.578 35.438 8.203 1 98.62 4 MET B CA 1
ATOM 2460 C C . MET B 1 4 ? -12.617 34.656 7.43 1 98.62 4 MET B C 1
ATOM 2462 O O . MET B 1 4 ? -12.711 33.438 7.59 1 98.62 4 MET B O 1
ATOM 2466 N N . VAL B 1 5 ? -13.344 35.312 6.551 1 98.5 5 VAL B N 1
ATOM 2467 C CA . VAL B 1 5 ? -14.484 34.688 5.895 1 98.5 5 VAL B CA 1
ATOM 2468 C C . VAL B 1 5 ? -14.203 34.531 4.402 1 98.5 5 VAL B C 1
ATOM 2470 O O . VAL B 1 5 ? -13.656 35.438 3.773 1 98.5 5 VAL B O 1
ATOM 2473 N N . CYS B 1 6 ? -14.438 33.375 3.9 1 98.19 6 CYS B N 1
ATOM 2474 C CA . CYS B 1 6 ? -14.414 33.094 2.471 1 98.19 6 CYS B CA 1
ATOM 2475 C C . CYS B 1 6 ? -15.805 33.219 1.863 1 98.19 6 CYS B C 1
ATOM 2477 O O . CYS B 1 6 ? -16.641 32.312 2.053 1 98.19 6 CYS B O 1
ATOM 2479 N N . ASP B 1 7 ? -16.062 34.188 1.055 1 96.94 7 ASP B N 1
ATOM 2480 C CA . ASP B 1 7 ? -17.391 34.438 0.506 1 96.94 7 ASP B CA 1
ATOM 2481 C C . ASP B 1 7 ? -17.578 33.75 -0.834 1 96.94 7 ASP B C 1
ATOM 2483 O O . ASP B 1 7 ? -18.703 33.531 -1.275 1 96.94 7 ASP B O 1
ATOM 2487 N N . ALA B 1 8 ? -16.516 33.469 -1.47 1 97.25 8 ALA B N 1
ATOM 2488 C CA . ALA B 1 8 ? -16.484 32.75 -2.73 1 97.25 8 ALA B CA 1
ATOM 2489 C C . ALA B 1 8 ? -15.156 32.031 -2.918 1 97.25 8 ALA B C 1
ATOM 2491 O O . ALA B 1 8 ? -14.109 32.5 -2.471 1 97.25 8 ALA B O 1
ATOM 2492 N N . PHE B 1 9 ? -15.297 30.938 -3.582 1 97.88 9 PHE B N 1
ATOM 2493 C CA . PHE B 1 9 ? -14.062 30.203 -3.834 1 97.88 9 PHE B CA 1
ATOM 2494 C C . PHE B 1 9 ? -13.094 31.047 -4.656 1 97.88 9 PHE B C 1
ATOM 2496 O O . PHE B 1 9 ? -13.5 31.766 -5.562 1 97.88 9 PHE B O 1
ATOM 2503 N N . GLY B 1 10 ? -11.828 30.938 -4.387 1 97.06 10 GLY B N 1
ATOM 2504 C CA . GLY B 1 10 ? -10.812 31.672 -5.117 1 97.06 10 GLY B CA 1
ATOM 2505 C C . GLY B 1 10 ? -9.453 31.656 -4.438 1 97.06 10 GLY B C 1
ATOM 2506 O O . GLY B 1 10 ? -9.234 30.875 -3.512 1 97.06 10 GLY B O 1
ATOM 2507 N N . PRO B 1 11 ? -8.516 32.438 -4.973 1 96.81 11 PRO B N 1
ATOM 2508 C CA . PRO B 1 11 ? -7.207 32.594 -4.328 1 96.81 11 PRO B CA 1
ATOM 2509 C C . PRO B 1 11 ? -7.293 33.25 -2.957 1 96.81 11 PRO B C 1
ATOM 2511 O O . PRO B 1 11 ? -8.367 33.688 -2.547 1 96.81 11 PRO B O 1
ATOM 2514 N N . PRO B 1 12 ? -6.258 33.25 -2.193 1 96.69 12 PRO B N 1
ATOM 2515 C CA . PRO B 1 12 ? -6.285 33.719 -0.8 1 96.69 12 PRO B CA 1
ATOM 2516 C C . PRO B 1 12 ? -6.895 35.094 -0.642 1 96.69 12 PRO B C 1
ATOM 2518 O O . PRO B 1 12 ? -7.48 35.406 0.401 1 96.69 12 PRO B O 1
ATOM 2521 N N . ASP B 1 13 ? -6.84 35.906 -1.614 1 94.81 13 ASP B N 1
ATOM 2522 C CA . ASP B 1 13 ? -7.297 37.281 -1.505 1 94.81 13 ASP B CA 1
ATOM 2523 C C . ASP B 1 13 ? -8.812 37.344 -1.36 1 94.81 13 ASP B C 1
ATOM 2525 O O . ASP B 1 13 ? -9.367 38.406 -1.04 1 94.81 13 ASP B O 1
ATOM 2529 N N . VAL B 1 14 ? -9.516 36.25 -1.49 1 96 14 VAL B N 1
ATOM 2530 C CA . VAL B 1 14 ? -10.961 36.219 -1.316 1 96 14 VAL B CA 1
ATOM 2531 C C . VAL B 1 14 ? -11.305 36.344 0.166 1 96 14 VAL B C 1
ATOM 2533 O O . VAL B 1 14 ? -12.461 36.594 0.521 1 96 14 VAL B O 1
ATOM 2536 N N . LEU B 1 15 ? -10.32 36.094 1.046 1 97.94 15 LEU B N 1
ATOM 2537 C CA . LEU B 1 15 ? -10.57 36.125 2.482 1 97.94 15 LEU B CA 1
ATOM 2538 C C . LEU B 1 15 ? -10.734 37.562 2.959 1 97.94 15 LEU B C 1
ATOM 2540 O O . LEU B 1 15 ? -9.953 38.438 2.586 1 97.94 15 LEU B O 1
ATOM 2544 N N . ARG B 1 16 ? -11.711 37.75 3.777 1 96.88 16 ARG B N 1
ATOM 2545 C CA . ARG B 1 16 ? -11.938 39.062 4.363 1 96.88 16 ARG B CA 1
ATOM 2546 C C . ARG B 1 16 ? -12.219 38.969 5.859 1 96.88 16 ARG B C 1
ATOM 2548 O O . ARG B 1 16 ? -12.883 38.031 6.301 1 96.88 16 ARG B O 1
ATOM 2555 N N . VAL B 1 17 ? -11.906 39.969 6.598 1 96.88 17 VAL B N 1
ATOM 2556 C CA . VAL B 1 17 ? -12.211 40.062 8.023 1 96.88 17 VAL B CA 1
ATOM 2557 C C . VAL B 1 17 ? -13.688 40.406 8.211 1 96.88 17 VAL B C 1
ATOM 2559 O O . VAL B 1 17 ? -14.242 41.219 7.488 1 96.88 17 VAL B O 1
ATOM 2562 N N . ALA B 1 18 ? -14.281 39.719 9.109 1 97.19 18 ALA B N 1
ATOM 2563 C CA . ALA B 1 18 ? -15.672 40.031 9.453 1 97.19 18 ALA B CA 1
ATOM 2564 C C . ALA B 1 18 ? -15.938 39.781 10.93 1 97.19 18 ALA B C 1
ATOM 2566 O O . ALA B 1 18 ? -15.242 39 11.562 1 97.19 18 ALA B O 1
ATOM 2567 N N . ASP B 1 19 ? -16.859 40.531 11.43 1 96.94 19 ASP B N 1
ATOM 2568 C CA . ASP B 1 19 ? -17.422 40.25 12.75 1 96.94 19 ASP B CA 1
ATOM 2569 C C . ASP B 1 19 ? -18.719 39.438 12.633 1 96.94 19 ASP B C 1
ATOM 2571 O O . ASP B 1 19 ? -19.672 39.875 11.992 1 96.94 19 ASP B O 1
ATOM 2575 N N . LEU B 1 20 ? -18.641 38.25 13.195 1 96.88 20 LEU B N 1
ATOM 2576 C CA . LEU B 1 20 ? -19.766 37.312 13.094 1 96.88 20 LEU B CA 1
ATOM 2577 C C . LEU B 1 20 ? -20.297 36.969 14.477 1 96.88 20 LEU B C 1
ATOM 2579 O O . LEU B 1 20 ? -19.594 37.156 15.484 1 96.88 20 LEU B O 1
ATOM 2583 N N . PRO B 1 21 ? -21.578 36.531 14.531 1 95.75 21 PRO B N 1
ATOM 2584 C CA . PRO B 1 21 ? -22.047 35.969 15.805 1 95.75 21 PRO B CA 1
ATOM 2585 C C . PRO B 1 21 ? -21.219 34.781 16.266 1 95.75 21 PRO B C 1
ATOM 2587 O O . PRO B 1 21 ? -20.672 34.062 15.438 1 95.75 21 PRO B O 1
ATOM 2590 N N . ASP B 1 22 ? -21.125 34.625 17.562 1 94.94 22 ASP B N 1
ATOM 2591 C CA . ASP B 1 22 ? -20.453 33.438 18.094 1 94.94 22 ASP B CA 1
ATOM 2592 C C . ASP B 1 22 ? -21.141 32.156 17.625 1 94.94 22 ASP B C 1
ATOM 2594 O O . ASP B 1 22 ? -22.375 32.094 17.562 1 94.94 22 ASP B O 1
ATOM 2598 N N . PRO B 1 23 ? -20.406 31.141 17.281 1 94.88 23 PRO B N 1
ATOM 2599 C CA . PRO B 1 23 ? -21.047 29.875 16.922 1 94.88 23 PRO B CA 1
ATOM 2600 C C . PRO B 1 23 ? -21.797 29.234 18.078 1 94.88 23 PRO B C 1
ATOM 2602 O O . PRO B 1 23 ? -21.359 29.328 19.234 1 94.88 23 PRO B O 1
ATOM 2605 N N . PRO B 1 24 ? -22.906 28.594 17.703 1 96.31 24 PRO B N 1
ATOM 2606 C CA . PRO B 1 24 ? -23.625 27.891 18.766 1 96.31 24 PRO B CA 1
ATOM 2607 C C . PRO B 1 24 ? -22.797 26.766 19.406 1 96.31 24 PRO B C 1
ATOM 2609 O O . PRO B 1 24 ? -21.953 26.172 18.734 1 96.31 24 PRO B O 1
ATOM 2612 N N . LEU B 1 25 ? -23.062 26.531 20.625 1 98.12 25 LEU B N 1
ATOM 2613 C CA . LEU B 1 25 ? -22.375 25.484 21.359 1 98.12 25 LEU B CA 1
ATOM 2614 C C . LEU B 1 25 ? -23.25 24.234 21.5 1 98.12 25 LEU B C 1
ATOM 2616 O O . LEU B 1 25 ? -24.172 24.203 22.312 1 98.12 25 LEU B O 1
ATOM 2620 N N . PRO B 1 26 ? -22.984 23.188 20.734 1 98.12 26 PRO B N 1
ATOM 2621 C CA . PRO B 1 26 ? -23.75 21.938 20.906 1 98.12 26 PRO B CA 1
ATOM 2622 C C . PRO B 1 26 ? -23.438 21.234 22.219 1 98.12 26 PRO B C 1
ATOM 2624 O O . PRO B 1 26 ? -22.469 21.594 22.906 1 98.12 26 PRO B O 1
ATOM 2627 N N . PRO B 1 27 ? -24.25 20.219 22.609 1 98.25 27 PRO B N 1
ATOM 2628 C CA . PRO B 1 27 ? -24.062 19.547 23.891 1 98.25 27 PRO B CA 1
ATOM 2629 C C . PRO B 1 27 ? -22.688 18.906 24.047 1 98.25 27 PRO B C 1
ATOM 2631 O O . PRO B 1 27 ? -22.156 18.828 25.156 1 98.25 27 PRO B O 1
ATOM 2634 N N . ASP B 1 28 ? -22.109 18.5 22.953 1 98 28 ASP B N 1
ATOM 2635 C CA . ASP B 1 28 ? -20.797 17.875 23.031 1 98 28 ASP B CA 1
ATOM 2636 C C . ASP B 1 28 ? -19.703 18.844 22.594 1 98 28 ASP B C 1
ATOM 2638 O O . ASP B 1 28 ? -18.578 18.438 22.312 1 98 28 ASP B O 1
ATOM 2642 N N . GLY B 1 29 ? -20.016 20.094 22.578 1 98.44 29 GLY B N 1
ATOM 2643 C CA . GLY B 1 29 ? -19.125 21.109 22.031 1 98.44 29 GLY B CA 1
ATOM 2644 C C . GLY B 1 29 ? -18.234 21.734 23.094 1 98.44 29 GLY B C 1
ATOM 2645 O O . GLY B 1 29 ? -18.594 21.766 24.281 1 98.44 29 GLY B O 1
ATOM 2646 N N . VAL B 1 30 ? -17.094 22.234 22.703 1 98.81 30 VAL B N 1
ATOM 2647 C CA . VAL B 1 30 ? -16.141 23 23.484 1 98.81 30 VAL B CA 1
ATOM 2648 C C . VAL B 1 30 ? -15.844 24.328 22.797 1 98.81 30 VAL B C 1
ATOM 2650 O O . VAL B 1 30 ? -15.352 24.359 21.672 1 98.81 30 VAL B O 1
ATOM 2653 N N . ARG B 1 31 ? -16.141 25.422 23.422 1 98.81 31 ARG B N 1
ATOM 2654 C CA . ARG B 1 31 ? -15.789 26.75 22.906 1 98.81 31 ARG B CA 1
ATOM 2655 C C . ARG B 1 31 ? -14.383 27.141 23.344 1 98.81 31 ARG B C 1
ATOM 2657 O O . ARG B 1 31 ? -14.055 27.094 24.531 1 98.81 31 ARG B O 1
ATOM 2664 N N . ILE B 1 32 ? -13.602 27.484 22.422 1 98.81 32 ILE B N 1
ATOM 2665 C CA . ILE B 1 32 ? -12.188 27.766 22.672 1 98.81 32 ILE B CA 1
ATOM 2666 C C . ILE B 1 32 ? -11.859 29.188 22.234 1 98.81 32 ILE B C 1
ATOM 2668 O O . ILE B 1 32 ? -12.203 29.594 21.125 1 98.81 32 ILE B O 1
ATOM 2672 N N . ARG B 1 33 ? -11.297 29.969 23.125 1 98.69 33 ARG B N 1
ATOM 2673 C CA . ARG B 1 33 ? -10.633 31.203 22.703 1 98.69 33 ARG B CA 1
ATOM 2674 C C . ARG B 1 33 ? -9.328 30.891 21.969 1 98.69 33 ARG B C 1
ATOM 2676 O O . ARG B 1 33 ? -8.383 30.391 22.562 1 98.69 33 ARG B O 1
ATOM 2683 N N . VAL B 1 34 ? -9.297 31.219 20.719 1 98.81 34 VAL B N 1
ATOM 2684 C CA . VAL B 1 34 ? -8.156 30.859 19.891 1 98.81 34 VAL B CA 1
ATOM 2685 C C . VAL B 1 34 ? -6.961 31.75 20.219 1 98.81 34 VAL B C 1
ATOM 2687 O O . VAL B 1 34 ? -7.082 32.969 20.25 1 98.81 34 VAL B O 1
ATOM 2690 N N . ARG B 1 35 ? -5.863 31.094 20.531 1 98.38 35 ARG B N 1
ATOM 2691 C CA . ARG B 1 35 ? -4.609 31.812 20.75 1 98.38 35 ARG B CA 1
ATOM 2692 C C . ARG B 1 35 ? -3.705 31.703 19.516 1 98.38 35 ARG B C 1
ATOM 2694 O O . ARG B 1 35 ? -2.92 32.594 19.234 1 98.38 35 ARG B O 1
ATOM 2701 N N . ALA B 1 36 ? -3.809 30.641 18.844 1 98.75 36 ALA B N 1
ATOM 2702 C CA . ALA B 1 36 ? -3.08 30.406 17.609 1 98.75 36 ALA B CA 1
ATOM 2703 C C . ALA B 1 36 ? -3.822 29.406 16.719 1 98.75 36 ALA B C 1
ATOM 2705 O O . ALA B 1 36 ? -4.438 28.453 17.219 1 98.75 36 ALA B O 1
ATOM 2706 N N . ALA B 1 37 ? -3.824 29.625 15.414 1 98.81 37 ALA B N 1
ATOM 2707 C CA . ALA B 1 37 ? -4.379 28.719 14.414 1 98.81 37 ALA B CA 1
ATOM 2708 C C . ALA B 1 37 ? -3.318 28.297 13.406 1 98.81 37 ALA B C 1
ATOM 2710 O O . ALA B 1 37 ? -2.629 29.141 12.836 1 98.81 37 ALA B O 1
ATOM 2711 N N . GLY B 1 38 ? -3.172 27.016 13.227 1 98.56 38 GLY B N 1
ATOM 2712 C CA . GLY B 1 38 ? -2.199 26.547 12.258 1 98.56 38 GLY B CA 1
ATOM 2713 C C . GLY B 1 38 ? -2.625 26.781 10.82 1 98.56 38 GLY B C 1
ATOM 2714 O O . GLY B 1 38 ? -3.818 26.781 10.516 1 98.56 38 GLY B O 1
ATOM 2715 N N . ILE B 1 39 ? -1.67 27.016 9.961 1 98.12 39 ILE B N 1
ATOM 2716 C CA . ILE B 1 39 ? -1.899 27.172 8.531 1 98.12 39 ILE B CA 1
ATOM 2717 C C . ILE B 1 39 ? -1.4 25.938 7.789 1 98.12 39 ILE B C 1
ATOM 2719 O O . ILE B 1 39 ? -0.294 25.453 8.047 1 98.12 39 ILE B O 1
ATOM 2723 N N . ASN B 1 40 ? -2.188 25.375 6.957 1 97.44 40 ASN B N 1
ATOM 2724 C CA . ASN B 1 40 ? -1.847 24.203 6.164 1 97.44 40 ASN B CA 1
ATOM 2725 C C . ASN B 1 40 ? -2.016 24.469 4.668 1 97.44 40 ASN B C 1
ATOM 2727 O O . ASN B 1 40 ? -2.818 25.312 4.273 1 97.44 40 ASN B O 1
ATOM 2731 N N . PHE B 1 41 ? -1.263 23.734 3.9 1 96 41 PHE B N 1
ATOM 2732 C CA . PHE B 1 41 ? -1.46 23.781 2.455 1 96 41 PHE B CA 1
ATOM 2733 C C . PHE B 1 41 ? -2.914 23.5 2.1 1 96 41 PHE B C 1
ATOM 2735 O O . PHE B 1 41 ? -3.475 24.141 1.204 1 96 41 PHE B O 1
ATOM 2742 N N . ALA B 1 42 ? -3.566 22.656 2.789 1 96.12 42 ALA B N 1
ATOM 2743 C CA . ALA B 1 42 ? -4.953 22.234 2.58 1 96.12 42 ALA B CA 1
ATOM 2744 C C . ALA B 1 42 ? -5.906 23.422 2.748 1 96.12 42 ALA B C 1
ATOM 2746 O O . ALA B 1 42 ? -6.957 23.469 2.104 1 96.12 42 ALA B O 1
ATOM 2747 N N . ASP B 1 43 ? -5.551 24.406 3.541 1 97.88 43 ASP B N 1
ATOM 2748 C CA . ASP B 1 43 ? -6.387 25.594 3.703 1 97.88 43 ASP B CA 1
ATOM 2749 C C . ASP B 1 43 ? -6.551 26.328 2.379 1 97.88 43 ASP B C 1
ATOM 2751 O O . ASP B 1 43 ? -7.641 26.812 2.061 1 97.88 43 ASP B O 1
ATOM 2755 N N . GLY B 1 44 ? -5.426 26.453 1.693 1 97.06 44 GLY B N 1
ATOM 2756 C CA . GLY B 1 44 ? -5.484 27.094 0.392 1 97.06 44 GLY B CA 1
ATOM 2757 C C . GLY B 1 44 ? -6.371 26.359 -0.598 1 97.06 44 GLY B C 1
ATOM 2758 O O . GLY B 1 44 ? -7.148 26.984 -1.324 1 97.06 44 GLY B O 1
ATOM 2759 N N . LEU B 1 45 ? -6.254 25.031 -0.60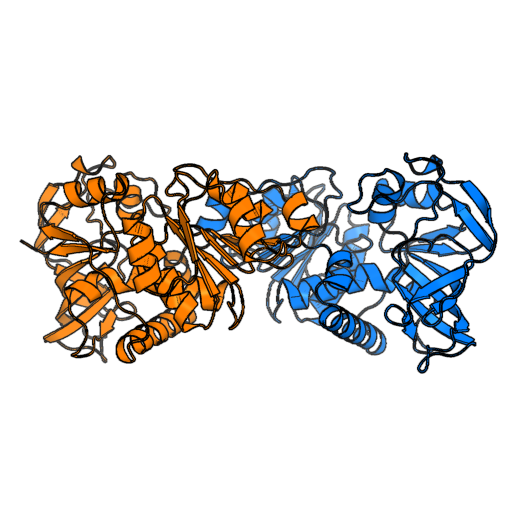1 1 96.31 45 LEU B N 1
ATOM 2760 C CA . LEU B 1 45 ? -7.105 24.219 -1.468 1 96.31 45 LEU B CA 1
ATOM 2761 C C . LEU B 1 45 ? -8.57 24.359 -1.069 1 96.31 45 LEU B C 1
ATOM 2763 O O . LEU B 1 45 ? -9.453 24.406 -1.931 1 96.31 45 LEU B O 1
ATOM 2767 N N . PHE B 1 46 ? -8.766 24.469 0.204 1 97.25 46 PHE B N 1
ATOM 2768 C CA . PHE B 1 46 ? -10.102 24.562 0.775 1 97.25 46 PHE B CA 1
ATOM 2769 C C . PHE B 1 46 ? -10.797 25.828 0.293 1 97.25 46 PHE B C 1
ATOM 2771 O O . PHE B 1 46 ? -11.922 25.766 -0.207 1 97.25 46 PHE B O 1
ATOM 2778 N N . ILE B 1 47 ? -10.164 26.953 0.283 1 97.75 47 ILE B N 1
ATOM 2779 C CA . ILE B 1 47 ? -10.797 28.219 -0.087 1 97.75 47 ILE B CA 1
ATOM 2780 C C . ILE B 1 47 ? -10.875 28.328 -1.607 1 97.75 47 ILE B C 1
ATOM 2782 O O . ILE B 1 47 ? -11.648 29.125 -2.139 1 97.75 47 ILE B O 1
ATOM 2786 N N . ALA B 1 48 ? -10.039 27.516 -2.289 1 97.25 48 ALA B N 1
ATOM 2787 C CA . ALA B 1 48 ? -10.055 27.531 -3.75 1 97.25 48 ALA B CA 1
ATOM 2788 C C . ALA B 1 48 ? -11.117 26.562 -4.289 1 97.25 48 ALA B C 1
ATOM 2790 O O . ALA B 1 48 ? -11.344 26.5 -5.5 1 97.25 48 ALA B O 1
ATOM 2791 N N . GLY B 1 49 ? -11.742 25.781 -3.422 1 96.75 49 GLY B N 1
ATOM 2792 C CA . GLY B 1 49 ? -12.711 24.797 -3.857 1 96.75 49 GLY B CA 1
ATOM 2793 C C . GLY B 1 49 ? -12.07 23.547 -4.457 1 96.75 49 GLY B C 1
ATOM 2794 O O . GLY B 1 49 ? -12.68 22.875 -5.289 1 96.75 49 GLY B O 1
ATOM 2795 N N . GLN B 1 50 ? -10.859 23.312 -4.094 1 94.44 50 GLN B N 1
ATOM 2796 C CA . GLN B 1 50 ? -10.094 22.203 -4.668 1 94.44 50 GLN B CA 1
ATOM 2797 C C . GLN B 1 50 ? -9.75 21.156 -3.611 1 94.44 50 GLN B C 1
ATOM 2799 O O . GLN B 1 50 ? -8.773 20.422 -3.758 1 94.44 50 GLN B O 1
ATOM 2804 N N . TYR B 1 51 ? -10.5 21.156 -2.545 1 93.38 51 TYR B N 1
ATOM 2805 C CA . TYR B 1 51 ? -10.367 20.188 -1.466 1 93.38 51 TYR B CA 1
ATOM 2806 C C . TYR B 1 51 ? -11.469 19.141 -1.54 1 93.38 51 TYR B C 1
ATOM 2808 O O . TYR B 1 51 ? -12.453 19.312 -2.256 1 93.38 51 TYR B O 1
ATOM 2816 N N . GLN B 1 52 ? -11.352 18 -0.949 1 89.44 52 GLN B N 1
ATOM 2817 C CA . GLN B 1 52 ? -12.297 16.891 -1.059 1 89.44 52 GLN B CA 1
ATOM 2818 C C . GLN B 1 52 ? -13.656 17.266 -0.463 1 89.44 52 GLN B C 1
ATOM 2820 O O . GLN B 1 52 ? -14.688 16.766 -0.901 1 89.44 52 GLN B O 1
ATOM 2825 N N . ILE B 1 53 ? -13.578 18.094 0.561 1 88.56 53 ILE B N 1
ATOM 2826 C CA . ILE B 1 53 ? -14.805 18.641 1.135 1 88.56 53 ILE B CA 1
ATOM 2827 C C . ILE B 1 53 ? -14.977 20.094 0.684 1 88.56 53 ILE B C 1
ATOM 2829 O O . ILE B 1 53 ? -14.047 20.891 0.787 1 88.56 53 ILE B O 1
ATOM 2833 N N . ARG B 1 54 ? -16.219 20.547 0.132 1 90.75 54 ARG B N 1
ATOM 2834 C CA . ARG B 1 54 ? -16.5 21.891 -0.378 1 90.75 54 ARG B CA 1
ATOM 2835 C C . ARG B 1 54 ? -17.703 22.484 0.33 1 90.75 54 ARG B C 1
ATOM 2837 O O . ARG B 1 54 ? -18.844 22.344 -0.131 1 90.75 54 ARG B O 1
ATOM 2844 N N . PRO B 1 55 ? -17.297 23.188 1.396 1 93.62 55 PRO B N 1
ATOM 2845 C CA . PRO B 1 55 ? -18.438 23.844 2.049 1 93.62 55 PRO B CA 1
ATOM 2846 C C . PRO B 1 55 ? -19.062 24.938 1.188 1 93.62 55 PRO B C 1
ATOM 2848 O O . PRO B 1 55 ? -18.422 25.438 0.262 1 93.62 55 PRO B O 1
ATOM 2851 N N . ARG B 1 56 ? -20.375 25.344 1.494 1 93.44 56 ARG B N 1
ATOM 2852 C CA . ARG B 1 56 ? -21.031 26.469 0.819 1 93.44 56 ARG B CA 1
ATOM 2853 C C . ARG B 1 56 ? -20.562 27.797 1.396 1 93.44 56 ARG B C 1
ATOM 2855 O O . ARG B 1 56 ? -20.703 28.047 2.596 1 93.44 56 ARG B O 1
ATOM 2862 N N . PRO B 1 57 ? -20.109 28.641 0.584 1 96.31 57 PRO B N 1
ATOM 2863 C CA . PRO B 1 57 ? -19.781 29.984 1.089 1 96.31 57 PRO B CA 1
ATOM 2864 C C . PRO B 1 57 ? -21.016 30.75 1.564 1 96.31 57 PRO B C 1
ATOM 2866 O O . PRO B 1 57 ? -22.109 30.562 1.041 1 96.31 57 PRO B O 1
ATOM 2869 N N . PRO B 1 58 ? -20.891 31.594 2.436 1 97.12 58 PRO B N 1
ATOM 2870 C CA . PRO B 1 58 ? -19.641 31.969 3.129 1 97.12 58 PRO B CA 1
ATOM 2871 C C . PRO B 1 58 ? -19.25 30.953 4.195 1 97.12 58 PRO B C 1
ATOM 2873 O O . PRO B 1 58 ? -20.109 30.328 4.82 1 97.12 58 PRO B O 1
ATOM 2876 N N . PHE B 1 59 ? -17.984 30.75 4.395 1 97.62 59 PHE B N 1
ATOM 2877 C CA . PHE B 1 59 ? -17.469 29.891 5.457 1 97.62 59 PHE B CA 1
ATOM 2878 C C . PHE B 1 59 ? -16.141 30.422 5.992 1 97.62 59 PHE B C 1
ATOM 2880 O O . PHE B 1 59 ? -15.578 31.359 5.438 1 97.62 59 PHE B O 1
ATOM 2887 N N . ILE B 1 60 ? -15.703 29.906 7.16 1 98.25 60 ILE B N 1
ATOM 2888 C CA . ILE B 1 60 ? -14.422 30.234 7.773 1 98.25 60 ILE B CA 1
ATOM 2889 C C . ILE B 1 60 ? -13.453 29.062 7.633 1 98.25 60 ILE B C 1
ATOM 2891 O O . ILE B 1 60 ? -13.75 27.953 8.078 1 98.25 60 ILE B O 1
ATOM 2895 N N . PRO B 1 61 ? -12.258 29.266 6.945 1 98.38 61 PRO B N 1
ATOM 2896 C CA . PRO B 1 61 ? -11.289 28.172 6.844 1 98.38 61 PRO B CA 1
ATOM 2897 C C . PRO B 1 61 ? -10.508 27.953 8.141 1 98.38 61 PRO B C 1
ATOM 2899 O O . PRO B 1 61 ? -10.75 28.641 9.133 1 98.38 61 PRO B O 1
ATOM 2902 N N . GLY B 1 62 ? -9.617 27 8.055 1 98.5 62 GLY B N 1
ATOM 2903 C CA . GLY B 1 62 ? -8.781 26.672 9.195 1 98.5 62 GLY B CA 1
ATOM 2904 C C . GLY B 1 62 ? -9.133 25.328 9.828 1 98.5 62 GLY B C 1
ATOM 2905 O O . GLY B 1 62 ? -10.273 25.109 10.227 1 98.5 62 GLY B O 1
ATOM 2906 N N . PHE B 1 63 ? -8.102 24.516 10.07 1 98.44 63 PHE B N 1
ATOM 2907 C CA . PHE B 1 63 ? -8.375 23.125 10.438 1 98.44 63 PHE B CA 1
ATOM 2908 C C . PHE B 1 63 ? -7.875 22.828 11.844 1 98.44 63 PHE B C 1
ATOM 2910 O O . PHE B 1 63 ? -8.086 21.734 12.367 1 98.44 63 PHE B O 1
ATOM 2917 N N . GLU B 1 64 ? -7.191 23.766 12.469 1 98.69 64 GLU B N 1
ATOM 2918 C CA . GLU B 1 64 ? -6.625 23.484 13.781 1 98.69 64 GLU B CA 1
ATOM 2919 C C . GLU B 1 64 ? -6.387 24.766 14.57 1 98.69 64 GLU B C 1
ATOM 2921 O O . GLU B 1 64 ? -6.133 25.828 13.984 1 98.69 64 GLU B O 1
ATOM 2926 N N . VAL B 1 65 ? -6.457 24.625 15.906 1 98.81 65 VAL B N 1
ATOM 2927 C CA . VAL B 1 65 ? -6.242 25.781 16.781 1 98.81 65 VAL B CA 1
ATOM 2928 C C . VAL B 1 65 ? -5.688 25.297 18.125 1 98.81 65 VAL B C 1
ATOM 2930 O O . VAL B 1 65 ? -5.699 24.109 18.422 1 98.81 65 VAL B O 1
ATOM 2933 N N . ALA B 1 66 ? -5.156 26.234 18.844 1 98.56 66 ALA B N 1
ATOM 2934 C CA . ALA B 1 66 ? -4.871 26.078 20.281 1 98.56 66 ALA B CA 1
ATOM 2935 C C . ALA B 1 66 ? -5.328 27.312 21.062 1 98.56 66 ALA B C 1
ATOM 2937 O O . ALA B 1 66 ? -5.348 28.422 20.516 1 98.56 66 ALA B O 1
ATOM 2938 N N . GLY B 1 67 ? -5.684 27.094 22.219 1 98.25 67 GLY B N 1
ATOM 2939 C CA . GLY B 1 67 ? -6.133 28.188 23.062 1 98.25 67 GLY B CA 1
ATOM 2940 C C . GLY B 1 67 ? -6.68 27.734 24.391 1 98.25 67 GLY B C 1
ATOM 2941 O O . GLY B 1 67 ? -6.191 26.766 24.984 1 98.25 67 GLY B O 1
ATOM 2942 N N . ASP B 1 68 ? -7.652 28.578 24.828 1 97.81 68 ASP B N 1
ATOM 2943 C CA . ASP B 1 68 ? -8.234 28.344 26.156 1 97.81 68 ASP B CA 1
ATOM 2944 C C . ASP B 1 68 ? -9.727 28.031 26.047 1 97.81 68 ASP B C 1
ATOM 2946 O O . ASP B 1 68 ? -10.461 28.703 25.312 1 97.81 68 ASP B O 1
ATOM 2950 N N . ILE B 1 69 ? -10.094 27.016 26.844 1 98.56 69 ILE B N 1
ATOM 2951 C CA . ILE B 1 69 ? -11.516 26.703 26.844 1 98.56 69 ILE B CA 1
ATOM 2952 C C . ILE B 1 69 ? -12.289 27.844 27.5 1 98.56 69 ILE B C 1
ATOM 2954 O O . ILE B 1 69 ? -11.961 28.266 28.625 1 98.56 69 ILE B O 1
ATOM 2958 N N . LEU B 1 70 ? -13.273 28.359 26.828 1 98.5 70 LEU B N 1
ATOM 2959 C CA . LEU B 1 70 ? -14.18 29.375 27.359 1 98.5 70 LEU B CA 1
ATOM 2960 C C . LEU B 1 70 ? -15.383 28.719 28.047 1 98.5 70 LEU B C 1
ATOM 2962 O O . LEU B 1 70 ? -15.805 29.141 29.109 1 98.5 70 LEU B O 1
ATOM 2966 N N . GLU B 1 71 ? -15.961 27.734 27.328 1 98.12 71 GLU B N 1
ATOM 2967 C CA . GLU B 1 71 ? -17.188 27.062 27.719 1 98.12 71 GLU B CA 1
ATOM 2968 C C . GLU B 1 71 ? -17.25 25.641 27.172 1 98.12 71 GLU B C 1
ATOM 2970 O O . GLU B 1 71 ? -16.641 25.344 26.141 1 98.12 71 GLU B O 1
ATOM 2975 N N . VAL B 1 72 ? -17.938 24.734 27.984 1 98.56 72 VAL B N 1
ATOM 2976 C CA . VAL B 1 72 ? -18.156 23.375 27.5 1 98.56 72 VAL B CA 1
ATOM 2977 C C . VAL B 1 72 ? -19.641 23.047 27.531 1 98.56 72 VAL B C 1
ATOM 2979 O O . VAL B 1 72 ? -20.375 23.547 28.375 1 98.56 72 VAL B O 1
ATOM 2982 N N . GLY B 1 73 ? -20.047 22.234 26.516 1 98.19 73 GLY B N 1
ATOM 2983 C CA . GLY B 1 73 ? -21.406 21.75 26.516 1 98.19 73 GLY B CA 1
ATOM 2984 C C . GLY B 1 73 ? -21.703 20.781 27.656 1 98.19 73 GLY B C 1
ATOM 2985 O O . GLY B 1 73 ? -20.766 20.25 28.266 1 98.19 73 GLY B O 1
ATOM 2986 N N . PRO B 1 74 ? -23 20.547 27.922 1 97.75 74 PRO B N 1
ATOM 2987 C CA . PRO B 1 74 ? -23.406 19.766 29.094 1 97.75 74 PRO B CA 1
ATOM 2988 C C . PRO B 1 74 ? -22.969 18.297 28.984 1 97.75 74 PRO B C 1
ATOM 2990 O O . PRO B 1 74 ? -22.906 17.594 30 1 97.75 74 PRO B O 1
ATOM 2993 N N . GLU B 1 75 ? -22.609 17.844 27.812 1 98.06 75 GLU B N 1
ATOM 2994 C CA . GLU B 1 75 ? -22.25 16.438 27.641 1 98.06 75 GLU B CA 1
ATOM 2995 C C . GLU B 1 75 ? -20.734 16.25 27.719 1 98.06 75 GLU B C 1
ATOM 2997 O O . GLU B 1 75 ? -20.234 15.117 27.656 1 98.06 75 GLU B O 1
ATOM 3002 N N . VAL B 1 76 ? -20.047 17.328 27.797 1 97.81 76 VAL B N 1
ATOM 3003 C CA . VAL B 1 76 ? -18.594 17.281 27.906 1 97.81 76 VAL B CA 1
ATOM 3004 C C . VAL B 1 76 ? -18.188 17.109 29.375 1 97.81 76 VAL B C 1
ATOM 3006 O O . VAL B 1 76 ? -18.438 18 30.188 1 97.81 76 VAL B O 1
ATOM 3009 N N . LEU B 1 77 ? -17.5 15.984 29.719 1 94.81 77 LEU B N 1
ATOM 3010 C CA . LEU B 1 77 ? -17.266 15.664 31.125 1 94.81 77 LEU B CA 1
ATOM 3011 C C . LEU B 1 77 ? -15.773 15.75 31.453 1 94.81 77 LEU B C 1
ATOM 3013 O O . LEU B 1 77 ? -15.398 15.906 32.625 1 94.81 77 LEU B O 1
ATOM 3017 N N . ASP B 1 78 ? -14.875 15.688 30.5 1 94.25 78 ASP B N 1
ATOM 3018 C CA . ASP B 1 78 ? -13.453 15.508 30.781 1 94.25 78 ASP B CA 1
ATOM 3019 C C . ASP B 1 78 ? -12.664 16.781 30.484 1 94.25 78 ASP B C 1
ATOM 3021 O O . ASP B 1 78 ? -11.43 16.781 30.5 1 94.25 78 ASP B O 1
ATOM 3025 N N . LEU B 1 79 ? -13.352 17.938 30.156 1 97.31 79 LEU B N 1
ATOM 3026 C CA . LEU B 1 79 ? -12.758 19.234 29.875 1 97.31 79 LEU B CA 1
ATOM 3027 C C . LEU B 1 79 ? -13.461 20.328 30.672 1 97.31 79 LEU B C 1
ATOM 3029 O O . LEU B 1 79 ? -14.641 20.219 30.984 1 97.31 79 LEU B O 1
ATOM 3033 N N . ARG B 1 80 ? -12.734 21.438 30.953 1 96.94 80 ARG B N 1
ATOM 3034 C CA . ARG B 1 80 ? -13.32 22.516 31.75 1 96.94 80 ARG B CA 1
ATOM 3035 C C . ARG B 1 80 ? -12.82 23.875 31.281 1 96.94 80 ARG B C 1
ATOM 3037 O O . ARG B 1 80 ? -11.703 23.984 30.766 1 96.94 80 ARG B O 1
ATOM 3044 N N . PRO B 1 81 ? -13.578 24.906 31.594 1 97.94 81 PRO B N 1
ATOM 3045 C CA . PRO B 1 81 ? -13.141 26.266 31.266 1 97.94 81 PRO B CA 1
ATOM 3046 C C . PRO B 1 81 ? -11.789 26.625 31.891 1 97.94 81 PRO B C 1
ATOM 3048 O O . PRO B 1 81 ? -11.516 26.234 33.031 1 97.94 81 PRO B O 1
ATOM 3051 N N . GLY B 1 82 ? -11.008 27.266 31.125 1 96.5 82 GLY B N 1
ATOM 3052 C CA . GLY B 1 82 ? -9.711 27.688 31.609 1 96.5 82 GLY B CA 1
ATOM 3053 C C . GLY B 1 82 ? -8.586 26.766 31.188 1 96.5 82 GLY B C 1
ATOM 3054 O O . GLY B 1 82 ? -7.414 27.156 31.203 1 96.5 82 GLY B O 1
ATOM 3055 N N . GLN B 1 83 ? -8.883 25.578 30.734 1 96.44 83 GLN B N 1
ATOM 3056 C CA . GLN B 1 83 ? -7.875 24.609 30.312 1 96.44 83 GLN B CA 1
ATOM 3057 C C . GLN B 1 83 ? -7.258 25.031 28.969 1 96.44 83 GLN B C 1
ATOM 3059 O O . GLN B 1 83 ? -7.961 25.516 28.078 1 96.44 83 GLN B O 1
ATOM 3064 N N . ARG B 1 84 ? -5.945 24.859 28.859 1 96.88 84 ARG B N 1
ATOM 3065 C CA . ARG B 1 84 ? -5.254 25.016 27.594 1 96.88 84 ARG B CA 1
ATOM 3066 C C . ARG B 1 84 ? -5.406 23.766 26.734 1 96.88 84 ARG B C 1
ATOM 3068 O O . ARG B 1 84 ? -5.191 22.656 27.203 1 96.88 84 ARG B O 1
ATOM 3075 N N . VAL B 1 85 ? -5.824 24 25.453 1 97.69 85 VAL B N 1
ATOM 3076 C CA . VAL B 1 85 ? -6.113 22.844 24.609 1 97.69 85 VAL B CA 1
ATOM 3077 C C . VAL B 1 85 ? -5.664 23.125 23.188 1 97.69 85 VAL B C 1
ATOM 3079 O O . VAL B 1 85 ? -5.383 24.266 22.828 1 97.69 85 VAL B O 1
ATOM 3082 N N . MET B 1 86 ? -5.465 22.125 22.453 1 97.88 86 MET B N 1
ATOM 3083 C CA . MET B 1 86 ? -5.453 22.172 20.984 1 97.88 86 MET B CA 1
ATOM 3084 C C . MET B 1 86 ? -6.625 21.391 20.406 1 97.88 86 MET B C 1
ATOM 3086 O O . MET B 1 86 ? -7.156 20.484 21.062 1 97.88 86 MET B O 1
ATOM 3090 N N . ALA B 1 87 ? -7.055 21.734 19.219 1 98.19 87 ALA B N 1
ATOM 3091 C CA . ALA B 1 87 ? -8.219 21.094 18.625 1 98.19 87 ALA B CA 1
ATOM 3092 C C . ALA B 1 87 ? -8.047 20.938 17.109 1 98.19 87 ALA B C 1
ATOM 3094 O O . ALA B 1 87 ? -7.434 21.781 16.453 1 98.19 87 ALA B O 1
ATOM 3095 N N . ILE B 1 88 ? -8.539 19.859 16.641 1 98.19 88 ILE B N 1
ATOM 3096 C CA . ILE B 1 88 ? -8.688 19.609 15.203 1 98.19 88 ILE B CA 1
ATOM 3097 C C . ILE B 1 88 ? -10.094 20.016 14.758 1 98.19 88 ILE B C 1
ATOM 3099 O O . ILE B 1 88 ? -11.078 19.719 15.438 1 98.19 88 ILE B O 1
ATOM 3103 N N . LEU B 1 89 ? -10.172 20.703 13.641 1 97.38 89 LEU B N 1
ATOM 3104 C CA . LEU B 1 89 ? -11.445 21.219 13.141 1 97.38 89 LEU B CA 1
ATOM 3105 C C . LEU B 1 89 ? -11.68 20.766 11.703 1 97.38 89 LEU B C 1
ATOM 3107 O O . LEU B 1 89 ? -10.734 20.422 10.984 1 97.38 89 LEU B O 1
ATOM 3111 N N . ASP B 1 90 ? -12.945 20.719 11.344 1 96.06 90 ASP B N 1
ATOM 3112 C CA . ASP B 1 90 ? -13.266 20.562 9.93 1 96.06 90 ASP B CA 1
ATOM 3113 C C . ASP B 1 90 ? -13.188 21.891 9.188 1 96.06 90 ASP B C 1
ATOM 3115 O O . ASP B 1 90 ? -12.969 21.922 7.977 1 96.06 90 ASP B O 1
ATOM 3119 N N . GLN B 1 91 ? -13.383 22.953 9.836 1 97.25 91 GLN B N 1
ATOM 3120 C CA . GLN B 1 91 ? -13.273 24.328 9.375 1 97.25 91 GLN B CA 1
ATOM 3121 C C . GLN B 1 91 ? -13.461 25.312 10.523 1 97.25 91 GLN B C 1
ATOM 3123 O O . GLN B 1 91 ? -13.742 24.906 11.656 1 97.25 91 GLN B O 1
ATOM 3128 N N . GLY B 1 92 ? -13.172 26.594 10.328 1 98 92 GLY B N 1
ATOM 3129 C CA . GLY B 1 92 ? -13.547 27.625 11.273 1 98 92 GLY B CA 1
ATOM 3130 C C . GLY B 1 92 ? -12.375 28.125 12.094 1 98 92 GLY B C 1
ATOM 3131 O O . GLY B 1 92 ? -12.523 29.062 12.883 1 98 92 GLY B O 1
ATOM 3132 N N . GLY B 1 93 ? -11.219 27.609 11.891 1 98.62 93 GLY B N 1
ATOM 3133 C CA . GLY B 1 93 ? -10.078 27.891 12.75 1 98.62 93 GLY B CA 1
ATOM 3134 C C . GLY B 1 93 ? -9.562 29.312 12.602 1 98.62 93 GLY B C 1
ATOM 3135 O O . GLY B 1 93 ? -8.875 29.828 13.484 1 98.62 93 GLY B O 1
ATOM 3136 N N . TYR B 1 94 ? -9.812 29.953 11.453 1 98.75 94 TYR B N 1
ATOM 3137 C CA . TYR B 1 94 ? -9.359 31.312 11.234 1 98.75 94 TYR B CA 1
ATOM 3138 C C . TYR B 1 94 ? -10.312 32.312 11.883 1 98.75 94 TYR B C 1
ATOM 3140 O O . TYR B 1 94 ? -10.898 33.156 11.195 1 98.75 94 TYR B O 1
ATOM 3148 N N . ALA B 1 95 ? -10.414 32.25 13.211 1 98.69 95 ALA B N 1
ATOM 3149 C CA . ALA B 1 95 ? -11.281 33.094 14.039 1 98.69 95 ALA B CA 1
ATOM 3150 C C . ALA B 1 95 ? -10.703 33.25 15.445 1 98.69 95 ALA B C 1
ATOM 3152 O O . ALA B 1 95 ? -9.766 32.531 15.828 1 98.69 95 ALA B O 1
ATOM 3153 N N . ASP B 1 96 ? -11.203 34.188 16.156 1 98.44 96 ASP B N 1
ATOM 3154 C CA . ASP B 1 96 ? -10.695 34.406 17.5 1 98.44 96 ASP B CA 1
ATOM 3155 C C . ASP B 1 96 ? -11.383 33.469 18.516 1 98.44 96 ASP B C 1
ATOM 3157 O O . ASP B 1 96 ? -10.945 33.375 19.656 1 98.44 96 ASP B O 1
ATOM 3161 N N . GLN B 1 97 ? -12.43 32.844 18.031 1 97.94 97 GLN B N 1
ATOM 3162 C CA . GLN B 1 97 ? -13.117 31.812 18.812 1 97.94 97 GLN B CA 1
ATOM 3163 C C . GLN B 1 97 ? -13.641 30.688 17.922 1 97.94 97 GLN B C 1
ATOM 3165 O O . GLN B 1 97 ? -14.031 30.938 16.781 1 97.94 97 GLN B O 1
ATOM 3170 N N . VAL B 1 98 ? -13.688 29.422 18.484 1 98.62 98 VAL B N 1
ATOM 3171 C CA . VAL B 1 98 ? -14.211 28.297 17.734 1 98.62 98 VAL B CA 1
ATOM 3172 C C . VAL B 1 98 ? -14.977 27.359 18.656 1 98.62 98 VAL B C 1
ATOM 3174 O O . VAL B 1 98 ? -14.867 27.469 19.875 1 98.62 98 VAL B O 1
ATOM 3177 N N . VAL B 1 99 ? -15.82 26.578 18.047 1 98.69 99 VAL B N 1
ATOM 3178 C CA . VAL B 1 99 ? -16.438 25.453 18.734 1 98.69 99 VAL B CA 1
ATOM 3179 C C . VAL B 1 99 ? -16 24.141 18.078 1 98.69 99 VAL B C 1
ATOM 3181 O O . VAL B 1 99 ? -16.094 23.984 16.859 1 98.69 99 VAL B O 1
ATOM 3184 N N . ALA B 1 100 ? -15.461 23.25 18.844 1 98.12 100 ALA B N 1
ATOM 3185 C CA . ALA B 1 100 ? -15.031 21.938 18.375 1 98.12 100 ALA B CA 1
ATOM 3186 C C . ALA B 1 100 ? -15.727 20.812 19.156 1 98.12 100 ALA B C 1
ATOM 3188 O O . ALA B 1 100 ? -16.031 20.969 20.344 1 98.12 100 ALA B O 1
ATOM 3189 N N . PRO B 1 101 ? -16.047 19.688 18.469 1 96.44 101 PRO B N 1
ATOM 3190 C CA . PRO B 1 101 ? -16.484 18.547 19.266 1 96.44 101 PRO B CA 1
ATOM 3191 C C . PRO B 1 101 ? -15.438 18.094 20.281 1 96.44 101 PRO B C 1
ATOM 3193 O O . PRO B 1 101 ? -14.242 18.109 19.984 1 96.44 101 PRO B O 1
ATOM 3196 N N . ALA B 1 102 ? -15.898 17.688 21.438 1 96.81 102 ALA B N 1
ATOM 3197 C CA . ALA B 1 102 ? -15 17.312 22.531 1 96.81 102 ALA B CA 1
ATOM 3198 C C . ALA B 1 102 ? -14.023 16.219 22.094 1 96.81 102 ALA B C 1
ATOM 3200 O O . ALA B 1 102 ? -12.867 16.219 22.516 1 96.81 102 ALA B O 1
ATOM 3201 N N . ARG B 1 103 ? -14.367 15.344 21.172 1 92.94 103 ARG B N 1
ATOM 3202 C CA . ARG B 1 103 ? -13.555 14.219 20.734 1 92.94 103 ARG B CA 1
ATOM 3203 C C . ARG B 1 103 ? -12.32 14.688 19.969 1 92.94 103 ARG B C 1
ATOM 3205 O O . ARG B 1 103 ? -11.336 13.953 19.859 1 92.94 103 ARG B O 1
ATOM 3212 N N . ASP B 1 104 ? -12.383 15.914 19.484 1 95.31 104 ASP B N 1
ATOM 3213 C CA . ASP B 1 104 ? -11.281 16.438 18.672 1 95.31 104 ASP B CA 1
ATOM 3214 C C . ASP B 1 104 ? -10.469 17.469 19.453 1 95.31 104 ASP B C 1
ATOM 3216 O O . ASP B 1 104 ? -9.711 18.234 18.859 1 95.31 104 ASP B O 1
ATOM 3220 N N . VAL B 1 105 ? -10.695 17.547 20.75 1 96.62 105 VAL B N 1
ATOM 3221 C CA . VAL B 1 105 ? -9.992 18.484 21.609 1 96.62 105 VAL B CA 1
ATOM 3222 C C . VAL B 1 105 ? -9 17.734 22.5 1 96.62 105 VAL B C 1
ATOM 3224 O O . VAL B 1 105 ? -9.352 16.719 23.109 1 96.62 105 VAL B O 1
ATOM 3227 N N . HIS B 1 106 ? -7.781 18.25 22.547 1 94.69 106 HIS B N 1
ATOM 3228 C CA . HIS B 1 106 ? -6.715 17.641 23.328 1 94.69 106 HIS B CA 1
ATOM 3229 C C . HIS B 1 106 ? -6.156 18.625 24.359 1 94.69 106 HIS B C 1
ATOM 3231 O O . HIS B 1 106 ? -5.719 19.719 24 1 94.69 106 HIS B O 1
ATOM 3237 N N . ALA B 1 107 ? -6.156 18.172 25.578 1 93.62 107 ALA B N 1
ATOM 3238 C CA . ALA B 1 107 ? -5.594 19 26.641 1 93.62 107 ALA B CA 1
ATOM 3239 C C . ALA B 1 107 ? -4.078 19.141 26.484 1 93.62 107 ALA B C 1
ATOM 3241 O O . ALA B 1 107 ? -3.4 18.188 26.094 1 93.62 107 ALA B O 1
ATOM 3242 N N . LEU B 1 108 ? -3.607 20.281 26.766 1 92.12 108 LEU B N 1
ATOM 3243 C CA . LEU B 1 108 ? -2.172 20.547 26.719 1 92.12 108 LEU B CA 1
ATOM 3244 C C . LEU B 1 108 ? -1.554 20.453 28.109 1 92.12 108 LEU B C 1
ATOM 3246 O O . LEU B 1 108 ? -2.18 20.844 29.094 1 92.12 108 LEU B O 1
ATOM 3250 N N . THR B 1 109 ? -0.375 19.938 28.062 1 81 109 THR B N 1
ATOM 3251 C CA . THR B 1 109 ? 0.403 20.031 29.297 1 81 109 THR B CA 1
ATOM 3252 C C . THR B 1 109 ? 0.91 21.453 29.516 1 81 109 THR B C 1
ATOM 3254 O O . THR B 1 109 ? 0.869 22.266 28.594 1 81 109 THR B O 1
ATOM 3257 N N . ASP B 1 110 ? 1.443 21.797 30.625 1 77.44 110 ASP B N 1
ATOM 3258 C CA . ASP B 1 110 ? 1.915 23.141 30.953 1 77.44 110 ASP B CA 1
ATOM 3259 C C . ASP B 1 110 ? 3.164 23.5 30.141 1 77.44 110 ASP B C 1
ATOM 3261 O O . ASP B 1 110 ? 3.504 24.672 30 1 77.44 110 ASP B O 1
ATOM 3265 N N . ARG B 1 111 ? 3.676 22.5 29.484 1 80.88 111 ARG B N 1
ATOM 3266 C CA . ARG B 1 111 ? 4.965 22.734 28.844 1 80.88 111 ARG B CA 1
ATOM 3267 C C . ARG B 1 111 ? 4.785 23.141 27.391 1 80.88 111 ARG B C 1
ATOM 3269 O O . ARG B 1 111 ? 5.668 23.766 26.797 1 80.88 111 ARG B O 1
ATOM 3276 N N . MET B 1 112 ? 3.703 22.875 26.844 1 84.19 112 MET B N 1
ATOM 3277 C CA . MET B 1 112 ? 3.6 23.172 25.406 1 84.19 112 MET B CA 1
ATOM 3278 C C . MET B 1 112 ? 3.141 24.594 25.172 1 84.19 112 MET B C 1
ATOM 3280 O O . MET B 1 112 ? 2.148 25.047 25.766 1 84.19 112 MET B O 1
ATOM 3284 N N . ASP B 1 113 ? 3.971 25.312 24.438 1 91.19 113 ASP B N 1
ATOM 3285 C CA . ASP B 1 113 ? 3.574 26.672 24.094 1 91.19 113 ASP B CA 1
ATOM 3286 C C . ASP B 1 113 ? 2.383 26.672 23.141 1 91.19 113 ASP B C 1
ATOM 3288 O O . ASP B 1 113 ? 2.273 25.797 22.281 1 91.19 113 ASP B O 1
ATOM 3292 N N . LEU B 1 114 ? 1.49 27.625 23.281 1 93.31 114 LEU B N 1
ATOM 3293 C CA . LEU B 1 114 ? 0.244 27.688 22.516 1 93.31 114 LEU B CA 1
ATOM 3294 C C . LEU B 1 114 ? 0.518 27.953 21.047 1 93.31 114 LEU B C 1
ATOM 3296 O O . LEU B 1 114 ? -0.241 27.516 20.172 1 93.31 114 LEU B O 1
ATOM 3300 N N . LEU B 1 115 ? 1.604 28.656 20.75 1 94.81 115 LEU B N 1
ATOM 3301 C CA . LEU B 1 115 ? 1.943 28.906 19.359 1 94.81 115 LEU B CA 1
ATOM 3302 C C . LEU B 1 115 ? 2.277 27.594 18.641 1 94.81 115 LEU B C 1
ATOM 3304 O O . LEU B 1 115 ? 1.742 27.328 17.562 1 94.81 115 LEU B O 1
ATOM 3308 N N . ALA B 1 116 ?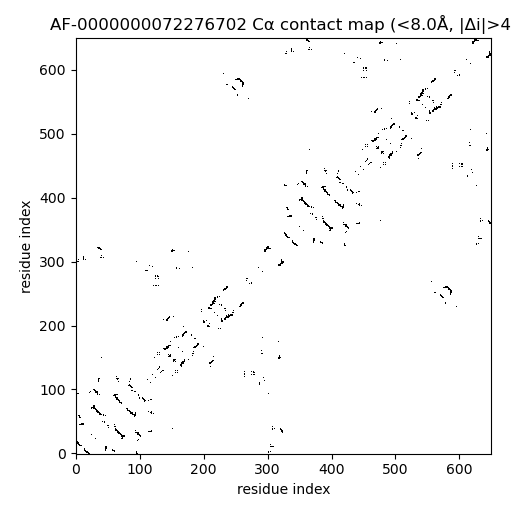 3.094 26.812 19.297 1 95.06 116 ALA B N 1
ATOM 3309 C CA . ALA B 1 116 ? 3.453 25.516 18.75 1 95.06 116 ALA B CA 1
ATOM 3310 C C . ALA B 1 116 ? 2.242 24.594 18.688 1 95.06 116 ALA B C 1
ATOM 3312 O O . ALA B 1 116 ? 2.033 23.891 17.688 1 95.06 116 ALA B O 1
ATOM 3313 N N . ALA B 1 117 ? 1.42 24.688 19.688 1 97 117 ALA B N 1
ATOM 3314 C CA . ALA B 1 117 ? 0.249 23.812 19.781 1 97 117 ALA B CA 1
ATOM 3315 C C . ALA B 1 117 ? -0.755 24.125 18.688 1 97 117 ALA B C 1
ATOM 3317 O O . ALA B 1 117 ? -1.457 23.234 18.203 1 97 117 ALA B O 1
ATOM 3318 N N . GLY B 1 118 ? -0.825 25.406 18.266 1 97.62 118 GLY B N 1
ATOM 3319 C CA . GLY B 1 118 ? -1.771 25.828 17.234 1 97.62 118 GLY B CA 1
ATOM 3320 C C . GLY B 1 118 ? -1.524 25.188 15.891 1 97.62 118 GLY B C 1
ATOM 3321 O O . GLY B 1 118 ? -2.447 25.031 15.094 1 97.62 118 GLY B O 1
ATOM 3322 N N . GLY B 1 119 ? -0.274 24.797 15.664 1 97.5 119 GLY B N 1
ATOM 3323 C CA . GLY B 1 119 ? 0.093 24.156 14.406 1 97.5 119 GLY B CA 1
ATOM 3324 C C . GLY B 1 119 ? 0.539 22.719 14.57 1 97.5 119 GLY B C 1
ATOM 3325 O O . GLY B 1 119 ? 1.252 22.188 13.719 1 97.5 119 GLY B O 1
ATOM 3326 N N . PHE B 1 120 ? 0.122 22.047 15.641 1 97.44 120 PHE B N 1
ATOM 3327 C CA . PHE B 1 120 ? 0.665 20.75 16.016 1 97.44 120 PHE B CA 1
ATOM 3328 C C . PHE B 1 120 ? -0.201 19.625 15.461 1 97.44 120 PHE B C 1
ATOM 3330 O O . PHE B 1 120 ? 0.3 18.719 14.789 1 97.44 120 PHE B O 1
ATOM 3337 N N . PRO B 1 121 ? -1.551 19.625 15.609 1 97.06 121 PRO B N 1
ATOM 3338 C CA . PRO B 1 121 ? -2.357 18.422 15.414 1 97.06 121 PRO B CA 1
ATOM 3339 C C . PRO B 1 121 ? -2.279 17.891 13.984 1 97.06 121 PRO B C 1
ATOM 3341 O O . PRO B 1 121 ? -2.047 16.703 13.781 1 97.06 121 PRO B O 1
ATOM 3344 N N . ILE B 1 122 ? -2.449 18.75 13.016 1 97.88 122 ILE B N 1
ATOM 3345 C CA . ILE B 1 122 ? -2.574 18.266 11.641 1 97.88 122 ILE B CA 1
ATOM 3346 C C . ILE B 1 122 ? -1.23 17.719 11.164 1 97.88 122 ILE B C 1
ATOM 3348 O O . ILE B 1 122 ? -1.146 16.594 10.695 1 97.88 122 ILE B O 1
ATOM 3352 N N . ALA B 1 123 ? -0.162 18.5 11.289 1 98.31 123 ALA B N 1
ATOM 3353 C CA . ALA B 1 123 ? 1.138 18.109 10.742 1 98.31 123 ALA B CA 1
ATOM 3354 C C . ALA B 1 123 ? 1.693 16.891 11.461 1 98.31 123 ALA B C 1
ATOM 3356 O O . ALA B 1 123 ? 2.061 15.898 10.828 1 98.31 123 ALA B O 1
ATOM 3357 N N . TYR B 1 124 ? 1.68 16.891 12.812 1 98.38 124 TYR B N 1
ATOM 3358 C CA . TYR B 1 124 ? 2.207 15.766 13.578 1 98.38 124 TYR B CA 1
ATOM 3359 C C . TYR B 1 124 ? 1.277 14.562 13.477 1 98.38 124 TYR B C 1
ATOM 3361 O O . TYR B 1 124 ? 1.735 13.414 13.43 1 98.38 124 TYR B O 1
ATOM 3369 N N . GLY B 1 125 ? -0.039 14.828 13.492 1 98.25 125 GLY B N 1
ATOM 3370 C CA . GLY B 1 125 ? -0.966 13.727 13.266 1 98.25 125 GLY B CA 1
ATOM 3371 C C . GLY B 1 125 ? -0.745 13.023 11.945 1 98.25 125 GLY B C 1
ATOM 3372 O O . GLY B 1 125 ? -0.704 11.789 11.891 1 98.25 125 GLY B O 1
ATOM 3373 N N . THR B 1 126 ? -0.56 13.805 10.891 1 98.62 126 THR B N 1
ATOM 3374 C CA . THR B 1 126 ? -0.299 13.273 9.562 1 98.62 126 THR B CA 1
ATOM 3375 C C . THR B 1 126 ? 0.975 12.43 9.555 1 98.62 126 THR B C 1
ATOM 3377 O O . THR B 1 126 ? 0.963 11.281 9.109 1 98.62 126 THR B O 1
ATOM 3380 N N . SER B 1 127 ? 2.031 12.977 10.078 1 98.94 127 SER B N 1
ATOM 3381 C CA . SER B 1 127 ? 3.33 12.312 10 1 98.94 127 SER B CA 1
ATOM 3382 C C . SER B 1 127 ? 3.379 11.086 10.906 1 98.94 127 SER B C 1
ATOM 3384 O O . SER B 1 127 ? 3.842 10.023 10.492 1 98.94 127 SER B O 1
ATOM 3386 N N . HIS B 1 128 ? 2.895 11.25 12.156 1 98.88 128 HIS B N 1
ATOM 3387 C CA . HIS B 1 128 ? 2.945 10.133 13.094 1 98.88 128 HIS B CA 1
ATOM 3388 C C . HIS B 1 128 ? 2.092 8.969 12.602 1 98.88 128 HIS B C 1
ATOM 3390 O O . HIS B 1 128 ? 2.57 7.836 12.508 1 98.88 128 HIS B O 1
ATOM 3396 N N . PHE B 1 129 ? 0.818 9.242 12.281 1 98.88 129 PHE B N 1
ATOM 3397 C CA . PHE B 1 129 ? -0.092 8.195 11.836 1 98.88 129 PHE B CA 1
ATOM 3398 C C . PHE B 1 129 ? 0.379 7.594 10.523 1 98.88 129 PHE B C 1
ATOM 3400 O O . PHE B 1 129 ? 0.356 6.375 10.344 1 98.88 129 PHE B O 1
ATOM 3407 N N . GLY B 1 130 ? 0.797 8.43 9.578 1 98.88 130 GLY B N 1
ATOM 3408 C CA . GLY B 1 130 ? 1.283 7.957 8.297 1 98.88 130 GLY B CA 1
ATOM 3409 C C . GLY B 1 130 ? 2.461 7.008 8.414 1 98.88 130 GLY B C 1
ATOM 3410 O O . GLY B 1 130 ? 2.488 5.957 7.77 1 98.88 130 GLY B O 1
ATOM 3411 N N . LEU B 1 131 ? 3.428 7.363 9.273 1 98.94 131 LEU B N 1
ATOM 3412 C CA . LEU B 1 131 ? 4.66 6.586 9.359 1 98.94 131 LEU B CA 1
ATOM 3413 C C . LEU B 1 131 ? 4.461 5.344 10.219 1 98.94 131 LEU B C 1
ATOM 3415 O O . LEU B 1 131 ? 4.996 4.273 9.906 1 98.94 131 LEU B O 1
ATOM 3419 N N . THR B 1 132 ? 3.654 5.441 11.32 1 98.75 132 THR B N 1
ATOM 3420 C CA . THR B 1 132 ? 3.541 4.328 12.25 1 98.75 132 THR B CA 1
ATOM 3421 C C . THR B 1 132 ? 2.441 3.363 11.812 1 98.75 132 THR B C 1
ATOM 3423 O O . THR B 1 132 ? 2.654 2.148 11.773 1 98.75 132 THR B O 1
ATOM 3426 N N . ASP B 1 133 ? 1.291 3.91 11.508 1 98.56 133 ASP B N 1
ATOM 3427 C CA . ASP B 1 133 ? 0.121 3.08 11.242 1 98.56 133 ASP B CA 1
ATOM 3428 C C . ASP B 1 133 ? 0.095 2.619 9.781 1 98.56 133 ASP B C 1
ATOM 3430 O O . ASP B 1 133 ? -0.073 1.431 9.508 1 98.56 133 ASP B O 1
ATOM 3434 N N . ARG B 1 134 ? 0.341 3.537 8.82 1 98.56 134 ARG B N 1
ATOM 3435 C CA . ARG B 1 134 ? 0.168 3.221 7.406 1 98.56 134 ARG B CA 1
ATOM 3436 C C . ARG B 1 134 ? 1.42 2.562 6.836 1 98.56 134 ARG B C 1
ATOM 3438 O O . ARG B 1 134 ? 1.35 1.47 6.27 1 98.56 134 ARG B O 1
ATOM 3445 N N . CYS B 1 135 ? 2.564 3.203 7.078 1 98.81 135 CYS B N 1
ATOM 3446 C CA . CYS B 1 135 ? 3.809 2.674 6.531 1 98.81 135 CYS B CA 1
ATOM 3447 C C . CYS B 1 135 ? 4.379 1.584 7.43 1 98.81 135 CYS B C 1
ATOM 3449 O O . CYS B 1 135 ? 5.211 0.786 6.988 1 98.81 135 CYS B O 1
ATOM 3451 N N . ARG B 1 136 ? 4.008 1.593 8.727 1 98.44 136 ARG B N 1
ATOM 3452 C CA . ARG B 1 136 ? 4.562 0.665 9.711 1 98.44 136 ARG B CA 1
ATOM 3453 C C . ARG B 1 136 ? 6.086 0.746 9.742 1 98.44 136 ARG B C 1
ATOM 3455 O O . ARG B 1 136 ? 6.77 -0.277 9.664 1 98.44 136 ARG B O 1
ATOM 3462 N N . LEU B 1 137 ? 6.578 1.949 9.758 1 98.81 137 LEU B N 1
ATOM 3463 C CA . LEU B 1 137 ? 8.016 2.195 9.797 1 98.81 137 LEU B CA 1
ATOM 3464 C C . LEU B 1 137 ? 8.656 1.493 10.984 1 98.81 137 LEU B C 1
ATOM 3466 O O . LEU B 1 137 ? 8.133 1.542 12.102 1 98.81 137 LEU B O 1
ATOM 3470 N N . ARG B 1 138 ? 9.789 0.794 10.766 1 98.25 138 ARG B N 1
ATOM 3471 C CA . ARG B 1 138 ? 10.508 0.055 11.797 1 98.25 138 ARG B CA 1
ATOM 3472 C C . ARG B 1 138 ? 11.875 0.678 12.055 1 98.25 138 ARG B C 1
ATOM 3474 O O . ARG B 1 138 ? 12.469 1.289 11.164 1 98.25 138 ARG B O 1
ATOM 3481 N N . PRO B 1 139 ? 12.258 0.534 13.375 1 98.69 139 PRO B N 1
ATOM 3482 C CA . PRO B 1 139 ? 13.641 0.963 13.625 1 98.69 139 PRO B CA 1
ATOM 3483 C C . PRO B 1 139 ? 14.641 0.334 12.656 1 98.69 139 PRO B C 1
ATOM 3485 O O . PRO B 1 139 ? 14.508 -0.843 12.312 1 98.69 139 PRO B O 1
ATOM 3488 N N . GLY B 1 140 ? 15.562 1.143 12.148 1 98.44 140 GLY B N 1
ATOM 3489 C CA . GLY B 1 140 ? 16.594 0.635 11.258 1 98.44 140 GLY B CA 1
ATOM 3490 C C . GLY B 1 140 ? 16.266 0.831 9.789 1 98.44 140 GLY B C 1
ATOM 3491 O O . GLY B 1 140 ? 17.156 0.766 8.938 1 98.44 140 GLY B O 1
ATOM 3492 N N . GLU B 1 141 ? 15.039 1.083 9.398 1 98.81 141 GLU B N 1
ATOM 3493 C CA . GLU B 1 141 ? 14.672 1.36 8.016 1 98.81 141 GLU B CA 1
ATOM 3494 C C . GLU B 1 141 ? 15.133 2.752 7.59 1 98.81 141 GLU B C 1
ATOM 3496 O O . GLU B 1 141 ? 15.414 3.605 8.438 1 98.81 141 GLU B O 1
ATOM 3501 N N . ILE B 1 142 ? 15.266 2.932 6.324 1 98.94 142 ILE B N 1
ATOM 3502 C CA . ILE B 1 142 ? 15.664 4.211 5.746 1 98.94 142 ILE B CA 1
ATOM 3503 C C . ILE B 1 142 ? 14.445 4.898 5.129 1 98.94 142 ILE B C 1
ATOM 3505 O O . ILE B 1 142 ? 13.727 4.297 4.328 1 98.94 142 ILE B O 1
ATOM 3509 N N . VAL B 1 143 ? 14.227 6.137 5.52 1 98.94 143 VAL B N 1
ATOM 3510 C CA . VAL B 1 143 ? 13.07 6.895 5.039 1 98.94 143 VAL B CA 1
ATOM 3511 C C . VAL B 1 143 ? 13.547 8.109 4.25 1 98.94 143 VAL B C 1
ATOM 3513 O O . VAL B 1 143 ? 14.461 8.82 4.684 1 98.94 143 VAL B O 1
ATOM 3516 N N . LEU B 1 144 ? 13.023 8.281 3.037 1 99 144 LEU B N 1
ATOM 3517 C CA . LEU B 1 144 ? 13.203 9.484 2.221 1 99 144 LEU B CA 1
ATOM 3518 C C . LEU B 1 144 ? 12.031 10.445 2.404 1 99 144 LEU B C 1
ATOM 3520 O O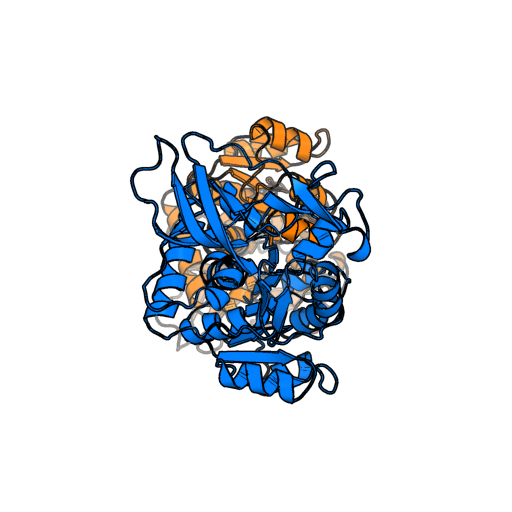 . LEU B 1 144 ? 10.883 10.086 2.145 1 99 144 LEU B O 1
ATOM 3524 N N . ILE B 1 145 ? 12.305 11.625 2.879 1 98.94 145 ILE B N 1
ATOM 3525 C CA . ILE B 1 145 ? 11.258 12.602 3.162 1 98.94 145 ILE B CA 1
ATOM 3526 C C . ILE B 1 145 ? 11.406 13.805 2.238 1 98.94 145 ILE B C 1
ATOM 3528 O O . ILE B 1 145 ? 12.398 14.539 2.324 1 98.94 145 ILE B O 1
ATOM 3532 N N . HIS B 1 146 ? 10.43 13.984 1.385 1 98.81 146 HIS B N 1
ATOM 3533 C CA . HIS B 1 146 ? 10.422 15.141 0.496 1 98.81 146 HIS B CA 1
ATOM 3534 C C . HIS B 1 146 ? 9.805 16.359 1.182 1 98.81 146 HIS B C 1
ATOM 3536 O O . HIS B 1 146 ? 8.945 16.219 2.055 1 98.81 146 HIS B O 1
ATOM 3542 N N . GLY B 1 147 ? 10.25 17.578 0.715 1 98 147 GLY B N 1
ATOM 3543 C CA . GLY B 1 147 ? 9.773 18.781 1.379 1 98 147 GLY B CA 1
ATOM 3544 C C . GLY B 1 147 ? 10.102 18.812 2.861 1 98 147 GLY B C 1
ATOM 3545 O O . GLY B 1 147 ? 9.273 19.234 3.672 1 98 147 GLY B O 1
ATOM 3546 N N . ALA B 1 148 ? 11.289 18.453 3.211 1 98.56 148 ALA B N 1
ATOM 3547 C CA . ALA B 1 148 ? 11.625 18.094 4.586 1 98.56 148 ALA B CA 1
ATOM 3548 C C . ALA B 1 148 ? 11.68 19.328 5.48 1 98.56 148 ALA B C 1
ATOM 3550 O O . ALA B 1 148 ? 11.688 19.219 6.707 1 98.56 148 ALA B O 1
ATOM 3551 N N . ALA B 1 149 ? 11.703 20.484 4.891 1 97.75 149 ALA B N 1
ATOM 3552 C CA . ALA B 1 149 ? 11.781 21.703 5.699 1 97.75 149 ALA B CA 1
ATOM 3553 C C . ALA B 1 149 ? 10.414 22.359 5.836 1 97.75 149 ALA B C 1
ATOM 3555 O O . ALA B 1 149 ? 10.266 23.359 6.535 1 97.75 149 ALA B O 1
ATOM 3556 N N . GLY B 1 150 ? 9.414 21.766 5.203 1 96.56 150 GLY B N 1
ATOM 3557 C CA . GLY B 1 150 ? 8.078 22.328 5.258 1 96.56 150 GLY B CA 1
ATOM 3558 C C . GLY B 1 150 ? 7.328 21.969 6.527 1 96.56 150 GLY B C 1
ATOM 3559 O O . GLY B 1 150 ? 7.891 21.359 7.434 1 96.56 150 GLY B O 1
ATOM 3560 N N . GLY B 1 151 ? 6.09 22.469 6.602 1 95.38 151 GLY B N 1
ATOM 3561 C CA . GLY B 1 151 ? 5.266 22.297 7.793 1 95.38 151 GLY B CA 1
ATOM 3562 C C . GLY B 1 151 ? 5.004 20.844 8.141 1 95.38 151 GLY B C 1
ATOM 3563 O O . GLY B 1 151 ? 5.059 20.469 9.312 1 95.38 151 GLY B O 1
ATOM 3564 N N . VAL B 1 152 ? 4.758 20.031 7.148 1 97.31 152 VAL B N 1
ATOM 3565 C CA . VAL B 1 152 ? 4.484 18.625 7.426 1 97.31 152 VAL B CA 1
ATOM 3566 C C . VAL B 1 152 ? 5.766 17.812 7.273 1 97.31 152 VAL B C 1
ATOM 3568 O O . VAL B 1 152 ? 6.012 16.875 8.039 1 97.31 152 VAL B O 1
ATOM 3571 N N . GLY B 1 153 ? 6.66 18.172 6.34 1 98.38 153 GLY B N 1
ATOM 3572 C CA . GLY B 1 153 ? 7.906 17.453 6.105 1 98.38 153 GLY B CA 1
ATOM 3573 C C . GLY B 1 153 ? 8.812 17.422 7.32 1 98.38 153 GLY B C 1
ATOM 3574 O O . GLY B 1 153 ? 9.391 16.375 7.641 1 98.38 153 GLY B O 1
ATOM 3575 N N . LEU B 1 154 ? 8.93 18.547 7.941 1 98.56 154 LEU B N 1
ATOM 3576 C CA . LEU B 1 154 ? 9.812 18.625 9.102 1 98.56 154 LEU B CA 1
ATOM 3577 C C . LEU B 1 154 ? 9.312 17.734 10.234 1 98.56 154 LEU B C 1
ATOM 3579 O O . LEU B 1 154 ? 10.109 17.109 10.945 1 98.56 154 LEU B O 1
ATOM 3583 N N . THR B 1 155 ? 7.992 17.641 10.414 1 98.75 155 THR B N 1
ATOM 3584 C CA . THR B 1 155 ? 7.426 16.766 11.43 1 98.75 155 THR B CA 1
ATOM 3585 C C . THR B 1 155 ? 7.664 15.297 11.07 1 98.75 155 THR B C 1
ATOM 3587 O O . THR B 1 155 ? 7.852 14.461 11.953 1 98.75 155 THR B O 1
ATOM 3590 N N . ALA B 1 156 ? 7.68 14.984 9.789 1 98.94 156 ALA B N 1
ATOM 3591 C CA . ALA B 1 156 ? 8 13.625 9.344 1 98.94 156 ALA B CA 1
ATOM 3592 C C . ALA B 1 156 ? 9.438 13.258 9.688 1 98.94 156 ALA B C 1
ATOM 3594 O O . ALA B 1 156 ? 9.719 12.125 10.086 1 98.94 156 ALA B O 1
ATOM 3595 N N . VAL B 1 157 ? 10.336 14.242 9.539 1 98.94 157 VAL B N 1
ATOM 3596 C CA . VAL B 1 157 ? 11.734 14.031 9.922 1 98.94 157 VAL B CA 1
ATOM 3597 C C . VAL B 1 157 ? 11.812 13.656 11.398 1 98.94 157 VAL B C 1
ATOM 3599 O O . VAL B 1 157 ? 12.414 12.648 11.758 1 98.94 157 VAL B O 1
ATOM 3602 N N . GLU B 1 158 ? 11.141 14.406 12.211 1 98.88 158 GLU B N 1
ATOM 3603 C CA . GLU B 1 158 ? 11.203 14.172 13.648 1 98.88 158 GLU B CA 1
ATOM 3604 C C . GLU B 1 158 ? 10.562 12.836 14.023 1 98.88 158 GLU B C 1
ATOM 3606 O O . GLU B 1 158 ? 11.117 12.078 14.82 1 98.88 158 GLU B O 1
ATOM 3611 N N . CYS B 1 159 ? 9.383 12.57 13.453 1 98.88 159 CYS B N 1
ATOM 3612 C CA . CYS B 1 159 ? 8.688 11.328 13.766 1 98.88 159 CYS B CA 1
ATOM 3613 C C . CYS B 1 159 ? 9.516 10.117 13.344 1 98.88 159 CYS B C 1
ATOM 3615 O O . CYS B 1 159 ? 9.633 9.148 14.086 1 98.88 159 CYS B O 1
ATOM 3617 N N . ALA B 1 160 ? 10.078 10.188 12.109 1 98.94 160 ALA B N 1
ATOM 3618 C CA . ALA B 1 160 ? 10.883 9.078 11.617 1 98.94 160 ALA B CA 1
ATOM 3619 C C . ALA B 1 160 ? 12.094 8.836 12.523 1 98.94 160 ALA B C 1
ATOM 3621 O O . ALA B 1 160 ? 12.422 7.691 12.828 1 98.94 160 ALA B O 1
ATOM 3622 N N . LYS B 1 161 ? 12.703 9.953 12.93 1 98.81 161 LYS B N 1
ATOM 3623 C CA . LYS B 1 161 ? 13.859 9.828 13.812 1 98.81 161 LYS B CA 1
ATOM 3624 C C . LYS B 1 161 ? 13.469 9.227 15.156 1 98.81 161 LYS B C 1
ATOM 3626 O O . LYS B 1 161 ? 14.156 8.344 15.68 1 98.81 161 LYS B O 1
ATOM 3631 N N . ALA B 1 162 ? 12.391 9.656 15.703 1 98.75 162 ALA B N 1
ATOM 3632 C CA . ALA B 1 162 ? 11.891 9.141 16.984 1 98.75 162 ALA B CA 1
ATOM 3633 C C . ALA B 1 162 ? 11.594 7.652 16.891 1 98.75 162 ALA B C 1
ATOM 3635 O O . ALA B 1 162 ? 11.695 6.93 17.891 1 98.75 162 ALA B O 1
ATOM 3636 N N . LEU B 1 163 ? 11.289 7.152 15.711 1 98.69 163 LEU B N 1
ATOM 3637 C CA . LEU B 1 163 ? 10.945 5.75 15.492 1 98.69 163 LEU B CA 1
ATOM 3638 C C . LEU B 1 163 ? 12.203 4.918 15.25 1 98.69 163 LEU B C 1
ATOM 3640 O O . LEU B 1 163 ? 12.117 3.697 15.094 1 98.69 163 LEU B O 1
ATOM 3644 N N . GLY B 1 164 ? 13.375 5.59 15.156 1 98.81 164 GLY B N 1
ATOM 3645 C CA . GLY B 1 164 ? 14.633 4.875 15.047 1 98.81 164 GLY B CA 1
ATOM 3646 C C . GLY B 1 164 ? 15.07 4.656 13.609 1 98.81 164 GLY B C 1
ATOM 3647 O O . GLY B 1 164 ? 15.922 3.805 13.344 1 98.81 164 GLY B O 1
ATOM 3648 N N . ALA B 1 165 ? 14.562 5.438 12.672 1 98.88 165 ALA B N 1
ATOM 3649 C CA . ALA B 1 165 ? 14.898 5.281 11.258 1 98.88 165 ALA B CA 1
ATOM 3650 C C . ALA B 1 165 ? 16.109 6.133 10.883 1 98.88 165 ALA B C 1
ATOM 3652 O O . ALA B 1 165 ? 16.469 7.066 11.609 1 98.88 165 ALA B O 1
ATOM 3653 N N . THR B 1 166 ? 16.766 5.762 9.82 1 98.94 166 THR B N 1
ATOM 3654 C CA . THR B 1 166 ? 17.688 6.652 9.117 1 98.94 166 THR B CA 1
ATOM 3655 C C . THR B 1 166 ? 16.938 7.57 8.164 1 98.94 166 THR B C 1
ATOM 3657 O O . THR B 1 166 ? 16.156 7.098 7.32 1 98.94 166 THR B O 1
ATOM 3660 N N . VAL B 1 167 ? 17.188 8.859 8.289 1 98.94 167 VAL B N 1
ATOM 3661 C CA . VAL B 1 167 ? 16.359 9.82 7.566 1 98.94 167 VAL B CA 1
ATOM 3662 C C . VAL B 1 167 ? 17.188 10.508 6.488 1 98.94 167 VAL B C 1
ATOM 3664 O O . VAL B 1 167 ? 18.219 11.117 6.781 1 98.94 167 VAL B O 1
ATOM 3667 N N . ILE B 1 168 ? 16.75 10.414 5.277 1 99 168 ILE B N 1
ATOM 3668 C CA . ILE B 1 168 ? 17.234 11.219 4.16 1 99 168 ILE B CA 1
ATOM 3669 C C . ILE B 1 168 ? 16.219 12.32 3.838 1 99 168 ILE B C 1
ATOM 3671 O O . ILE B 1 168 ? 15.094 12.031 3.432 1 99 168 ILE B O 1
ATOM 3675 N N . ALA B 1 169 ? 16.641 13.562 4.004 1 98.94 169 ALA B N 1
ATOM 3676 C CA . ALA B 1 169 ? 15.766 14.719 3.779 1 98.94 169 ALA B CA 1
ATOM 3677 C C . ALA B 1 169 ? 16.062 15.375 2.438 1 98.94 169 ALA B C 1
ATOM 3679 O O . ALA B 1 169 ? 17.234 15.562 2.072 1 98.94 169 ALA B O 1
ATOM 3680 N N . THR B 1 170 ? 15.016 15.656 1.683 1 98.81 170 THR B N 1
ATOM 3681 C CA . THR B 1 170 ? 15.195 16.5 0.508 1 98.81 170 THR B CA 1
ATOM 3682 C C . THR B 1 170 ? 14.586 17.875 0.733 1 98.81 170 THR B C 1
ATOM 3684 O O . THR B 1 170 ? 13.531 18 1.362 1 98.81 170 THR B O 1
ATOM 3687 N N . ALA B 1 171 ? 15.242 18.875 0.336 1 98.06 171 ALA B N 1
ATOM 3688 C CA . ALA B 1 171 ? 14.781 20.266 0.383 1 98.06 171 ALA B CA 1
ATOM 3689 C C . ALA B 1 171 ? 15.555 21.141 -0.608 1 98.06 171 ALA B C 1
ATOM 3691 O O . ALA B 1 171 ? 16.562 20.703 -1.17 1 98.06 171 ALA B O 1
ATOM 3692 N N . GLY B 1 172 ? 14.977 22.281 -0.894 1 96.56 172 GLY B N 1
ATOM 3693 C CA . GLY B 1 172 ? 15.656 23.203 -1.782 1 96.56 172 GLY B CA 1
ATOM 3694 C C . GLY B 1 172 ? 16.469 24.25 -1.043 1 96.56 172 GLY B C 1
ATOM 3695 O O . GLY B 1 172 ? 15.938 25.297 -0.646 1 96.56 172 GLY B O 1
ATOM 3696 N N . GLY B 1 173 ? 17.734 24.078 -0.962 1 96.62 173 GLY B N 1
ATOM 3697 C CA . GLY B 1 173 ? 18.578 25.094 -0.34 1 96.62 173 GLY B CA 1
ATOM 3698 C C . GLY B 1 173 ? 19.266 24.594 0.928 1 96.62 173 GLY B C 1
ATOM 3699 O O . GLY B 1 173 ? 18.688 23.828 1.688 1 96.62 173 GLY B O 1
ATOM 3700 N N . ALA B 1 174 ? 20.422 25.125 1.184 1 96.69 174 ALA B N 1
ATOM 3701 C CA . ALA B 1 174 ? 21.266 24.688 2.301 1 96.69 174 ALA B CA 1
ATOM 3702 C C . ALA B 1 174 ? 20.609 25.031 3.639 1 96.69 174 ALA B C 1
ATOM 3704 O O . ALA B 1 174 ? 20.703 24.266 4.594 1 96.69 174 ALA B O 1
ATOM 3705 N N . ASP B 1 175 ? 19.969 26.172 3.672 1 96.81 175 ASP B N 1
ATOM 3706 C CA . ASP B 1 175 ? 19.344 26.594 4.91 1 96.81 175 ASP B CA 1
ATOM 3707 C C . ASP B 1 175 ? 18.203 25.641 5.305 1 96.81 175 ASP B C 1
ATOM 3709 O O . ASP B 1 175 ? 18.062 25.297 6.48 1 96.81 175 ASP B O 1
ATOM 3713 N N . ARG B 1 176 ? 17.5 25.188 4.336 1 97.88 176 ARG B N 1
ATOM 3714 C CA . ARG B 1 176 ? 16.391 24.266 4.574 1 97.88 176 ARG B CA 1
ATOM 3715 C C . ARG B 1 176 ? 16.906 22.891 4.98 1 97.88 176 ARG B C 1
ATOM 3717 O O . ARG B 1 176 ? 16.359 22.266 5.883 1 97.88 176 ARG B O 1
ATOM 3724 N N . LEU B 1 177 ? 17.953 22.469 4.371 1 98.5 177 LEU B N 1
ATOM 3725 C CA . LEU B 1 177 ? 18.547 21.188 4.734 1 98.5 177 LEU B CA 1
ATOM 3726 C C . LEU B 1 177 ? 19.141 21.234 6.137 1 98.5 177 LEU B C 1
ATOM 3728 O O . LEU B 1 177 ? 19.125 20.25 6.863 1 98.5 177 LEU B O 1
ATOM 3732 N N . GLU B 1 178 ? 19.672 22.391 6.473 1 98.44 178 GLU B N 1
ATOM 3733 C CA . GLU B 1 178 ? 20.234 22.547 7.812 1 98.44 178 GLU B CA 1
ATOM 3734 C C . GLU B 1 178 ? 19.156 22.422 8.883 1 98.44 178 GLU B C 1
ATOM 3736 O O . GLU B 1 178 ? 19.359 21.797 9.922 1 98.44 178 GLU B O 1
ATOM 3741 N N . ILE B 1 179 ? 18.016 23 8.609 1 98 179 ILE B N 1
ATOM 3742 C CA . ILE B 1 179 ? 16.906 22.891 9.555 1 98 179 ILE B CA 1
ATOM 3743 C C . ILE B 1 179 ? 16.484 21.438 9.68 1 98 179 ILE B C 1
ATOM 3745 O O . ILE B 1 179 ? 16.203 20.953 10.789 1 98 179 ILE B O 1
ATOM 3749 N N . ALA B 1 180 ? 16.406 20.703 8.586 1 98.69 180 ALA B N 1
ATOM 3750 C CA . ALA B 1 180 ? 16.062 19.281 8.625 1 98.69 180 ALA B CA 1
ATOM 3751 C C . ALA B 1 180 ? 17.078 18.5 9.453 1 98.69 180 ALA B C 1
ATOM 3753 O O . ALA B 1 180 ? 16.719 17.641 10.242 1 98.69 180 ALA B O 1
ATOM 3754 N N . ARG B 1 181 ? 18.359 18.828 9.266 1 98.75 181 ARG B N 1
ATOM 3755 C CA . ARG B 1 181 ? 19.422 18.172 10.023 1 98.75 181 ARG B CA 1
ATOM 3756 C C . ARG B 1 181 ? 19.25 18.422 11.516 1 98.75 181 ARG B C 1
ATOM 3758 O O . ARG B 1 181 ? 19.359 17.5 12.32 1 98.75 181 ARG B O 1
ATOM 3765 N N . GLN B 1 182 ? 18.938 19.641 11.875 1 98.38 182 GLN B N 1
ATOM 3766 C CA . GLN B 1 182 ? 18.766 20.016 13.273 1 98.38 182 GLN B CA 1
ATOM 3767 C C . GLN B 1 182 ? 17.594 19.25 13.906 1 98.38 182 GLN B C 1
ATOM 3769 O O . GLN B 1 182 ? 17.547 19.078 15.125 1 98.38 182 GLN B O 1
ATOM 3774 N N . HIS B 1 183 ? 16.75 18.812 13.055 1 98.38 183 HIS B N 1
ATOM 3775 C CA . HIS B 1 183 ? 15.57 18.125 13.562 1 98.38 183 HIS B CA 1
ATOM 3776 C C . HIS B 1 183 ? 15.719 16.609 13.438 1 98.38 183 HIS B C 1
ATOM 3778 O O . HIS B 1 183 ? 14.773 15.859 13.695 1 98.38 183 HIS B O 1
ATOM 3784 N N . GLY B 1 184 ? 16.859 16.125 12.93 1 98.56 184 GLY B N 1
ATOM 3785 C CA . GLY B 1 184 ? 17.125 14.711 13.07 1 98.56 184 GLY B CA 1
ATOM 3786 C C . GLY B 1 184 ? 17.469 14.039 11.758 1 98.56 184 GLY B C 1
ATOM 3787 O O . GLY B 1 184 ? 17.828 12.859 11.727 1 98.56 184 GLY B O 1
ATOM 3788 N N . ALA B 1 185 ? 17.469 14.758 10.633 1 98.88 185 ALA B N 1
ATOM 3789 C CA . ALA B 1 185 ? 17.844 14.148 9.359 1 98.88 185 ALA B CA 1
ATOM 3790 C C . ALA B 1 185 ? 19.297 13.695 9.383 1 98.88 185 ALA B C 1
ATOM 3792 O O . ALA B 1 185 ? 20.172 14.43 9.836 1 98.88 185 ALA B O 1
ATOM 3793 N N . ASP B 1 186 ? 19.531 12.531 8.922 1 98.94 186 ASP B N 1
ATOM 3794 C CA . ASP B 1 186 ? 20.891 12 8.867 1 98.94 186 ASP B CA 1
ATOM 3795 C C . ASP B 1 186 ? 21.625 12.461 7.609 1 98.94 186 ASP B C 1
ATOM 3797 O O . ASP B 1 186 ? 22.828 12.672 7.629 1 98.94 186 ASP B O 1
ATOM 3801 N N . TYR B 1 187 ? 20.875 12.57 6.539 1 98.94 187 TYR B N 1
ATOM 3802 C CA . TYR B 1 187 ? 21.422 13 5.254 1 98.94 187 TYR B CA 1
ATOM 3803 C C . TYR B 1 187 ? 20.5 14.008 4.586 1 98.94 187 TYR B C 1
ATOM 3805 O O . TYR B 1 187 ? 19.297 14.055 4.875 1 98.94 187 TYR B O 1
ATOM 3813 N N . GLY B 1 188 ? 21.109 14.898 3.781 1 98.81 188 GLY B N 1
ATOM 3814 C CA . GLY B 1 188 ? 20.359 15.883 3.021 1 98.81 188 GLY B CA 1
ATOM 3815 C C . GLY B 1 188 ? 20.641 15.836 1.532 1 98.81 188 GLY B C 1
ATOM 3816 O O . GLY B 1 188 ? 21.781 15.594 1.12 1 98.81 188 GLY B O 1
ATOM 3817 N N . ILE B 1 189 ? 19.594 15.984 0.74 1 98.88 189 ILE B N 1
ATOM 3818 C CA . ILE B 1 189 ? 19.703 16.125 -0.709 1 98.88 189 ILE B CA 1
ATOM 3819 C C . ILE B 1 189 ? 19.062 17.438 -1.147 1 98.88 189 ILE B C 1
ATOM 3821 O O . ILE B 1 189 ? 17.875 17.672 -0.904 1 98.88 189 ILE B O 1
ATOM 3825 N N . ASP B 1 190 ? 19.828 18.312 -1.746 1 98.56 190 ASP B N 1
ATOM 3826 C CA . ASP B 1 190 ? 19.281 19.547 -2.324 1 98.56 190 ASP B CA 1
ATOM 3827 C C . ASP B 1 190 ? 18.688 19.281 -3.709 1 98.56 190 ASP B C 1
ATOM 3829 O O . ASP B 1 190 ? 19.422 19.188 -4.695 1 98.56 190 ASP B O 1
ATOM 3833 N N . HIS B 1 191 ? 17.359 19.203 -3.803 1 95.88 191 HIS B N 1
ATOM 3834 C CA . HIS B 1 191 ? 16.703 18.766 -5.035 1 95.88 191 HIS B CA 1
ATOM 3835 C C . HIS B 1 191 ? 16.859 19.812 -6.133 1 95.88 191 HIS B C 1
ATOM 3837 O O . HIS B 1 191 ? 16.5 19.562 -7.289 1 95.88 191 HIS B O 1
ATOM 3843 N N . ARG B 1 192 ? 17.406 21 -5.805 1 95.12 192 ARG B N 1
ATOM 3844 C CA . ARG B 1 192 ? 17.672 22.031 -6.809 1 95.12 192 ARG B CA 1
ATOM 3845 C C . ARG B 1 192 ? 18.922 21.703 -7.617 1 95.12 192 ARG B C 1
ATOM 3847 O O . ARG B 1 192 ? 19.016 22.094 -8.789 1 95.12 192 ARG B O 1
ATOM 3854 N N . ASN B 1 193 ? 19.812 21.016 -6.945 1 95.06 193 ASN B N 1
ATOM 3855 C CA . ASN B 1 193 ? 21.109 20.859 -7.594 1 95.06 193 ASN B CA 1
ATOM 3856 C C . ASN B 1 193 ? 21.547 19.406 -7.656 1 95.06 193 ASN B C 1
ATOM 3858 O O . ASN B 1 193 ? 22.562 19.078 -8.266 1 95.06 193 ASN B O 1
ATOM 3862 N N . GLU B 1 194 ? 20.812 18.547 -6.973 1 97.75 194 GLU B N 1
ATOM 3863 C CA . GLU B 1 194 ? 21.188 17.141 -6.914 1 97.75 194 GLU B CA 1
ATOM 3864 C C . GLU B 1 194 ? 20.078 16.25 -7.48 1 97.75 194 GLU B C 1
ATOM 3866 O O . GLU B 1 194 ? 18.891 16.609 -7.426 1 97.75 194 GLU B O 1
ATOM 3871 N N . ASN B 1 195 ? 20.547 15.117 -8.062 1 98.19 195 ASN B N 1
ATOM 3872 C CA . ASN B 1 195 ? 19.609 14.094 -8.508 1 98.19 195 ASN B CA 1
ATOM 3873 C C . ASN B 1 195 ? 19.188 13.18 -7.363 1 98.19 195 ASN B C 1
ATOM 3875 O O . ASN B 1 195 ? 20.016 12.453 -6.809 1 98.19 195 ASN B O 1
ATOM 3879 N N . ILE B 1 196 ? 17.984 13.164 -7.066 1 98.62 196 ILE B N 1
ATOM 3880 C CA . ILE B 1 196 ? 17.469 12.469 -5.891 1 98.62 196 ILE B CA 1
ATOM 3881 C C . ILE B 1 196 ? 17.766 10.969 -6.008 1 98.62 196 ILE B C 1
ATOM 3883 O O . ILE B 1 196 ? 18.297 10.359 -5.082 1 98.62 196 ILE B O 1
ATOM 3887 N N . LYS B 1 197 ? 17.406 10.375 -7.145 1 98.56 197 LYS B N 1
ATOM 3888 C CA . LYS B 1 197 ? 17.609 8.945 -7.355 1 98.56 197 LYS B CA 1
ATOM 3889 C C . LYS B 1 197 ? 19.078 8.562 -7.188 1 98.56 197 LYS B C 1
ATOM 3891 O O . LYS B 1 197 ? 19.391 7.617 -6.461 1 98.56 197 LYS B O 1
ATOM 3896 N N . ALA B 1 198 ? 19.938 9.273 -7.816 1 98.69 198 ALA B N 1
ATOM 3897 C CA . ALA B 1 198 ? 21.375 8.977 -7.77 1 98.69 198 ALA B CA 1
ATOM 3898 C C . ALA B 1 198 ? 21.906 9.102 -6.348 1 98.69 198 ALA B C 1
ATOM 3900 O O . ALA B 1 198 ? 22.672 8.25 -5.887 1 98.69 198 ALA B O 1
ATOM 3901 N N . ARG B 1 199 ? 21.484 10.172 -5.629 1 98.81 199 ARG B N 1
ATOM 3902 C CA . ARG B 1 199 ? 21.969 10.406 -4.27 1 98.81 199 ARG B CA 1
ATOM 3903 C C . ARG B 1 199 ? 21.453 9.336 -3.314 1 98.81 199 ARG B C 1
ATOM 3905 O O . ARG B 1 199 ? 22.188 8.867 -2.443 1 98.81 199 ARG B O 1
ATOM 3912 N N . VAL B 1 200 ? 20.203 8.93 -3.471 1 98.88 200 VAL B N 1
ATOM 3913 C CA . VAL B 1 200 ? 19.641 7.871 -2.635 1 98.88 200 VAL B CA 1
ATOM 3914 C C . VAL B 1 200 ? 20.406 6.57 -2.861 1 98.88 200 VAL B C 1
ATOM 3916 O O . VAL B 1 200 ? 20.75 5.871 -1.906 1 98.88 200 VAL B O 1
ATOM 3919 N N . ARG B 1 201 ? 20.688 6.207 -4.117 1 98.5 201 ARG B N 1
ATOM 3920 C CA . ARG B 1 201 ? 21.422 4.996 -4.43 1 98.5 201 ARG B CA 1
ATOM 3921 C C . ARG B 1 201 ? 22.812 5.023 -3.791 1 98.5 201 ARG B C 1
ATOM 3923 O O . ARG B 1 201 ? 23.281 4.016 -3.26 1 98.5 201 ARG B O 1
ATOM 3930 N N . GLU B 1 202 ? 23.406 6.211 -3.875 1 98.75 202 GLU B N 1
ATOM 3931 C CA . GLU B 1 202 ? 24.719 6.379 -3.25 1 98.75 202 GLU B CA 1
ATOM 3932 C C . GLU B 1 202 ? 24.641 6.16 -1.741 1 98.75 202 GLU B C 1
ATOM 3934 O O . GLU B 1 202 ? 25.422 5.395 -1.179 1 98.75 202 GLU B O 1
ATOM 3939 N N . LEU B 1 203 ? 23.641 6.734 -1.104 1 98.75 203 LEU B N 1
ATOM 3940 C CA . LEU B 1 203 ? 23.531 6.734 0.349 1 98.75 203 LEU B CA 1
ATOM 3941 C C . LEU B 1 203 ? 23.109 5.363 0.858 1 98.75 203 LEU B C 1
ATOM 3943 O O . LEU B 1 203 ? 23.328 5.031 2.025 1 98.75 203 LEU B O 1
ATOM 3947 N N . THR B 1 204 ? 22.516 4.531 -0.014 1 98.56 204 THR B N 1
ATOM 3948 C CA . THR B 1 204 ? 21.953 3.258 0.428 1 98.56 204 THR B CA 1
ATOM 3949 C C . THR B 1 204 ? 22.75 2.088 -0.151 1 98.56 204 THR B C 1
ATOM 3951 O O . THR B 1 204 ? 22.312 0.935 -0.053 1 98.56 204 THR B O 1
ATOM 3954 N N . GLY B 1 205 ? 23.812 2.348 -0.844 1 97.88 205 GLY B N 1
ATOM 3955 C CA . GLY B 1 205 ? 24.594 1.294 -1.478 1 97.88 205 GLY B CA 1
ATOM 3956 C C . GLY B 1 205 ? 23.844 0.596 -2.6 1 97.88 205 GLY B C 1
ATOM 3957 O O . GLY B 1 205 ? 23.984 -0.616 -2.783 1 97.88 205 GLY B O 1
ATOM 3958 N N . GLY B 1 206 ? 22.938 1.32 -3.176 1 97.75 206 GLY B N 1
ATOM 3959 C CA . GLY B 1 206 ? 22.219 0.805 -4.332 1 97.75 206 GLY B CA 1
ATOM 3960 C C . GLY B 1 206 ? 20.906 0.122 -3.969 1 97.75 206 GLY B C 1
ATOM 3961 O O . GLY B 1 206 ? 20.094 -0.172 -4.844 1 97.75 206 GLY B O 1
ATOM 3962 N N . ARG B 1 207 ? 20.562 -0.098 -2.725 1 97.12 207 ARG B N 1
ATOM 3963 C CA . ARG B 1 207 ? 19.406 -0.875 -2.287 1 97.12 207 ARG B CA 1
ATOM 3964 C C . ARG B 1 207 ? 18.125 -0.083 -2.461 1 97.12 207 ARG B C 1
ATOM 3966 O O . ARG B 1 207 ? 17.078 -0.649 -2.797 1 97.12 207 ARG B O 1
ATOM 3973 N N . GLY B 1 208 ? 18.203 1.303 -2.164 1 98.69 208 GLY B N 1
ATOM 3974 C CA . GLY B 1 208 ? 17.016 2.148 -2.113 1 98.69 208 GLY B CA 1
ATOM 3975 C C . GLY B 1 208 ? 16.469 2.328 -0.708 1 98.69 208 GLY B C 1
ATOM 3976 O O . GLY B 1 208 ? 17 1.763 0.248 1 98.69 208 GLY B O 1
ATOM 3977 N N . VAL B 1 209 ? 15.461 3.125 -0.614 1 98.94 209 VAL B N 1
ATOM 3978 C CA . VAL B 1 209 ? 14.891 3.445 0.69 1 98.94 209 VAL B CA 1
ATOM 3979 C C . VAL B 1 209 ? 13.695 2.539 0.965 1 98.94 209 VAL B C 1
ATOM 3981 O O . VAL B 1 209 ? 13.055 2.047 0.034 1 98.94 209 VAL B O 1
ATOM 3984 N N . ASP B 1 210 ? 13.352 2.365 2.244 1 98.88 210 ASP B N 1
ATOM 3985 C CA . ASP B 1 210 ? 12.242 1.502 2.648 1 98.88 210 ASP B CA 1
ATOM 3986 C C . ASP B 1 210 ? 10.914 2.244 2.578 1 98.88 210 ASP B C 1
ATOM 3988 O O . ASP B 1 210 ? 9.875 1.648 2.27 1 98.88 210 ASP B O 1
ATOM 3992 N N . VAL B 1 211 ? 10.961 3.498 2.906 1 98.94 211 VAL B N 1
ATOM 3993 C CA . VAL B 1 211 ? 9.75 4.312 2.947 1 98.94 211 VAL B CA 1
ATOM 3994 C C . VAL B 1 211 ? 10.023 5.668 2.297 1 98.94 211 VAL B C 1
ATOM 3996 O O . VAL B 1 211 ? 11.086 6.258 2.494 1 98.94 211 VAL B O 1
ATOM 3999 N N . VAL B 1 212 ? 9.109 6.121 1.472 1 99 212 VAL B N 1
ATOM 4000 C CA . VAL B 1 212 ? 9.102 7.492 0.967 1 99 212 VAL B CA 1
ATOM 4001 C C . VAL B 1 212 ? 7.906 8.25 1.54 1 99 212 VAL B C 1
ATOM 4003 O O . VAL B 1 212 ? 6.785 7.742 1.53 1 99 212 VAL B O 1
ATOM 4006 N N . TYR B 1 213 ? 8.164 9.375 2.148 1 98.94 213 TYR B N 1
ATOM 4007 C CA . TYR B 1 213 ? 7.156 10.344 2.58 1 98.94 213 TYR B CA 1
ATOM 4008 C C . TYR B 1 213 ? 7.047 11.492 1.588 1 98.94 213 TYR B C 1
ATOM 4010 O O . TYR B 1 213 ? 7.957 12.32 1.483 1 98.94 213 TYR B O 1
ATOM 4018 N N . ASP B 1 214 ? 5.867 11.562 0.858 1 98.94 214 ASP B N 1
ATOM 4019 C CA . ASP B 1 214 ? 5.852 12.445 -0.306 1 98.94 214 ASP B CA 1
ATOM 4020 C C . ASP B 1 214 ? 4.66 13.398 -0.26 1 98.94 214 ASP B C 1
ATOM 4022 O O . ASP B 1 214 ? 3.564 13.055 -0.711 1 98.94 214 ASP B O 1
ATOM 4026 N N . PRO B 1 215 ? 4.82 14.602 0.18 1 98.38 215 PRO B N 1
ATOM 4027 C CA . PRO B 1 215 ? 3.795 15.648 0.088 1 98.38 215 PRO B CA 1
ATOM 4028 C C . PRO B 1 215 ? 3.916 16.484 -1.182 1 98.38 215 PRO B C 1
ATOM 4030 O O . PRO B 1 215 ? 3.234 17.5 -1.319 1 98.38 215 PRO B O 1
ATOM 4033 N N . VAL B 1 216 ? 4.781 16.078 -2.131 1 97.81 216 VAL B N 1
ATOM 4034 C CA . VAL B 1 216 ? 5.168 16.953 -3.221 1 97.81 216 VAL B CA 1
ATOM 4035 C C . VAL B 1 216 ? 4.594 16.438 -4.539 1 97.81 216 VAL B C 1
ATOM 4037 O O . VAL B 1 216 ? 3.969 17.188 -5.289 1 97.81 216 VAL B O 1
ATOM 4040 N N . GLY B 1 217 ? 4.793 15.164 -4.863 1 97.94 217 GLY B N 1
ATOM 4041 C CA . GLY B 1 217 ? 4.348 14.57 -6.117 1 97.94 217 GLY B CA 1
ATOM 4042 C C . GLY B 1 217 ? 5.246 14.914 -7.289 1 97.94 217 GLY B C 1
ATOM 4043 O O . GLY B 1 217 ? 6.43 15.219 -7.105 1 97.94 217 GLY B O 1
ATOM 4044 N N . GLY B 1 218 ? 4.746 14.688 -8.469 1 97.5 218 GLY B N 1
ATOM 4045 C CA . GLY B 1 218 ? 5.453 15.055 -9.688 1 97.5 218 GLY B CA 1
ATOM 4046 C C . GLY B 1 218 ? 6.773 14.328 -9.852 1 97.5 218 GLY B C 1
ATOM 4047 O O . GLY B 1 218 ? 6.852 13.117 -9.664 1 97.5 218 GLY B O 1
ATOM 4048 N N . ASP B 1 219 ? 7.812 15.094 -10.141 1 96.62 219 ASP B N 1
ATOM 4049 C CA . ASP B 1 219 ? 9.117 14.539 -10.492 1 96.62 219 ASP B CA 1
ATOM 4050 C C . ASP B 1 219 ? 9.734 13.805 -9.312 1 96.62 219 ASP B C 1
ATOM 4052 O O . ASP B 1 219 ? 10.422 12.797 -9.5 1 96.62 219 ASP B O 1
ATOM 4056 N N . VAL B 1 220 ? 9.523 14.281 -8.18 1 97.25 220 VAL B N 1
ATOM 4057 C CA . VAL B 1 220 ? 10.164 13.633 -7.043 1 97.25 220 VAL B CA 1
ATOM 4058 C C . VAL B 1 220 ? 9.523 12.273 -6.789 1 97.25 220 VAL B C 1
ATOM 4060 O O . VAL B 1 220 ? 10.195 11.328 -6.359 1 97.25 220 VAL B O 1
ATOM 4063 N N . PHE B 1 221 ? 8.203 12.188 -7.059 1 98.38 221 PHE B N 1
ATOM 4064 C CA . PHE B 1 221 ? 7.551 10.883 -6.977 1 98.38 221 PHE B CA 1
ATOM 4065 C C . PHE B 1 221 ? 8.172 9.906 -7.965 1 98.38 221 PHE B C 1
ATOM 4067 O O . PHE B 1 221 ? 8.477 8.758 -7.609 1 98.38 221 PHE B O 1
ATOM 4074 N N . ASP B 1 222 ? 8.344 10.367 -9.172 1 97.81 222 ASP B N 1
ATOM 4075 C CA . ASP B 1 222 ? 8.93 9.516 -10.203 1 97.81 222 ASP B CA 1
ATOM 4076 C C . ASP B 1 222 ? 10.328 9.055 -9.812 1 97.81 222 ASP B C 1
ATOM 4078 O O . ASP B 1 222 ? 10.672 7.879 -9.992 1 97.81 222 ASP B O 1
ATOM 4082 N N . ALA B 1 223 ? 11.109 9.984 -9.289 1 98.38 223 ALA B N 1
ATOM 4083 C CA . ALA B 1 223 ? 12.43 9.617 -8.797 1 98.38 223 ALA B CA 1
ATOM 4084 C C . ALA B 1 223 ? 12.336 8.609 -7.656 1 98.38 223 ALA B C 1
ATOM 4086 O O . ALA B 1 223 ? 13.125 7.668 -7.582 1 98.38 223 ALA B O 1
ATOM 4087 N N . SER B 1 224 ? 11.375 8.805 -6.777 1 98.69 224 SER B N 1
ATOM 4088 C CA . SER B 1 224 ? 11.172 7.914 -5.633 1 98.69 224 SER B CA 1
ATOM 4089 C C . SER B 1 224 ? 10.836 6.5 -6.086 1 98.69 224 SER B C 1
ATOM 4091 O O . SER B 1 224 ? 11.344 5.527 -5.527 1 98.69 224 SER B O 1
ATOM 4093 N N . LEU B 1 225 ? 9.992 6.449 -7.07 1 98.19 225 LEU B N 1
ATOM 4094 C CA . LEU B 1 225 ? 9.609 5.145 -7.602 1 98.19 225 LEU B CA 1
ATOM 4095 C C . LEU B 1 225 ? 10.844 4.359 -8.047 1 98.19 225 LEU B C 1
ATOM 4097 O O . LEU B 1 225 ? 10.867 3.131 -7.957 1 98.19 225 LEU B O 1
ATOM 4101 N N . ARG B 1 226 ? 11.875 5.023 -8.406 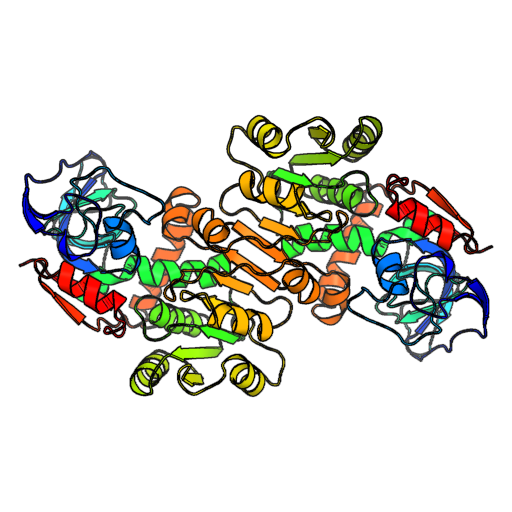1 97.81 226 ARG B N 1
ATOM 4102 C CA . ARG B 1 226 ? 13.062 4.395 -8.984 1 97.81 226 ARG B CA 1
ATOM 4103 C C . ARG B 1 226 ? 14.117 4.129 -7.91 1 97.81 226 ARG B C 1
ATOM 4105 O O . ARG B 1 226 ? 15.078 3.402 -8.148 1 97.81 226 ARG B O 1
ATOM 4112 N N . CYS B 1 227 ? 13.945 4.695 -6.75 1 98.62 227 CYS B N 1
ATOM 4113 C CA . CYS B 1 227 ? 14.969 4.5 -5.727 1 98.62 227 CYS B CA 1
ATOM 4114 C C . CYS B 1 227 ? 14.352 3.973 -4.438 1 98.62 227 CYS B C 1
ATOM 4116 O O . CYS B 1 227 ? 14.938 4.117 -3.361 1 98.62 227 CYS B O 1
ATOM 4118 N N . THR B 1 228 ? 13.148 3.516 -4.512 1 98.88 228 THR B N 1
ATOM 4119 C CA . THR B 1 228 ? 12.555 2.762 -3.418 1 98.88 228 THR B CA 1
ATOM 4120 C C . THR B 1 228 ? 13 1.305 -3.455 1 98.88 228 THR B C 1
ATOM 4122 O O . THR B 1 228 ? 13.055 0.694 -4.523 1 98.88 228 THR B O 1
ATOM 4125 N N . ALA B 1 229 ? 13.383 0.769 -2.297 1 98.56 229 ALA B N 1
ATOM 4126 C CA . ALA B 1 229 ? 13.828 -0.618 -2.191 1 98.56 229 ALA B CA 1
ATOM 4127 C C . ALA B 1 229 ? 12.664 -1.584 -2.42 1 98.56 229 ALA B C 1
ATOM 4129 O O . ALA B 1 229 ? 11.5 -1.229 -2.213 1 98.56 229 ALA B O 1
ATOM 4130 N N . PRO B 1 230 ? 12.961 -2.811 -2.898 1 97.38 230 PRO B N 1
ATOM 4131 C CA . PRO B 1 230 ? 11.891 -3.812 -2.932 1 97.38 230 PRO B CA 1
ATOM 4132 C C . PRO B 1 230 ? 11.188 -3.967 -1.586 1 97.38 230 PRO B C 1
ATOM 4134 O O . PRO B 1 230 ? 11.828 -3.912 -0.537 1 97.38 230 PRO B O 1
ATOM 4137 N N . ASP B 1 231 ? 9.875 -4.152 -1.66 1 97.75 231 ASP B N 1
ATOM 4138 C CA . ASP B 1 231 ? 9.016 -4.262 -0.481 1 97.75 231 ASP B CA 1
ATOM 4139 C C . ASP B 1 231 ? 8.852 -2.91 0.206 1 97.75 231 ASP B C 1
ATOM 4141 O O . ASP B 1 231 ? 8.391 -2.84 1.348 1 97.75 231 ASP B O 1
ATOM 4145 N N . GLY B 1 232 ? 9.344 -1.833 -0.49 1 98.62 232 GLY B N 1
ATOM 4146 C CA . GLY B 1 232 ? 9.219 -0.488 0.048 1 98.62 232 GLY B CA 1
ATOM 4147 C C . GLY B 1 232 ? 7.824 0.09 -0.116 1 98.62 232 GLY B C 1
ATOM 4148 O O . GLY B 1 232 ? 6.996 -0.474 -0.831 1 98.62 232 GLY B O 1
ATOM 4149 N N . ARG B 1 233 ? 7.559 1.21 0.53 1 98.81 233 ARG B N 1
ATOM 4150 C CA . ARG B 1 233 ? 6.266 1.893 0.518 1 98.81 233 ARG B CA 1
ATOM 4151 C C . ARG B 1 233 ? 6.438 3.379 0.223 1 98.81 233 ARG B C 1
ATOM 4153 O O . ARG B 1 233 ? 7.375 4.012 0.715 1 98.81 233 ARG B O 1
ATOM 4160 N N . ILE B 1 234 ? 5.617 3.869 -0.57 1 98.94 234 ILE B N 1
ATOM 4161 C CA . ILE B 1 234 ? 5.551 5.301 -0.838 1 98.94 234 ILE B CA 1
ATOM 4162 C C . ILE B 1 234 ? 4.242 5.867 -0.285 1 98.94 234 ILE B C 1
ATOM 4164 O O . ILE B 1 234 ? 3.158 5.492 -0.733 1 98.94 234 ILE B O 1
ATOM 4168 N N . LEU B 1 235 ? 4.344 6.688 0.693 1 98.94 235 LEU B N 1
ATOM 4169 C CA . LEU B 1 235 ? 3.203 7.363 1.299 1 98.94 235 LEU B CA 1
ATOM 4170 C C . LEU B 1 235 ? 2.908 8.68 0.585 1 98.94 235 LEU B C 1
ATOM 4172 O O . LEU B 1 235 ? 3.684 9.633 0.687 1 98.94 235 LEU B O 1
ATOM 4176 N N . VAL B 1 236 ? 1.802 8.742 -0.095 1 98.94 236 VAL B N 1
ATOM 4177 C CA . VAL B 1 236 ? 1.378 9.938 -0.815 1 98.94 236 VAL B CA 1
ATOM 4178 C C . VAL B 1 236 ? 0.524 10.812 0.098 1 98.94 236 VAL B C 1
ATOM 4180 O O . VAL B 1 236 ? -0.636 10.5 0.369 1 98.94 236 VAL B O 1
ATOM 4183 N N . VAL B 1 237 ? 1.06 11.953 0.45 1 98.31 237 VAL B N 1
ATOM 4184 C CA . VAL B 1 237 ? 0.456 12.82 1.452 1 98.31 237 VAL B CA 1
ATOM 4185 C C . VAL B 1 237 ? -0.158 14.047 0.772 1 98.31 237 VAL B C 1
ATOM 4187 O O . VAL B 1 237 ? -1.117 14.633 1.281 1 98.31 237 VAL B O 1
ATOM 4190 N N . GLY B 1 238 ? 0.447 14.43 -0.334 1 97.5 238 GLY B N 1
ATOM 4191 C CA . GLY B 1 238 ? 0.005 15.609 -1.056 1 97.5 238 GLY B CA 1
ATOM 4192 C C . GLY B 1 238 ? 0.724 15.805 -2.377 1 97.5 238 GLY B C 1
ATOM 4193 O O . GLY B 1 238 ? 1.514 14.953 -2.793 1 97.5 238 GLY B O 1
ATOM 4194 N N . PHE B 1 239 ? 0.454 16.938 -2.99 1 97.25 239 PHE B N 1
ATOM 4195 C CA . PHE B 1 239 ? 0.971 17.25 -4.316 1 97.25 239 PHE B CA 1
ATOM 4196 C C . PHE B 1 239 ? 1.397 18.719 -4.398 1 97.25 239 PHE B C 1
ATOM 4198 O O . PHE B 1 239 ? 0.976 19.438 -5.301 1 97.25 239 PHE B O 1
ATOM 4205 N N . ALA B 1 240 ? 2.283 19.094 -3.559 1 95.12 240 ALA B N 1
ATOM 4206 C CA . ALA B 1 240 ? 2.707 20.484 -3.457 1 95.12 240 ALA B CA 1
ATOM 4207 C C . ALA B 1 240 ? 3.312 20.969 -4.77 1 95.12 240 ALA B C 1
ATOM 4209 O O . ALA B 1 240 ? 3.338 22.172 -5.039 1 95.12 240 ALA B O 1
ATOM 4210 N N . SER B 1 241 ? 3.756 20.031 -5.617 1 94.69 241 SER B N 1
ATOM 4211 C CA . SER B 1 241 ? 4.316 20.406 -6.91 1 94.69 241 SER B CA 1
ATOM 4212 C C . SER B 1 241 ? 3.219 20.812 -7.891 1 94.69 241 SER B C 1
ATOM 4214 O O . SER B 1 241 ? 3.498 21.438 -8.922 1 94.69 241 SER B O 1
ATOM 4216 N N . GLY B 1 242 ? 2.014 20.375 -7.562 1 94.44 242 GLY B N 1
ATOM 4217 C CA . GLY B 1 242 ? 0.906 20.609 -8.477 1 94.44 242 GLY B CA 1
ATOM 4218 C C . GLY B 1 242 ? 0.703 19.469 -9.469 1 94.44 242 GLY B C 1
ATOM 4219 O O . GLY B 1 242 ? -0.296 19.438 -10.188 1 94.44 242 GLY B O 1
ATOM 4220 N N . ALA B 1 243 ? 1.611 18.562 -9.484 1 97.19 243 ALA B N 1
ATOM 4221 C CA . ALA B 1 243 ? 1.514 17.453 -10.422 1 97.19 243 ALA B CA 1
ATOM 4222 C C . ALA B 1 243 ? 1.124 16.156 -9.711 1 97.19 243 ALA B C 1
ATOM 4224 O O . ALA B 1 243 ? 1.74 15.781 -8.711 1 97.19 243 ALA B O 1
ATOM 4225 N N . ILE B 1 244 ? 0.103 15.5 -10.219 1 97.94 244 ILE B N 1
ATOM 4226 C CA . ILE B 1 244 ? -0.427 14.266 -9.648 1 97.94 244 ILE B CA 1
ATOM 4227 C C . ILE B 1 244 ? 0.26 13.062 -10.297 1 97.94 244 ILE B C 1
ATOM 4229 O O . ILE B 1 244 ? 0.14 12.844 -11.5 1 97.94 244 ILE B O 1
ATOM 4233 N N . PRO B 1 245 ? 0.925 12.289 -9.523 1 98.19 245 PRO B N 1
ATOM 4234 C CA . PRO B 1 245 ? 1.57 11.102 -10.086 1 98.19 245 PRO B CA 1
ATOM 4235 C C . PRO B 1 245 ? 0.566 10.039 -10.531 1 98.19 245 PRO B C 1
ATOM 4237 O O . PRO B 1 245 ? -0.534 9.961 -9.977 1 98.19 245 PRO B O 1
ATOM 4240 N N . THR B 1 246 ? 0.926 9.266 -11.555 1 98.12 246 THR B N 1
ATOM 4241 C CA . THR B 1 246 ? 0.199 8.094 -12.023 1 98.12 246 THR B CA 1
ATOM 4242 C C . THR B 1 246 ? 1.134 6.895 -12.156 1 98.12 246 THR B C 1
ATOM 4244 O O . THR B 1 246 ? 1.531 6.531 -13.266 1 98.12 246 THR B O 1
ATOM 4247 N N . PRO B 1 247 ? 1.496 6.258 -11.016 1 97.94 247 PRO B N 1
ATOM 4248 C CA . PRO B 1 247 ? 2.449 5.148 -11.094 1 97.94 247 PRO B CA 1
ATOM 4249 C C . PRO B 1 247 ? 1.922 3.975 -11.922 1 97.94 247 PRO B C 1
ATOM 4251 O O . PRO B 1 247 ? 0.816 3.488 -11.672 1 97.94 247 PRO B O 1
ATOM 4254 N N . PRO B 1 248 ? 2.719 3.551 -12.875 1 98.06 248 PRO B N 1
ATOM 4255 C CA . PRO B 1 248 ? 2.285 2.363 -13.617 1 98.06 248 PRO B CA 1
ATOM 4256 C C . PRO B 1 248 ? 2.328 1.092 -12.773 1 98.06 248 PRO B C 1
ATOM 4258 O O . PRO B 1 248 ? 3.361 0.779 -12.172 1 98.06 248 PRO B O 1
ATOM 4261 N N . ALA B 1 249 ? 1.261 0.332 -12.789 1 98.38 249 ALA B N 1
ATOM 4262 C CA . ALA B 1 249 ? 1.109 -0.819 -11.898 1 98.38 249 ALA B CA 1
ATOM 4263 C C . ALA B 1 249 ? 2.162 -1.884 -12.203 1 98.38 249 ALA B C 1
ATOM 4265 O O . ALA B 1 249 ? 2.537 -2.658 -11.312 1 98.38 249 ALA B O 1
ATOM 4266 N N . ASN B 1 250 ? 2.65 -2.002 -13.414 1 97.5 250 ASN B N 1
ATOM 4267 C CA . ASN B 1 250 ? 3.662 -3.002 -13.734 1 97.5 250 ASN B CA 1
ATOM 4268 C C . ASN B 1 250 ? 4.98 -2.715 -13.016 1 97.5 250 ASN B C 1
ATOM 4270 O O . ASN B 1 250 ? 5.688 -3.639 -12.617 1 97.5 250 ASN B O 1
ATOM 4274 N N . LEU B 1 251 ? 5.305 -1.439 -12.875 1 97.69 251 LEU B N 1
ATOM 4275 C CA . LEU B 1 251 ? 6.504 -1.089 -12.125 1 97.69 251 LEU B CA 1
ATOM 4276 C C . LEU B 1 251 ? 6.336 -1.415 -10.641 1 97.69 251 LEU B C 1
ATOM 4278 O O . LEU B 1 251 ? 7.258 -1.931 -10.008 1 97.69 251 LEU B O 1
ATOM 4282 N N . LEU B 1 252 ? 5.133 -1.101 -10.094 1 98.69 252 LEU B N 1
ATOM 4283 C CA . LEU B 1 252 ? 4.867 -1.466 -8.711 1 98.69 252 LEU B CA 1
ATOM 4284 C C . LEU B 1 252 ? 5.012 -2.971 -8.508 1 98.69 252 LEU B C 1
ATOM 4286 O O . LEU B 1 252 ? 5.613 -3.414 -7.527 1 98.69 252 LEU B O 1
ATOM 4290 N N . LEU B 1 253 ? 4.469 -3.738 -9.453 1 98.31 253 LEU B N 1
ATOM 4291 C CA . LEU B 1 253 ? 4.473 -5.191 -9.352 1 98.31 253 LEU B CA 1
ATOM 4292 C C . LEU B 1 253 ? 5.895 -5.738 -9.398 1 98.31 253 LEU B C 1
ATOM 4294 O O . LEU B 1 253 ? 6.312 -6.477 -8.5 1 98.31 253 LEU B O 1
ATOM 4298 N N . VAL B 1 254 ? 6.684 -5.355 -10.422 1 96.56 254 VAL B N 1
ATOM 4299 C CA . VAL B 1 254 ? 7.996 -5.953 -10.648 1 96.56 254 VAL B CA 1
ATOM 4300 C C . VAL B 1 254 ? 8.93 -5.609 -9.492 1 96.56 254 VAL B C 1
ATOM 4302 O O . VAL B 1 254 ? 9.781 -6.418 -9.117 1 96.56 254 VAL B O 1
ATOM 4305 N N . LYS B 1 255 ? 8.695 -4.461 -8.812 1 96.69 255 LYS B N 1
ATOM 4306 C CA . LYS B 1 255 ? 9.594 -4.004 -7.754 1 96.69 255 LYS B CA 1
ATOM 4307 C C . LYS B 1 255 ? 9.031 -4.34 -6.375 1 96.69 255 LYS B C 1
ATOM 4309 O O . LYS B 1 255 ? 9.688 -4.125 -5.359 1 96.69 255 LYS B O 1
ATOM 4314 N N . ASN B 1 256 ? 7.816 -4.836 -6.355 1 98.38 256 ASN B N 1
ATOM 4315 C CA . ASN B 1 256 ? 7.133 -5.074 -5.086 1 98.38 256 ASN B CA 1
ATOM 4316 C C . ASN B 1 256 ? 7.066 -3.807 -4.242 1 98.38 256 ASN B C 1
ATOM 4318 O O . ASN B 1 256 ? 7.414 -3.824 -3.059 1 98.38 256 ASN B O 1
ATOM 4322 N N . ILE B 1 257 ? 6.543 -2.756 -4.891 1 98.75 257 ILE B N 1
ATOM 4323 C CA . ILE B 1 257 ? 6.391 -1.479 -4.203 1 98.75 257 ILE B CA 1
ATOM 4324 C C . ILE B 1 257 ? 4.918 -1.244 -3.871 1 98.75 257 ILE B C 1
ATOM 4326 O O . ILE B 1 257 ? 4.035 -1.563 -4.672 1 98.75 257 ILE B O 1
ATOM 4330 N N . THR B 1 258 ? 4.652 -0.693 -2.729 1 98.94 258 THR B N 1
ATOM 4331 C CA . THR B 1 258 ? 3.32 -0.309 -2.27 1 98.94 258 THR B CA 1
ATOM 4332 C C . THR B 1 258 ? 3.158 1.208 -2.289 1 98.94 258 THR B C 1
ATOM 4334 O O . THR B 1 258 ? 4.027 1.938 -1.806 1 98.94 258 THR B O 1
ATOM 4337 N N . VAL B 1 259 ? 2.117 1.676 -2.914 1 98.94 259 VAL B N 1
ATOM 4338 C CA . VAL B 1 259 ? 1.761 3.09 -2.877 1 98.94 259 VAL B CA 1
ATOM 4339 C C . VAL B 1 259 ? 0.542 3.293 -1.978 1 98.94 259 VAL B C 1
ATOM 4341 O O . VAL B 1 259 ? -0.499 2.664 -2.182 1 98.94 259 VAL B O 1
ATOM 4344 N N . ILE B 1 260 ? 0.68 4.184 -1.009 1 98.94 260 ILE B N 1
ATOM 4345 C CA . ILE B 1 260 ? -0.349 4.434 -0.005 1 98.94 260 ILE B CA 1
ATOM 4346 C C . ILE B 1 260 ? -0.898 5.852 -0.17 1 98.94 260 ILE B C 1
ATOM 4348 O O . ILE B 1 260 ? -0.185 6.828 0.057 1 98.94 260 ILE B O 1
ATOM 4352 N N . GLY B 1 261 ? -2.156 5.953 -0.646 1 98.81 261 GLY B N 1
ATOM 4353 C CA . GLY B 1 261 ? -2.836 7.234 -0.542 1 98.81 261 GLY B CA 1
ATOM 4354 C C . GLY B 1 261 ? -3.246 7.578 0.877 1 98.81 261 GLY B C 1
ATOM 4355 O O . GLY B 1 261 ? -3.852 6.762 1.57 1 98.81 261 GLY B O 1
ATOM 4356 N N . PHE B 1 262 ? -2.932 8.781 1.282 1 98.62 262 PHE B N 1
ATOM 4357 C CA . PHE B 1 262 ? -3.08 9.047 2.707 1 98.62 262 PHE B CA 1
ATOM 4358 C C . PHE B 1 262 ? -3.699 10.414 2.941 1 98.62 262 PHE B C 1
ATOM 4360 O O . PHE B 1 262 ? -3.057 11.445 2.707 1 98.62 262 PHE B O 1
ATOM 4367 N N . ASN B 1 263 ? -4.898 10.438 3.346 1 97.75 263 ASN B N 1
ATOM 4368 C CA . ASN B 1 263 ? -5.641 11.586 3.846 1 97.75 263 ASN B CA 1
ATOM 4369 C C . ASN B 1 263 ? -5.941 11.461 5.336 1 97.75 263 ASN B C 1
ATOM 4371 O O . ASN B 1 263 ? -6.918 10.812 5.723 1 97.75 263 ASN B O 1
ATOM 4375 N N . TRP B 1 264 ? -5.168 12.086 6.168 1 97.44 264 TRP B N 1
ATOM 4376 C CA . TRP B 1 264 ? -5.266 11.961 7.617 1 97.44 264 TRP B CA 1
ATOM 4377 C C . TRP B 1 264 ? -6.633 12.414 8.109 1 97.44 264 TRP B C 1
ATOM 4379 O O . TRP B 1 264 ? -7.223 11.781 8.992 1 97.44 264 TRP B O 1
ATOM 4389 N N . GLY B 1 265 ? -7.121 13.547 7.566 1 95.12 265 GLY B N 1
ATOM 4390 C CA . GLY B 1 265 ? -8.43 14.039 7.961 1 95.12 265 GLY B CA 1
ATOM 4391 C C . GLY B 1 265 ? -9.531 13.008 7.785 1 95.12 265 GLY B C 1
ATOM 4392 O O . GLY B 1 265 ? -10.422 12.891 8.625 1 95.12 265 GLY B O 1
ATOM 4393 N N . GLY B 1 266 ? -9.43 12.234 6.699 1 94.88 266 GLY B N 1
ATOM 4394 C CA . GLY B 1 266 ? -10.406 11.188 6.453 1 94.88 266 GLY B CA 1
ATOM 4395 C C . GLY B 1 266 ? -10.367 10.086 7.496 1 94.88 266 GLY B C 1
ATOM 4396 O O . GLY B 1 266 ? -11.406 9.5 7.824 1 94.88 266 GLY B O 1
ATOM 4397 N N . TYR B 1 267 ? -9.25 9.766 8.078 1 96.12 267 TYR B N 1
ATOM 4398 C CA . TYR B 1 267 ? -9.102 8.688 9.047 1 96.12 267 TYR B CA 1
ATOM 4399 C C . TYR B 1 267 ? -9.805 9.039 10.359 1 96.12 267 TYR B C 1
ATOM 4401 O O . TYR B 1 267 ? -10.18 8.148 11.125 1 96.12 267 TYR B O 1
ATOM 4409 N N . ARG B 1 268 ? -9.977 10.352 10.602 1 92.62 268 ARG B N 1
ATOM 4410 C CA . ARG B 1 268 ? -10.688 10.742 11.812 1 92.62 268 ARG B CA 1
ATOM 4411 C C . ARG B 1 268 ? -12.094 10.164 11.828 1 92.62 268 ARG B C 1
ATOM 4413 O O . ARG B 1 268 ? -12.648 9.898 12.898 1 92.62 268 ARG B O 1
ATOM 4420 N N . GLN B 1 269 ? -12.625 9.945 10.633 1 91.31 269 GLN B N 1
ATOM 4421 C CA . GLN B 1 269 ? -13.969 9.383 10.516 1 91.31 269 GLN B CA 1
ATOM 4422 C C . GLN B 1 269 ? -13.914 7.867 10.352 1 91.31 269 GLN B C 1
ATOM 4424 O O . GLN B 1 269 ? -14.758 7.148 10.906 1 91.31 269 GLN B O 1
ATOM 4429 N N . ILE B 1 270 ? -12.914 7.34 9.695 1 92.88 270 ILE B N 1
ATOM 4430 C CA . ILE B 1 270 ? -12.82 5.938 9.312 1 92.88 270 ILE B CA 1
ATOM 4431 C C . ILE B 1 270 ? -12.273 5.117 10.484 1 92.88 270 ILE B C 1
ATOM 4433 O O . ILE B 1 270 ? -12.633 3.945 10.641 1 92.88 270 ILE B O 1
ATOM 4437 N N . ALA B 1 271 ? -11.359 5.758 11.227 1 95 271 ALA B N 1
ATOM 4438 C CA . ALA B 1 271 ? -10.648 5.051 12.289 1 95 271 ALA B CA 1
ATOM 4439 C C . ALA B 1 271 ? -10.352 5.98 13.461 1 95 271 ALA B C 1
ATOM 4441 O O . ALA B 1 271 ? -9.195 6.176 13.828 1 95 271 ALA B O 1
ATOM 4442 N N . GLU B 1 272 ? -11.414 6.414 14.094 1 94.31 272 GLU B N 1
ATOM 4443 C CA . GLU B 1 272 ? -11.336 7.438 15.133 1 94.31 272 GLU B CA 1
ATOM 4444 C C . GLU B 1 272 ? -10.398 7.012 16.266 1 94.31 272 GLU B C 1
ATOM 4446 O O . GLU B 1 272 ? -9.531 7.781 16.672 1 94.31 272 GLU B O 1
ATOM 4451 N N . GLN B 1 273 ? -10.508 5.766 16.688 1 96.31 273 GLN B N 1
ATOM 4452 C CA . GLN B 1 273 ? -9.719 5.289 17.828 1 96.31 273 GLN B CA 1
ATOM 4453 C C . GLN B 1 273 ? -8.234 5.227 17.469 1 96.31 273 GLN B C 1
ATOM 4455 O O . GLN B 1 273 ? -7.383 5.613 18.266 1 96.31 273 GLN B O 1
ATOM 4460 N N . ARG B 1 274 ? -7.949 4.75 16.25 1 97.25 274 ARG B N 1
ATOM 4461 C CA . ARG B 1 274 ? -6.562 4.688 15.805 1 97.25 274 ARG B CA 1
ATOM 4462 C C . ARG B 1 274 ? -5.941 6.078 15.75 1 97.25 274 ARG B C 1
ATOM 4464 O O . ARG B 1 274 ? -4.793 6.27 16.156 1 97.25 274 ARG B O 1
ATOM 4471 N N . VAL B 1 275 ? -6.73 7.039 15.305 1 96.5 275 VAL B N 1
ATOM 4472 C CA . VAL B 1 275 ? -6.254 8.414 15.195 1 96.5 275 VAL B CA 1
ATOM 4473 C C . VAL B 1 275 ? -6.023 8.992 16.594 1 96.5 275 VAL B C 1
ATOM 4475 O O . VAL B 1 275 ? -5.008 9.648 16.828 1 96.5 275 VAL B O 1
ATOM 4478 N N . ARG B 1 276 ? -6.902 8.742 17.484 1 94.88 276 ARG B N 1
ATOM 4479 C CA . ARG B 1 276 ? -6.789 9.242 18.844 1 94.88 276 ARG B CA 1
ATOM 4480 C C . ARG B 1 276 ? -5.543 8.688 19.531 1 94.88 276 ARG B C 1
ATOM 4482 O O . ARG B 1 276 ? -4.797 9.43 20.172 1 94.88 276 ARG B O 1
ATOM 4489 N N . GLU B 1 277 ? -5.336 7.383 19.359 1 97.25 277 GLU B N 1
ATOM 4490 C CA . GLU B 1 277 ? -4.168 6.738 19.953 1 97.25 277 GLU B CA 1
ATOM 4491 C C . GLU B 1 277 ? -2.873 7.309 19.375 1 97.25 277 GLU B C 1
ATOM 4493 O O . GLU B 1 277 ? -1.905 7.527 20.109 1 97.25 277 GLU B O 1
ATOM 4498 N N . SER B 1 278 ? -2.922 7.523 18.141 1 97.56 278 SER B N 1
ATOM 4499 C CA . SER B 1 278 ? -1.761 8.109 17.484 1 97.56 278 SER B CA 1
ATOM 4500 C C . SER B 1 278 ? -1.481 9.516 18 1 97.56 278 SER B C 1
ATOM 4502 O O . SER B 1 278 ? -0.333 9.867 18.281 1 97.56 278 SER B O 1
ATOM 4504 N N . MET B 1 279 ? -2.523 10.344 18.141 1 95.56 279 MET B N 1
ATOM 4505 C CA . MET B 1 279 ? -2.375 11.703 18.641 1 95.56 279 MET B CA 1
ATOM 4506 C C . MET B 1 279 ? -1.849 11.703 20.078 1 95.56 279 MET B C 1
ATOM 4508 O O . MET B 1 279 ? -0.972 12.5 20.422 1 95.56 279 MET B O 1
ATOM 4512 N N . GLU B 1 280 ? -2.346 10.82 20.844 1 94.94 280 GLU B N 1
ATOM 4513 C CA . GLU B 1 280 ? -1.86 10.703 22.219 1 94.94 280 GLU B CA 1
ATOM 4514 C C . GLU B 1 280 ? -0.379 10.336 22.25 1 94.94 280 GLU B C 1
ATOM 4516 O O . GLU B 1 280 ? 0.384 10.883 23.047 1 94.94 280 GLU B O 1
ATOM 4521 N N . ASP B 1 281 ? -0.038 9.469 21.406 1 97.44 281 ASP B N 1
ATOM 4522 C CA . ASP B 1 281 ? 1.352 9.023 21.344 1 97.44 281 ASP B CA 1
ATOM 4523 C C . ASP B 1 281 ? 2.277 10.18 20.969 1 97.44 281 ASP B C 1
ATOM 4525 O O . ASP B 1 281 ? 3.283 10.414 21.625 1 97.44 281 ASP B O 1
ATOM 4529 N N . VAL B 1 282 ? 1.904 10.93 19.938 1 96.06 282 VAL B N 1
ATOM 4530 C CA . VAL B 1 282 ? 2.82 11.961 19.453 1 96.06 282 VAL B CA 1
ATOM 4531 C C . VAL B 1 282 ? 2.826 13.141 20.438 1 96.06 282 VAL B C 1
ATOM 4533 O O . VAL B 1 282 ? 3.846 13.812 20.594 1 96.06 282 VAL B O 1
ATOM 4536 N N . VAL B 1 283 ? 1.788 13.375 21.125 1 93.12 283 VAL B N 1
ATOM 4537 C CA . VAL B 1 283 ? 1.785 14.375 22.188 1 93.12 283 VAL B CA 1
ATOM 4538 C C . VAL B 1 283 ? 2.74 13.953 23.297 1 93.12 283 VAL B C 1
ATOM 4540 O O . VAL B 1 283 ? 3.479 14.781 23.844 1 93.12 283 VAL B O 1
ATOM 4543 N N . SER B 1 284 ? 2.701 12.688 23.625 1 94.31 284 SER B N 1
ATOM 4544 C CA . SER B 1 284 ? 3.631 12.172 24.625 1 94.31 284 SER B CA 1
ATOM 4545 C C . SER B 1 284 ? 5.078 12.344 24.172 1 94.31 284 SER B C 1
ATOM 4547 O O . SER B 1 284 ? 5.969 12.562 25 1 94.31 284 SER B O 1
ATOM 4549 N N . TRP B 1 285 ? 5.324 12.211 22.859 1 95.75 285 TRP B N 1
ATOM 4550 C CA . TRP B 1 285 ? 6.664 12.438 22.328 1 95.75 285 TRP B CA 1
ATOM 4551 C C . TRP B 1 285 ? 7.129 13.859 22.594 1 95.75 285 TRP B C 1
ATOM 4553 O O . TRP B 1 285 ? 8.305 14.094 22.875 1 95.75 285 TRP B O 1
ATOM 4563 N N . TRP B 1 286 ? 6.227 14.789 22.406 1 92.56 286 TRP B N 1
ATOM 4564 C CA . TRP B 1 286 ? 6.555 16.172 22.719 1 92.56 286 TRP B CA 1
ATOM 4565 C C . TRP B 1 286 ? 6.965 16.328 24.172 1 92.56 286 TRP B C 1
ATOM 4567 O O . TRP B 1 286 ? 7.988 16.953 24.469 1 92.56 286 TRP B O 1
ATOM 4577 N N . ASP B 1 287 ? 6.203 15.703 25.047 1 90.38 287 ASP B N 1
ATOM 4578 C CA . ASP B 1 287 ? 6.469 15.781 26.484 1 90.38 287 ASP B CA 1
ATOM 4579 C C . ASP B 1 287 ? 7.828 15.18 26.812 1 90.38 287 ASP B C 1
ATOM 4581 O O . ASP B 1 287 ? 8.5 15.633 27.75 1 90.38 287 ASP B O 1
ATOM 4585 N N . ARG B 1 288 ? 8.242 14.258 26.062 1 93.5 288 ARG B N 1
ATOM 4586 C CA . ARG B 1 288 ? 9.492 13.539 26.328 1 93.5 288 ARG B CA 1
ATOM 4587 C C . ARG B 1 288 ? 10.656 14.164 25.562 1 93.5 288 ARG B C 1
ATOM 4589 O O . ARG B 1 288 ? 11.797 13.711 25.672 1 93.5 288 ARG B O 1
ATOM 4596 N N . GLY B 1 289 ? 10.375 15.133 24.766 1 93.56 289 GLY B N 1
ATOM 4597 C CA . GLY B 1 289 ? 11.422 15.859 24.062 1 93.56 289 GLY B CA 1
ATOM 4598 C C . GLY B 1 289 ? 11.875 15.156 22.797 1 93.56 289 GLY B C 1
ATOM 4599 O O . GLY B 1 289 ? 12.945 15.461 22.266 1 93.56 289 GLY B O 1
ATOM 4600 N N . LEU B 1 290 ? 11.047 14.258 22.297 1 96.12 290 LEU B N 1
ATOM 4601 C CA . LEU B 1 290 ? 11.398 13.508 21.094 1 96.12 290 LEU B CA 1
ATOM 4602 C C . LEU B 1 290 ? 11.047 14.297 19.844 1 96.12 290 LEU B C 1
ATOM 4604 O O . LEU B 1 290 ? 11.555 14 18.766 1 96.12 290 LEU B O 1
ATOM 4608 N N . VAL B 1 291 ? 10.125 15.281 20 1 95.94 291 VAL B N 1
ATOM 4609 C CA . VAL B 1 291 ? 9.805 16.172 18.875 1 95.94 291 VAL B CA 1
ATOM 4610 C C . VAL B 1 291 ? 9.844 17.625 19.359 1 95.94 291 VAL B C 1
ATOM 4612 O O . VAL B 1 291 ? 9.508 17.906 20.5 1 95.94 291 VAL B O 1
ATOM 4615 N N . THR B 1 292 ? 10.25 18.484 18.438 1 94.88 292 THR B N 1
ATOM 4616 C CA . THR B 1 292 ? 10.398 19.906 18.734 1 94.88 292 THR B CA 1
ATOM 4617 C C . THR B 1 292 ? 9.734 20.766 17.656 1 94.88 292 THR B C 1
ATOM 4619 O O . THR B 1 292 ? 10.398 21.219 16.719 1 94.88 292 THR B O 1
ATOM 4622 N N . PRO B 1 293 ? 8.461 21 17.844 1 95.12 293 PRO B N 1
ATOM 4623 C CA . PRO B 1 293 ? 7.734 21.781 16.828 1 95.12 293 PRO B CA 1
ATOM 4624 C C . PRO B 1 293 ? 8.414 23.094 16.5 1 95.12 293 PRO B C 1
ATOM 4626 O O . PRO B 1 293 ? 8.906 23.797 17.391 1 95.12 293 PRO B O 1
ATOM 4629 N N . HIS B 1 294 ? 8.516 23.375 15.211 1 95.31 294 HIS B N 1
ATOM 4630 C CA . HIS B 1 294 ? 9.164 24.594 14.711 1 95.31 294 HIS B CA 1
ATOM 4631 C C . HIS B 1 294 ? 8.148 25.531 14.07 1 95.31 294 HIS B C 1
ATOM 4633 O O . HIS B 1 294 ? 7.695 25.297 12.953 1 95.31 294 HIS B O 1
ATOM 4639 N N . VAL B 1 295 ? 7.836 26.594 14.781 1 96.69 295 VAL B N 1
ATOM 4640 C CA . VAL B 1 295 ? 6.996 27.641 14.203 1 96.69 295 VAL B CA 1
ATOM 4641 C C . VAL B 1 295 ? 7.871 28.656 13.484 1 96.69 295 VAL B C 1
ATOM 4643 O O . VAL B 1 295 ? 8.5 29.5 14.125 1 96.69 295 VAL B O 1
ATOM 4646 N N . GLY B 1 296 ? 7.859 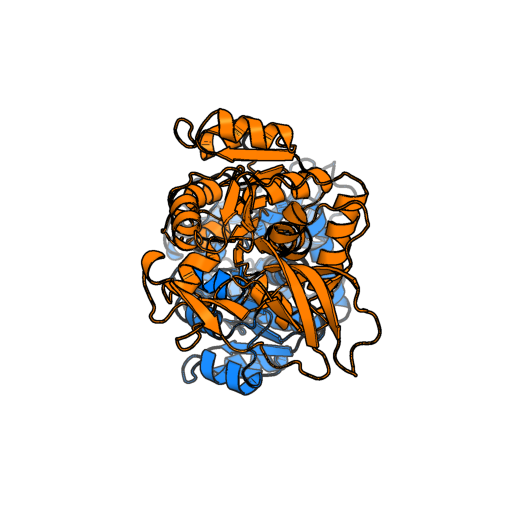28.578 12.133 1 95.75 296 GLY B N 1
ATOM 4647 C CA . GLY B 1 296 ? 8.789 29.375 11.352 1 95.75 296 GLY B CA 1
ATOM 4648 C C . GLY B 1 296 ? 8.234 30.75 10.977 1 95.75 296 GLY B C 1
ATOM 4649 O O . GLY B 1 296 ? 8.977 31.609 10.508 1 95.75 296 GLY B O 1
ATOM 4650 N N . ALA B 1 297 ? 6.922 30.922 11.172 1 97.5 297 ALA B N 1
ATOM 4651 C CA . ALA B 1 297 ? 6.316 32.219 10.828 1 97.5 297 ALA B CA 1
ATOM 4652 C C . ALA B 1 297 ? 5.039 32.438 11.633 1 97.5 297 ALA B C 1
ATOM 4654 O O . ALA B 1 297 ? 4.309 31.484 11.938 1 97.5 297 ALA B O 1
ATOM 4655 N N . ARG B 1 298 ? 4.785 33.656 11.977 1 97.81 298 ARG B N 1
ATOM 4656 C CA . ARG B 1 298 ? 3.58 34.125 12.656 1 97.81 298 ARG B CA 1
ATOM 4657 C C . ARG B 1 298 ? 2.918 35.281 11.891 1 97.81 298 ARG B C 1
ATOM 4659 O O . ARG B 1 298 ? 3.604 36.156 11.367 1 97.81 298 ARG B O 1
ATOM 4666 N N . PHE B 1 299 ? 1.692 35.188 11.766 1 98.44 299 PHE B N 1
ATOM 4667 C CA . PHE B 1 299 ? 0.888 36.219 11.117 1 98.44 299 PHE B CA 1
ATOM 4668 C C . PHE B 1 299 ? -0.31 36.594 11.984 1 98.44 299 PHE B C 1
ATOM 4670 O O . PHE B 1 299 ? -0.788 35.781 12.781 1 98.44 299 PHE B O 1
ATOM 4677 N N . ALA B 1 300 ? -0.758 37.844 11.812 1 98.5 300 ALA B N 1
ATOM 4678 C CA . ALA B 1 300 ? -2.045 38.219 12.398 1 98.5 300 ALA B CA 1
ATOM 4679 C C . ALA B 1 300 ? -3.193 37.531 11.672 1 98.5 300 ALA B C 1
ATOM 4681 O O . ALA B 1 300 ? -3.088 37.188 10.492 1 98.5 300 ALA B O 1
ATOM 4682 N N . LEU B 1 301 ? -4.242 37.281 12.422 1 98.38 301 LEU B N 1
ATOM 4683 C CA . LEU B 1 301 ? -5.43 36.656 11.828 1 98.38 301 LEU B CA 1
ATOM 4684 C C . LEU B 1 301 ? -5.844 37.406 10.555 1 98.38 301 LEU B C 1
ATOM 4686 O O . LEU B 1 301 ? -6.168 36.781 9.547 1 98.38 301 LEU B O 1
ATOM 4690 N N . SER B 1 302 ? -5.742 38.719 10.57 1 97.88 302 SER B N 1
ATOM 4691 C CA . SER B 1 302 ? -6.156 39.531 9.445 1 97.88 302 SER B CA 1
ATOM 4692 C C . SER B 1 302 ? -5.207 39.375 8.266 1 97.88 302 SER B C 1
ATOM 4694 O O . SER B 1 302 ? -5.508 39.812 7.152 1 97.88 302 SER B O 1
ATOM 4696 N N . GLN B 1 303 ? -4.066 38.688 8.484 1 98.06 303 GLN B N 1
ATOM 4697 C CA . GLN B 1 303 ? -3.07 38.469 7.441 1 98.06 303 GLN B CA 1
ATOM 4698 C C . GLN B 1 303 ? -3.154 37.062 6.891 1 98.06 303 GLN B C 1
ATOM 4700 O O . GLN B 1 303 ? -2.195 36.562 6.297 1 98.06 303 GLN B O 1
ATOM 4705 N N . ALA B 1 304 ? -4.281 36.406 7.09 1 98.5 304 ALA B N 1
ATOM 4706 C CA . ALA B 1 304 ? -4.434 35.031 6.668 1 98.5 304 ALA B CA 1
ATOM 4707 C C . ALA B 1 304 ? -4.145 34.875 5.176 1 98.5 304 ALA B C 1
ATOM 4709 O O . ALA B 1 304 ? -3.51 33.906 4.758 1 98.5 304 ALA B O 1
ATOM 4710 N N . ALA B 1 305 ? -4.613 35.781 4.363 1 98 305 ALA B N 1
ATOM 4711 C CA . ALA B 1 305 ? -4.371 35.719 2.926 1 98 305 ALA B CA 1
ATOM 4712 C C . ALA B 1 305 ? -2.877 35.781 2.617 1 98 305 ALA B C 1
ATOM 4714 O O . ALA B 1 305 ? -2.381 35 1.8 1 98 305 ALA B O 1
ATOM 4715 N N . GLU B 1 306 ? -2.219 36.688 3.268 1 97.69 306 GLU B N 1
ATOM 4716 C CA . GLU B 1 306 ? -0.774 36.812 3.111 1 97.69 306 GLU B CA 1
ATOM 4717 C C . GLU B 1 306 ? -0.056 35.531 3.547 1 97.69 306 GLU B C 1
ATOM 4719 O O . GLU B 1 306 ? 0.887 35.094 2.887 1 97.69 306 GLU B O 1
ATOM 4724 N N . ALA B 1 307 ? -0.485 35 4.629 1 98 307 ALA B N 1
ATOM 4725 C CA . ALA B 1 307 ? 0.122 33.781 5.164 1 98 307 ALA B CA 1
ATOM 4726 C C . ALA B 1 307 ? -0.03 32.625 4.188 1 98 307 ALA B C 1
ATOM 4728 O O . ALA B 1 307 ? 0.929 31.891 3.932 1 98 307 ALA B O 1
ATOM 4729 N N . LEU B 1 308 ? -1.223 32.438 3.617 1 98 308 LEU B N 1
ATOM 4730 C CA . LEU B 1 308 ? -1.489 31.359 2.672 1 98 308 LEU B CA 1
ATOM 4731 C C . LEU B 1 308 ? -0.68 31.547 1.394 1 98 308 LEU B C 1
ATOM 4733 O O . LEU B 1 308 ? -0.189 30.562 0.818 1 98 308 LEU B O 1
ATOM 4737 N N . ALA B 1 309 ? -0.521 32.781 0.978 1 96.94 309 ALA B N 1
ATOM 4738 C CA . ALA B 1 309 ? 0.303 33.062 -0.194 1 96.94 309 ALA B CA 1
ATOM 4739 C C . ALA B 1 309 ? 1.767 32.719 0.068 1 96.94 309 ALA B C 1
ATOM 4741 O O . ALA B 1 309 ? 2.438 32.156 -0.79 1 96.94 309 ALA B O 1
ATOM 4742 N N . ALA B 1 310 ? 2.229 33.094 1.252 1 96.62 310 ALA B N 1
ATOM 4743 C CA . ALA B 1 310 ? 3.609 32.812 1.624 1 96.62 310 ALA B CA 1
ATOM 4744 C C . ALA B 1 310 ? 3.863 31.312 1.648 1 96.62 310 ALA B C 1
ATOM 4746 O O . ALA B 1 310 ? 4.926 30.844 1.231 1 96.62 310 ALA B O 1
ATOM 4747 N N . LEU B 1 311 ? 2.91 30.562 2.145 1 95.25 311 LEU B N 1
ATOM 4748 C CA . LEU B 1 311 ? 3.012 29.109 2.174 1 95.25 311 LEU B CA 1
ATOM 4749 C C . LEU B 1 311 ? 3.084 28.531 0.762 1 95.25 311 LEU B C 1
ATOM 4751 O O . LEU B 1 311 ? 3.943 27.703 0.466 1 95.25 311 LEU B O 1
ATOM 4755 N N . ARG B 1 312 ? 2.246 28.969 -0.102 1 92.5 312 ARG B N 1
ATOM 4756 C CA . ARG B 1 312 ? 2.18 28.484 -1.48 1 92.5 312 ARG B CA 1
ATOM 4757 C C . ARG B 1 312 ? 3.477 28.797 -2.227 1 92.5 312 ARG B C 1
ATOM 4759 O O . ARG B 1 312 ? 3.902 28.016 -3.082 1 92.5 312 ARG B O 1
ATOM 4766 N N . GLU B 1 313 ? 4.043 29.906 -1.824 1 92.75 313 GLU B N 1
ATOM 4767 C CA . GLU B 1 313 ? 5.27 30.359 -2.484 1 92.75 313 GLU B CA 1
ATOM 4768 C C . GLU B 1 313 ? 6.504 29.734 -1.826 1 92.75 313 GLU B C 1
ATOM 4770 O O . GLU B 1 313 ? 7.633 30.078 -2.18 1 92.75 313 GLU B O 1
ATOM 4775 N N . ARG B 1 314 ? 6.379 28.891 -0.904 1 90.81 314 ARG B N 1
ATOM 4776 C CA . ARG B 1 314 ? 7.445 28.141 -0.25 1 90.81 314 ARG B CA 1
ATOM 4777 C C . ARG B 1 314 ? 8.406 29.062 0.479 1 90.81 314 ARG B C 1
ATOM 4779 O O . ARG B 1 314 ? 9.625 28.891 0.403 1 90.81 314 ARG B O 1
ATOM 4786 N N . LYS B 1 315 ? 7.766 30 1.126 1 93.12 315 LYS B N 1
ATOM 4787 C CA . LYS B 1 315 ? 8.578 30.984 1.826 1 93.12 315 LYS B CA 1
ATOM 4788 C C . LYS B 1 315 ? 8.664 30.672 3.316 1 93.12 315 LYS B C 1
ATOM 4790 O O . LYS B 1 315 ? 9.359 31.359 4.062 1 93.12 315 LYS B O 1
ATOM 4795 N N . ILE B 1 316 ? 8.039 29.703 3.684 1 95.44 316 ILE B N 1
ATOM 4796 C CA . ILE B 1 316 ? 7.957 29.406 5.109 1 95.44 316 ILE B CA 1
ATOM 4797 C C . ILE B 1 316 ? 8.742 28.125 5.418 1 95.44 316 ILE B C 1
ATOM 4799 O O . ILE B 1 316 ? 8.609 27.125 4.715 1 95.44 316 ILE B O 1
ATOM 4803 N N . ILE B 1 317 ? 9.609 28.141 6.398 1 96.25 317 ILE B N 1
ATOM 4804 C CA . ILE B 1 317 ? 10.289 26.969 6.945 1 96.25 317 ILE B CA 1
ATOM 4805 C C . ILE B 1 317 ? 9.555 26.5 8.195 1 96.25 317 ILE B C 1
ATOM 4807 O O . ILE B 1 317 ? 9.352 27.266 9.141 1 96.25 317 ILE B O 1
ATOM 4811 N N . GLY B 1 318 ? 9.133 25.281 8.195 1 96.88 318 GLY B N 1
ATOM 4812 C CA . GLY B 1 318 ? 8.336 24.766 9.297 1 96.88 318 GLY B CA 1
ATOM 4813 C C . GLY B 1 318 ? 6.883 25.203 9.242 1 96.88 318 GLY B C 1
ATOM 4814 O O . GLY B 1 318 ? 6.305 25.312 8.156 1 96.88 318 GLY B O 1
ATOM 4815 N N . LYS B 1 319 ? 6.281 25.344 10.359 1 97.69 319 LYS B N 1
ATOM 4816 C CA . LYS B 1 319 ? 4.855 25.641 10.477 1 97.69 319 LYS B CA 1
ATOM 4817 C C . LYS B 1 319 ? 4.609 27.141 10.578 1 97.69 319 LYS B C 1
ATOM 4819 O O . LYS B 1 319 ? 5.453 27.875 11.086 1 97.69 319 LYS B O 1
ATOM 4824 N N . ALA B 1 320 ? 3.504 27.578 9.992 1 98 320 ALA B N 1
ATOM 4825 C CA . ALA B 1 320 ? 3.027 28.953 10.195 1 98 320 ALA B CA 1
ATOM 4826 C C . ALA B 1 320 ? 1.742 28.969 11.016 1 98 320 ALA B C 1
ATOM 4828 O O . ALA B 1 320 ? 0.932 28.031 10.93 1 98 320 ALA B O 1
ATOM 4829 N N . VAL B 1 321 ? 1.581 30.016 11.812 1 98.56 321 VAL B N 1
ATOM 4830 C CA . VAL B 1 321 ? 0.38 30.141 12.633 1 98.56 321 VAL B CA 1
ATOM 4831 C C . VAL B 1 321 ? -0.198 31.547 12.492 1 98.56 321 VAL B C 1
ATOM 4833 O O . VAL B 1 321 ? 0.522 32.5 12.156 1 98.56 321 VAL B O 1
ATOM 4836 N N . LEU B 1 322 ? -1.461 31.609 12.664 1 98.69 322 LEU B N 1
ATOM 4837 C CA . LEU B 1 322 ? -2.18 32.875 12.789 1 98.69 322 LEU B CA 1
ATOM 4838 C C . LEU B 1 322 ? -2.449 33.219 14.25 1 98.69 322 LEU B C 1
ATOM 4840 O O . LEU B 1 322 ? -2.832 32.344 15.031 1 98.69 322 LEU B O 1
ATOM 4844 N N . ILE B 1 323 ? -2.281 34.438 14.555 1 98.25 323 ILE B N 1
ATOM 4845 C CA . ILE B 1 323 ? -2.578 34.969 15.891 1 98.25 323 ILE B CA 1
ATOM 4846 C C . ILE B 1 323 ? -3.732 35.969 15.812 1 98.25 323 ILE B C 1
ATOM 4848 O O . ILE B 1 323 ? -3.668 36.938 15.062 1 98.25 323 ILE B O 1
ATOM 4852 N N . PRO B 1 324 ? -4.766 35.688 16.594 1 96.5 324 PRO B N 1
ATOM 4853 C CA . PRO B 1 324 ? -5.863 36.656 16.578 1 96.5 324 PRO B CA 1
ATOM 4854 C C . PRO B 1 324 ? -5.398 38.062 16.891 1 96.5 324 PRO B C 1
ATOM 4856 O O . PRO B 1 324 ? -4.523 38.25 17.75 1 96.5 324 PRO B O 1
ATOM 4859 N N . ASP B 1 325 ? -6.047 39.031 16.125 1 88.81 325 ASP B N 1
ATOM 4860 C CA . ASP B 1 325 ? -5.695 40.438 16.281 1 88.81 325 ASP B CA 1
ATOM 4861 C C . ASP B 1 325 ? -6.137 40.969 17.641 1 88.81 325 ASP B C 1
ATOM 4863 O O . ASP B 1 325 ? -7.109 40.469 18.219 1 88.81 325 ASP B O 1
#

Nearest PDB structures (foldseek):
  5bp4-assembly6_L  TM=8.647E-01  e=3.216E-29  Mycolicibacterium smegmatis MC2 155
  5bp4-assembly9_R  TM=8.673E-01  e=4.647E-29  Mycolicibacterium smegmatis MC2 155
  5bp4-assembly8_O  TM=8.689E-01  e=6.717E-29  Mycolicibacterium smegmatis MC2 155
  5bp4-assembly7_M  TM=8.659E-01  e=5.941E-29  Mycolicibacterium smegmatis MC2 155
  5bp4-assembly4_G  TM=8.649E-01  e=2.028E-28  Mycolicibacterium smegmatis MC2 155

Solvent-accessible surface area (backbone atoms only — not comparable to full-atom values): 31919 Å² total; per-residue (Å²): 68,49,31,35,35,31,64,49,69,35,63,51,78,47,51,39,78,45,82,41,80,71,77,79,76,47,52,46,17,31,32,30,40,36,56,12,16,21,62,53,75,62,45,54,30,43,45,44,60,68,37,96,67,71,81,70,62,64,42,35,51,28,42,20,23,6,28,31,29,68,42,63,18,88,66,44,81,92,68,58,61,70,41,46,31,28,35,55,42,95,47,36,28,42,27,39,47,43,68,34,54,49,91,42,51,43,79,53,62,94,78,61,52,50,62,48,39,4,44,33,61,67,30,45,41,40,26,45,39,44,39,51,70,71,63,50,65,47,63,71,38,36,35,37,30,40,52,14,30,28,48,44,23,35,37,32,38,19,44,42,37,66,51,45,30,45,31,36,28,27,24,74,44,70,70,36,37,48,54,28,39,75,48,47,28,74,40,72,42,38,63,78,81,43,59,62,40,63,51,45,26,62,77,44,76,61,56,30,27,42,33,34,42,31,42,32,30,33,70,60,45,59,36,42,69,73,29,45,14,72,74,10,38,35,40,36,60,41,41,74,68,73,33,75,41,53,61,48,43,62,59,25,15,78,42,23,27,29,43,32,20,40,41,59,76,59,35,54,74,77,36,43,67,61,45,50,54,42,45,52,49,54,52,51,32,41,77,70,64,55,43,78,83,51,69,55,42,78,35,45,40,85,35,48,35,58,52,49,49,37,53,76,67,66,68,49,49,27,27,35,31,29,28,55,120,68,50,31,36,35,33,64,49,70,35,64,51,78,48,50,39,77,44,81,41,80,70,78,78,76,47,52,47,18,31,32,28,40,36,56,11,16,22,60,52,76,63,43,54,30,41,44,44,59,69,37,97,67,72,80,71,61,64,42,34,50,27,43,20,24,7,27,32,29,68,42,61,20,88,66,44,81,91,64,57,60,70,41,46,29,28,35,53,41,95,48,34,29,42,27,39,49,43,67,35,52,51,90,42,49,41,79,54,61,95,78,61,53,48,65,48,38,5,44,33,61,66,30,44,42,40,27,44,39,45,38,50,70,71,63,51,65,47,64,72,38,34,34,38,31,41,53,14,30,27,46,43,24,35,36,34,37,20,44,41,38,67,51,44,31,45,32,36,29,26,25,76,46,70,70,36,36,48,53,27,39,76,47,49,27,73,41,72,42,40,63,80,81,42,59,65,38,62,51,44,26,62,76,44,75,63,55,28,27,42,32,35,43,31,43,33,29,33,68,61,44,59,35,43,68,73,28,44,13,72,73,11,37,36,39,36,60,42,41,73,68,74,32,75,40,53,62,48,43,61,60,25,15,78,42,23,27,29,42,33,19,40,39,59,76,58,35,53,74,77,37,43,66,62,47,51,53,41,44,54,50,54,52,50,30,42,78,70,64,54,43,76,82,50,71,54,43,80,36,44,40,86,36,47,35,59,50,51,50,36,53,76,66,66,69,51,49,28,26,34,29,29,28,54,121

Sequence (650 aa):
MRAMVCDAFGPPDVLRVADLPDPPLPPDGVRIRVRAAGINFADGLFIAGQYQIRPRPPFIPGFEVAGDILEVGPEVLDLRPGQRVMAILDQGGYADQVVAPARDVHALTDRMDLLAAGGFPIAYGTSHFGLTDRCRLRPGEIVLIHGAAGGVGLTAVECAKALGATVIATAGGADRLEIARQHGADYGIDHRNENIKARVRELTGGRGVDVVYDPVGGDVFDASLRCTAPDGRILVVGFASGAIPTPPANLLLVKNITVIGFNWGGYRQIAEQRVRESMEDVVSWWDRGLVTPHVGARFALSQAAEALAALRERKIIGKAVLIPDMRAMVCDAFGPPDVLRVADLPDPPLPPDGVRIRVRAAGINFADGLFIAGQYQIRPRPPFIPGFEVAGDILEVGPEVLDLRPGQRVMAILDQGGYADQVVAPARDVHALTDRMDLLAAGGFPIAYGTSHFGLTDRCRLRPGEIVLIHGAAGGVGLTAVECAKALGATVIATAGGADRLEIARQHGADYGIDHRNENIKARVRELTGGRGVDVVYDPVGGDVFDASLRCTAPDGRILVVGFASGAIPTPPANLLLVKNITVIGFNWGGYRQIAEQRVRESMEDVVSWWDRGLVTPHVGARFALSQAAEALAALRERKIIGKAVLIPD

Radius of gyration: 28.32 Å; Cα contacts (8 Å, |Δi|>4): 1677; chains: 2; bounding box: 51×82×62 Å

Organism: Rhodospirillum rubrum (strain ATCC 11170 / ATH 1.1.1 / DSM 467 / LMG 4362 / NCIMB 8255 / S1) (NCBI:txid269796)

InterPro domains:
  IPR011032 GroES-like superfamily [SSF50129] (1-140)
  IPR013149 Alcohol dehydrogenase-like, C-terminal [PF00107] (151-272)
  IPR013154 Alcohol dehydrogenase-like, N-terminal [PF08240] (27-109)
  IPR020843 Enoylreductase domain [SM00829] (10-322)
  IPR036291 NAD(P)-binding domain superfamily [SSF51735] (112-276)
  IPR051397 Zinc-containing alcohol dehydrogenase-like protein [PTHR43677] (1-322)

pLDDT: mean 97.06, std 2.64, range [77.44, 99.0]

Secondary structure (DSSP, 8-state):
-EEEEE-SSSSGGGEEEEE-PPPP--TTEEEEEEEEEEE-HHHHHHHHT-SSS-PPSSB---SEEEEEEEEE-TT--S--TT-EEEEE-SS--SBSEEEEEGGGEEEPPTTS-HHHHHTSHHHHHHHHHIIIIIS---TT-EEEESSTTSTTHHHHHHHHHHTT-EEEEEESSHHHHHHHHHTT-SEEEETTTS-HHHHHHHHTTTS-EEEEEESS-HHHHHHHHHHEEEEEEEEE---TTS------HHHHHHHT-EEEE--HHHHHHH-HHHHHHHHHHHHHHHHTTS----EEEEEEGGGHHHHHHHHHTT--SSEEEEE--/-EEEEE-SSSSGGGEEEEE-PPPP--TTEEEEEEEEEEE-HHHHHHHHT-SSS-PPSSB---SEEEEEEEEE-TT--S--TT-EEEEE-SS--SBSEEEEEGGGEEEPPTTS-HHHHHTSHHHHHHHHHIIIIIS---TT-EEEESSTTSTTHHHHHHHHHHTT-EEEEEESSHHHHHHHHHTT-SEEEETTTS-HHHHHHHHTTTS-EEEEEESS-HHHHHHHHHHEEEEEEEEE---TTS------HHHHHHHT-EEEE--HHHHHHH-HHHHHHHHHHHHHHHHTTS----EEEEEEGGGHHHHHHHHHTT--SSEEEEE--